Protein AF-A0A7C6FVC5-F1 (afdb_monomer_lite)

Foldseek 3Di:
DDQDQWDQDPPPRDIDGPVLSVVLLVLLVVCLVPDLVVSLVPQADPPALHGDPSCLSSLLSNLLVCVVVVVSNVSSLVSNCVSPLQSCLVVLRPSDDLVRLLVSLVVNLVVCVVVLHAPPDLVSLLSSCVSRQAQSNLVVLLVQLVPDPRLRSVQNSQQSLLNHPLVRHPCSVVSLVSLLVSCLVCLPPQSCVQRSLNNCNRCVCLDDVNLVSSCVSCQVPLAQNSLLSSLVSCLSDQANQVCLVVLVVRVVSNAWDADPVRDTDGGDCLSSLSVLLSHLDLVSLLVSLLVLQQCCVVCVPCLVSSLVSNLSSLVSLLVVCVVPVDCVSVVSLVNSLLNHDADPPDGDPSNVSNLVSSLVSCVSSVNLLVLLVVLVVVVVPVPDDDDDSVSSLLSQQSRDDPVSLVVQLVVDDLQDPVSLVSSLSSQHPPVVSSVVVNVVSVVSRDHPDPPPPPPCVVCVVVVVCVVPVVNVVVD

Secondary structure (DSSP, 8-state):
----SEEEPTTT--EEE-HHHHHHHHHHHHHTTS-HHHHHHHHB-TTSSPBPGGGHHHHHHHHHHHTT-HHHHHHHHHHHHHH-THHHHHH--TTS-HHHHHHHHHHHHHHHHHHT-----HHHHHHHHHHH-SHHHHHHHHHHHHH---HHHHHHHHHHHTT--GGG-TTHHHHHHHHHHHHHHHTT-TTTTTTTTGGGGSGGG-SHHHHHHHHHHTTT---HHHHHHHHHHHTTSS--GGGHHHHHHHGGG-S-EE-TTS-EE----HHHHHHHHH--SHHHHHHHHHHHHT-TTTTGGGHHHHHHHHHHHHHHHHHHHHHH--HHHHHHHHHHHHH----SS---HHHHHHHHHHHHHHHHTT-HHHHHHHHHHHHHTTTS-----HHHHTHHHHH--HHHHHHHHHTS-TT-HHHHHHHHHT--SSHHHHHHHHHHHHHH--S-----SSHHHHHHHHHHHHH-HHHHTT-

Sequence (475 aa):
MHFSIFKRNPQDLTYSFEHIAFKEFLVADFLKSISSDKLADLIFYPDSNKLINSWYNIVLLFLEITQDEPNKFQSIIDVLLKHNTHIIVEALPNFLTKSNRIEIFKQIYNDYKSKGLYIDFLEFRKSLMSFANYQETILFLTEQLNSDTSVANHYNALVLSEFVNYDRLSNKENVKDILKNFLSDKLAVSGLQNYLFIPFQNEVFANKKDIEEIGRIIEGCRQPKILNAYIQLLLKLENVDKYADWIFSIEKYIHDYRDNNGVYHFIYRTDLYDIFDKFEKTEDIIKSLEILASEIYQFGRDKEKTIHIKGKLLLKLEVRFLKTGNKSIVEGVLKAFEKEEFSLYKHDKSELETATLYKGFFKETNLTEKILNDEFMVWENQASNNKINYNRELLIPLLNTEDIFIDKMKSFDKNDIRGYYLMKTYLPLDEPLRVKLLAAVEQYFTFQRHKLTNWDVENQKDFDLVLNYEEFKKK

Radius of gyration: 35.82 Å; chains: 1; bounding box: 74×79×97 Å

Structure (mmCIF, N/CA/C/O backbone):
data_AF-A0A7C6FVC5-F1
#
_entry.id   AF-A0A7C6FVC5-F1
#
loop_
_atom_site.group_PDB
_atom_site.id
_atom_site.type_symbol
_atom_site.label_atom_id
_atom_site.label_alt_id
_atom_site.label_comp_id
_atom_site.label_asym_id
_atom_site.label_entity_id
_atom_site.label_seq_id
_atom_site.pdbx_PDB_ins_code
_atom_site.Cartn_x
_atom_site.Cartn_y
_atom_site.Cartn_z
_atom_site.occupancy
_atom_site.B_iso_or_equiv
_atom_site.auth_seq_id
_atom_site.auth_comp_id
_atom_site.auth_asym_id
_atom_site.auth_atom_id
_atom_site.pdbx_PDB_model_num
ATOM 1 N N . MET A 1 1 ? 6.988 -11.247 -33.631 1.00 35.81 1 MET A N 1
ATOM 2 C CA . MET A 1 1 ? 6.325 -11.801 -34.832 1.00 35.81 1 MET A CA 1
ATOM 3 C C . MET A 1 1 ? 7.426 -12.039 -35.861 1.00 35.81 1 MET A C 1
ATOM 5 O O . MET A 1 1 ? 8.166 -11.101 -36.113 1.00 35.81 1 MET A O 1
ATOM 9 N N . HIS A 1 2 ? 7.647 -13.270 -36.339 1.00 42.75 2 HIS A N 1
ATOM 10 C CA . HIS A 1 2 ? 8.585 -13.500 -37.449 1.00 42.75 2 HIS A CA 1
ATOM 11 C C . HIS A 1 2 ? 7.853 -13.164 -38.744 1.00 42.75 2 HIS A C 1
ATOM 13 O O . HIS A 1 2 ? 6.849 -13.807 -39.051 1.00 42.75 2 HIS A O 1
ATOM 19 N N . PHE A 1 3 ? 8.320 -12.146 -39.461 1.00 54.88 3 PHE A N 1
ATOM 20 C CA . PHE A 1 3 ? 7.805 -11.837 -40.787 1.00 54.88 3 PHE A CA 1
ATOM 21 C C . PHE A 1 3 ? 8.313 -12.915 -41.745 1.00 54.88 3 PHE A C 1
ATOM 23 O O . PHE A 1 3 ? 9.518 -13.073 -41.924 1.00 54.88 3 PHE A O 1
ATOM 30 N N . SER A 1 4 ? 7.406 -13.706 -42.313 1.00 57.97 4 SER A N 1
ATOM 31 C CA . SER A 1 4 ? 7.760 -14.712 -43.309 1.00 57.97 4 SER A CA 1
ATOM 32 C C . SER A 1 4 ? 7.109 -14.336 -44.626 1.00 57.97 4 SER A C 1
ATOM 34 O O . SER A 1 4 ? 5.891 -14.331 -44.748 1.00 57.97 4 SER A O 1
ATOM 36 N N . ILE A 1 5 ? 7.932 -14.052 -45.633 1.00 64.81 5 ILE A N 1
ATOM 37 C CA . ILE A 1 5 ? 7.476 -13.812 -47.012 1.00 64.81 5 ILE A CA 1
ATOM 38 C C . ILE A 1 5 ? 6.797 -15.075 -47.580 1.00 64.81 5 ILE A C 1
ATOM 40 O O . ILE A 1 5 ? 5.961 -15.002 -48.484 1.00 64.81 5 ILE A O 1
ATOM 44 N N . PHE A 1 6 ? 7.134 -16.236 -47.011 1.00 67.38 6 PHE A N 1
ATOM 45 C CA . PHE A 1 6 ? 6.644 -17.544 -47.410 1.00 67.38 6 PHE A CA 1
ATOM 46 C C . PHE A 1 6 ? 5.784 -18.167 -46.315 1.00 67.38 6 PHE A C 1
ATOM 48 O O . PHE A 1 6 ? 6.212 -18.336 -45.173 1.00 67.38 6 PHE A O 1
ATOM 55 N N . LYS A 1 7 ? 4.590 -18.610 -46.684 1.00 75.56 7 LYS A N 1
ATOM 56 C CA . LYS A 1 7 ? 3.747 -19.455 -45.848 1.00 75.56 7 LYS A CA 1
ATOM 57 C C . LYS A 1 7 ? 3.910 -20.899 -46.293 1.00 75.56 7 LYS A C 1
ATOM 59 O O . LYS A 1 7 ? 3.708 -21.207 -47.465 1.00 75.56 7 LYS A O 1
ATOM 64 N N . ARG A 1 8 ? 4.255 -21.786 -45.358 1.00 78.00 8 ARG A N 1
ATOM 65 C CA . ARG A 1 8 ? 4.233 -23.230 -45.606 1.00 78.00 8 ARG A CA 1
ATOM 66 C C . ARG A 1 8 ? 2.813 -23.742 -45.408 1.00 78.00 8 ARG A C 1
ATOM 68 O O . ARG A 1 8 ? 2.238 -23.545 -44.337 1.00 78.00 8 ARG A O 1
ATOM 75 N N . ASN A 1 9 ? 2.257 -24.402 -46.412 1.00 74.12 9 ASN A N 1
ATOM 76 C CA . ASN A 1 9 ? 1.002 -25.118 -46.274 1.00 74.12 9 ASN A CA 1
ATOM 77 C C . ASN A 1 9 ? 1.261 -26.426 -45.490 1.00 74.12 9 ASN A C 1
ATOM 79 O O . ASN A 1 9 ? 2.064 -27.256 -45.925 1.00 74.12 9 ASN A O 1
ATOM 83 N N . PRO A 1 10 ? 0.639 -26.624 -44.310 1.00 73.75 10 PRO A N 1
ATOM 84 C CA . PRO A 1 10 ? 0.905 -27.788 -43.462 1.00 73.75 10 PRO A CA 1
ATOM 85 C C . PRO A 1 10 ? 0.504 -29.125 -44.094 1.00 73.75 10 PRO A C 1
ATOM 87 O O . PRO A 1 10 ? 0.990 -30.165 -43.662 1.00 73.75 10 PRO A O 1
ATOM 90 N N . GLN A 1 11 ? -0.400 -29.102 -45.074 1.00 75.94 11 GLN A N 1
ATOM 91 C CA . GLN A 1 11 ? -1.041 -30.300 -45.621 1.00 75.94 11 GLN A CA 1
ATOM 92 C C . GLN A 1 11 ? -0.254 -30.913 -46.783 1.00 75.94 11 GLN A C 1
ATOM 94 O O . GLN A 1 11 ? -0.178 -32.131 -46.892 1.00 75.94 11 GLN A O 1
ATOM 99 N N . ASP A 1 12 ? 0.352 -30.081 -47.629 1.00 84.50 12 ASP A N 1
ATOM 100 C CA . ASP A 1 12 ? 1.091 -30.508 -48.825 1.00 84.50 12 ASP A CA 1
ATOM 101 C C . ASP A 1 12 ? 2.584 -30.123 -48.776 1.00 84.50 12 ASP A C 1
ATOM 103 O O . ASP A 1 12 ? 3.337 -30.415 -49.702 1.00 84.50 12 ASP A O 1
ATOM 107 N N . LEU A 1 13 ? 3.023 -29.485 -47.681 1.00 78.38 13 LEU A N 1
ATOM 108 C CA . LEU A 1 13 ? 4.384 -28.988 -47.455 1.00 78.38 13 LEU A CA 1
ATOM 109 C C . LEU A 1 13 ? 4.875 -27.992 -48.519 1.00 78.38 13 LEU A C 1
ATOM 111 O O . LEU A 1 13 ? 6.077 -27.724 -48.579 1.00 78.38 13 LEU A O 1
ATOM 115 N N . THR A 1 14 ? 3.975 -27.420 -49.321 1.00 75.62 14 THR A N 1
ATOM 116 C CA . THR A 1 14 ? 4.306 -26.409 -50.330 1.00 75.62 14 THR A CA 1
ATOM 117 C C . THR A 1 14 ? 4.485 -25.032 -49.695 1.00 75.62 14 THR A C 1
ATOM 119 O O . THR A 1 14 ? 3.963 -24.747 -48.615 1.00 75.62 14 THR A O 1
ATOM 122 N N . TYR A 1 15 ? 5.255 -24.165 -50.355 1.00 76.00 15 TYR A N 1
ATOM 123 C CA . TYR A 1 15 ? 5.472 -22.785 -49.928 1.00 76.00 15 TYR A CA 1
ATOM 124 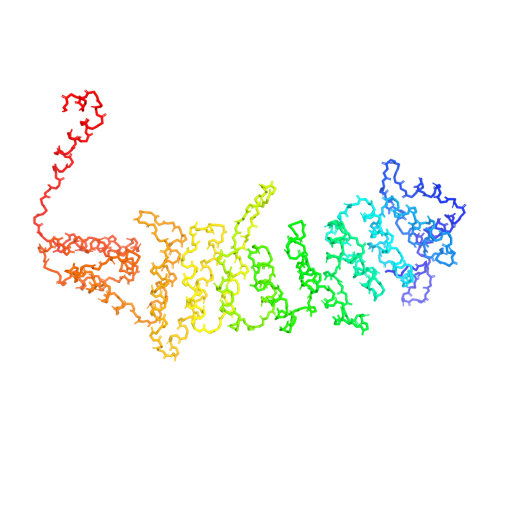C C . TYR A 1 15 ? 4.750 -21.840 -50.887 1.00 76.00 15 TYR A C 1
ATOM 126 O O . TYR A 1 15 ? 4.937 -21.921 -52.099 1.00 76.00 15 TYR A O 1
ATOM 134 N N . SER A 1 16 ? 3.949 -20.926 -50.347 1.00 68.62 16 SER A N 1
ATOM 135 C CA . SER A 1 16 ? 3.265 -19.875 -51.106 1.00 68.62 16 SER A CA 1
ATOM 136 C C . SER A 1 16 ? 3.668 -18.498 -50.596 1.00 68.62 16 SER A C 1
ATOM 138 O O . SER A 1 16 ? 3.881 -18.330 -49.394 1.00 68.62 16 SER A O 1
ATOM 140 N N . PHE A 1 17 ? 3.718 -17.504 -51.481 1.00 62.28 17 PHE A N 1
ATOM 141 C CA . PHE A 1 17 ? 3.945 -16.121 -51.070 1.00 62.28 17 PHE A CA 1
ATOM 142 C C . PHE A 1 17 ? 2.762 -15.581 -50.277 1.00 62.28 17 PHE A C 1
ATOM 144 O O . PHE A 1 17 ? 1.606 -15.700 -50.691 1.00 62.28 17 PHE A O 1
ATOM 151 N N . GLU A 1 18 ? 3.059 -14.901 -49.180 1.00 66.50 18 GLU A N 1
ATOM 152 C CA . GLU A 1 18 ? 2.092 -14.007 -48.568 1.00 66.50 18 GLU A CA 1
ATOM 153 C C . GLU A 1 18 ? 2.104 -12.689 -49.359 1.00 66.50 18 GLU A C 1
ATOM 155 O O . GLU A 1 18 ? 3.025 -11.879 -49.257 1.00 66.50 18 GLU A O 1
ATOM 160 N N . HIS A 1 19 ? 1.102 -12.508 -50.229 1.00 58.78 19 HIS A N 1
ATOM 161 C CA . HIS A 1 19 ? 1.057 -11.436 -51.239 1.00 58.78 19 HIS A CA 1
ATOM 162 C C . HIS A 1 19 ? 1.243 -10.014 -50.679 1.00 58.78 19 HIS A C 1
ATOM 164 O O . HIS A 1 19 ? 1.672 -9.123 -51.414 1.00 58.78 19 HIS A O 1
ATOM 170 N N . ILE A 1 20 ? 0.895 -9.792 -49.410 1.00 71.25 20 ILE A N 1
ATOM 171 C CA . ILE A 1 20 ? 1.059 -8.508 -48.720 1.00 71.25 20 ILE A CA 1
ATOM 172 C C . ILE A 1 20 ? 2.509 -8.345 -48.241 1.00 71.25 20 ILE A C 1
ATOM 174 O O . ILE A 1 20 ? 3.130 -7.334 -48.559 1.00 71.25 20 ILE A O 1
ATOM 178 N N . ALA A 1 21 ? 3.091 -9.375 -47.621 1.00 71.25 21 ALA A N 1
ATOM 179 C CA . ALA A 1 21 ? 4.460 -9.343 -47.106 1.00 71.25 21 ALA A CA 1
ATOM 180 C C . ALA A 1 21 ? 5.515 -9.139 -48.207 1.00 71.25 21 ALA A C 1
ATOM 182 O O . ALA A 1 21 ? 6.483 -8.407 -48.016 1.00 71.25 21 ALA A O 1
ATOM 183 N N . PHE A 1 22 ? 5.320 -9.732 -49.392 1.00 78.56 22 PHE A N 1
ATOM 184 C CA . PHE A 1 22 ? 6.236 -9.520 -50.521 1.00 78.56 22 PHE A CA 1
ATOM 185 C C . PHE A 1 22 ? 6.212 -8.068 -51.032 1.00 78.56 22 PHE A C 1
ATOM 187 O O . PHE A 1 22 ? 7.257 -7.510 -51.359 1.00 78.56 22 PHE A O 1
ATOM 194 N N . LYS A 1 23 ? 5.033 -7.428 -51.068 1.00 82.31 23 LYS A N 1
ATOM 195 C CA . LYS A 1 23 ? 4.918 -6.008 -51.438 1.00 82.31 23 LYS A CA 1
ATOM 196 C C . LYS A 1 23 ? 5.586 -5.114 -50.400 1.00 82.31 23 LYS A C 1
ATOM 198 O O . LYS A 1 23 ? 6.331 -4.217 -50.778 1.00 82.31 23 LYS A O 1
ATOM 203 N N . GLU A 1 24 ? 5.343 -5.368 -49.116 1.00 86.00 24 GLU A N 1
ATOM 204 C CA . GLU A 1 24 ? 5.957 -4.611 -48.021 1.00 86.00 24 GLU A CA 1
ATOM 205 C C . GLU A 1 24 ? 7.489 -4.719 -48.052 1.00 86.00 24 GLU A C 1
ATOM 207 O O . GLU A 1 24 ? 8.166 -3.704 -47.901 1.00 86.00 24 GLU A O 1
ATOM 212 N N . PHE A 1 25 ? 8.035 -5.904 -48.351 1.00 86.44 25 PHE A N 1
ATOM 213 C CA . PHE A 1 25 ? 9.474 -6.106 -48.539 1.00 86.44 25 PHE A CA 1
ATOM 214 C C . PHE A 1 25 ? 10.038 -5.295 -49.712 1.00 86.44 25 PHE A C 1
ATOM 216 O O . PHE A 1 25 ? 11.046 -4.615 -49.549 1.00 86.44 25 PHE A O 1
ATOM 223 N N . LEU A 1 26 ? 9.391 -5.321 -50.885 1.00 87.62 26 LEU A N 1
ATOM 224 C CA . LEU A 1 26 ? 9.855 -4.545 -52.043 1.00 87.62 26 LEU A CA 1
ATOM 225 C C . LEU A 1 26 ? 9.855 -3.039 -51.762 1.00 87.62 26 LEU A C 1
ATOM 227 O O . LEU A 1 26 ? 10.769 -2.332 -52.184 1.00 87.62 26 LEU A O 1
ATOM 231 N N . VAL A 1 27 ? 8.845 -2.543 -51.041 1.00 89.19 27 VAL A N 1
ATOM 232 C CA . VAL A 1 27 ? 8.814 -1.137 -50.627 1.00 89.19 27 VAL A CA 1
ATOM 233 C C . VAL A 1 27 ? 9.934 -0.855 -49.622 1.00 89.19 27 VAL A C 1
ATOM 235 O O . VAL A 1 27 ? 10.629 0.144 -49.777 1.00 89.19 27 VAL A O 1
ATOM 238 N N . ALA A 1 28 ? 10.162 -1.733 -48.643 1.00 89.62 28 ALA A N 1
ATOM 239 C CA . ALA A 1 28 ? 11.248 -1.591 -47.673 1.00 89.62 28 ALA A CA 1
ATOM 240 C C . ALA A 1 28 ? 12.638 -1.576 -48.339 1.00 89.62 28 ALA A C 1
ATOM 242 O O . ALA A 1 28 ? 13.470 -0.737 -47.999 1.00 89.62 28 ALA A O 1
ATOM 243 N N . ASP A 1 29 ? 12.882 -2.440 -49.326 1.00 88.62 29 ASP A N 1
ATOM 244 C CA . ASP A 1 29 ? 14.128 -2.446 -50.101 1.00 88.62 29 ASP A CA 1
ATOM 245 C C . ASP A 1 29 ? 14.282 -1.165 -50.937 1.00 88.62 29 ASP A C 1
ATOM 247 O O . ASP A 1 29 ? 15.345 -0.540 -50.941 1.00 88.62 29 ASP A O 1
ATOM 251 N N . PHE A 1 30 ? 13.196 -0.679 -51.552 1.00 89.75 30 PHE A N 1
ATOM 252 C CA . PHE A 1 30 ? 13.202 0.600 -52.266 1.00 89.75 30 PHE A CA 1
ATOM 253 C C . PHE A 1 30 ? 13.609 1.776 -51.360 1.00 89.75 30 PHE A C 1
ATOM 255 O O . PHE A 1 30 ? 14.382 2.641 -51.792 1.00 89.75 30 PHE A O 1
ATOM 262 N N . LEU A 1 31 ? 13.174 1.790 -50.092 1.00 88.88 31 LEU A N 1
ATOM 263 C CA . LEU A 1 31 ? 13.538 2.837 -49.126 1.00 88.88 31 LEU A CA 1
ATOM 264 C C . LEU A 1 31 ? 15.054 2.939 -48.883 1.00 88.88 31 LEU A C 1
ATOM 266 O O . LEU A 1 31 ? 15.536 4.016 -48.517 1.00 88.88 31 LEU A O 1
ATOM 270 N N . LYS A 1 32 ? 15.845 1.890 -49.160 1.00 86.19 32 LYS A N 1
ATOM 271 C CA . LYS A 1 32 ? 17.319 1.952 -49.075 1.00 86.19 32 LYS A CA 1
ATOM 272 C C . LYS A 1 32 ? 17.903 3.034 -49.982 1.00 86.19 32 LYS A C 1
ATOM 274 O O . LYS A 1 32 ? 18.865 3.704 -49.598 1.00 86.19 32 LYS A O 1
ATOM 279 N N . SER A 1 33 ? 17.288 3.243 -51.147 1.00 86.88 33 SER A N 1
ATOM 280 C CA . SER A 1 33 ? 17.704 4.241 -52.139 1.00 86.88 33 SER A CA 1
ATOM 281 C C . SER A 1 33 ? 17.296 5.680 -51.788 1.00 86.88 33 SER A C 1
ATOM 283 O O . SER A 1 33 ? 17.794 6.627 -52.396 1.00 86.88 33 SER A O 1
ATOM 285 N N . ILE A 1 34 ? 16.423 5.868 -50.792 1.00 88.94 34 ILE A N 1
ATOM 286 C CA . ILE A 1 34 ? 15.896 7.179 -50.400 1.00 88.94 34 ILE A CA 1
ATOM 287 C C . ILE A 1 34 ? 16.803 7.827 -49.348 1.00 88.94 34 ILE A C 1
ATOM 289 O O . ILE A 1 34 ? 17.267 7.165 -48.419 1.00 88.94 34 ILE A O 1
ATOM 293 N N . SER A 1 35 ? 17.075 9.128 -49.481 1.00 85.00 35 SER A N 1
ATOM 294 C CA . SER A 1 35 ? 17.829 9.889 -48.475 1.00 85.00 35 SER A CA 1
ATOM 295 C C . SER A 1 35 ? 17.029 10.038 -47.180 1.00 85.00 35 SER A C 1
ATOM 297 O O . SER A 1 35 ? 15.806 10.155 -47.213 1.00 85.00 35 SER A O 1
ATOM 299 N N . SER A 1 36 ? 17.712 10.083 -46.037 1.00 78.75 36 SER A N 1
ATOM 300 C CA . SER A 1 36 ? 17.063 10.132 -44.719 1.00 78.75 36 SER A CA 1
ATOM 301 C C . SER A 1 36 ? 16.146 11.352 -44.560 1.00 78.75 36 SER A C 1
ATOM 303 O O . SER A 1 36 ? 15.055 11.216 -44.015 1.00 78.75 36 SER A O 1
ATOM 305 N N . ASP A 1 37 ? 16.507 12.496 -45.155 1.00 77.62 37 ASP A N 1
ATOM 306 C CA . ASP A 1 37 ? 15.667 13.706 -45.170 1.00 77.62 37 ASP A CA 1
ATOM 307 C C . ASP A 1 37 ? 14.312 13.491 -45.857 1.00 77.62 37 ASP A C 1
ATOM 309 O O . ASP A 1 37 ? 13.299 14.004 -45.398 1.00 77.62 37 ASP A O 1
ATOM 313 N N . LYS A 1 38 ? 14.275 12.694 -46.933 1.00 86.56 38 LYS A N 1
ATOM 314 C CA . LYS A 1 38 ? 13.047 12.395 -47.688 1.00 86.56 38 LYS A CA 1
ATOM 315 C C . LYS A 1 38 ? 12.265 11.221 -47.110 1.00 86.56 38 LYS A C 1
ATOM 317 O O . LYS A 1 38 ? 11.119 11.003 -47.488 1.00 86.56 38 LYS A O 1
ATOM 322 N N . LEU A 1 39 ? 12.885 10.433 -46.233 1.00 86.62 39 LEU A N 1
ATOM 323 C CA . LEU A 1 39 ? 12.242 9.281 -45.611 1.00 86.62 39 LEU A CA 1
ATOM 324 C C . LEU A 1 39 ? 11.074 9.729 -44.726 1.00 86.62 39 LEU A C 1
ATOM 326 O O . LEU A 1 39 ? 10.016 9.105 -44.753 1.00 86.62 39 LEU A O 1
ATOM 330 N N . ALA A 1 40 ? 11.261 10.824 -43.982 1.00 83.94 40 ALA A N 1
ATOM 331 C CA . ALA A 1 40 ? 10.242 11.376 -43.098 1.00 83.94 40 ALA A CA 1
ATOM 332 C C . ALA A 1 40 ? 8.961 11.747 -43.865 1.00 83.94 40 ALA A C 1
ATOM 334 O O . ALA A 1 40 ? 7.876 11.304 -43.491 1.00 83.94 40 ALA A O 1
ATOM 335 N N . ASP A 1 41 ? 9.113 12.456 -44.987 1.00 86.06 41 ASP A N 1
ATOM 336 C CA . ASP A 1 41 ? 8.007 12.903 -45.846 1.00 86.06 41 ASP A CA 1
ATOM 337 C C . ASP A 1 41 ? 7.177 11.743 -46.425 1.00 86.06 41 ASP A C 1
ATOM 339 O O . ASP A 1 41 ? 6.025 11.930 -46.812 1.00 86.06 41 ASP A O 1
ATOM 343 N N . LEU A 1 42 ? 7.762 10.543 -46.518 1.00 87.38 42 LEU A N 1
ATOM 344 C CA . LEU A 1 42 ? 7.102 9.364 -47.081 1.00 87.38 42 LEU A CA 1
ATOM 345 C C . LEU A 1 42 ? 6.323 8.557 -46.042 1.00 87.38 42 LEU A C 1
ATOM 347 O O . LEU A 1 42 ? 5.266 8.014 -46.363 1.00 87.38 42 LEU A O 1
ATOM 351 N N . ILE A 1 43 ? 6.865 8.418 -44.829 1.00 88.12 43 ILE A N 1
ATOM 352 C CA . ILE A 1 43 ? 6.355 7.451 -43.844 1.00 88.12 43 ILE A CA 1
ATOM 353 C C . ILE A 1 43 ? 5.462 8.091 -42.772 1.00 88.12 43 ILE A C 1
ATOM 355 O O . ILE A 1 43 ? 4.686 7.382 -42.124 1.00 88.12 43 ILE A O 1
ATOM 359 N N . PHE A 1 44 ? 5.532 9.412 -42.590 1.00 88.19 44 PHE A N 1
ATOM 360 C CA . PHE A 1 44 ? 4.703 10.166 -41.646 1.00 88.19 44 PHE A CA 1
ATOM 361 C C . PHE A 1 44 ? 3.589 10.938 -42.363 1.00 88.19 44 PHE A C 1
ATOM 363 O O . PHE A 1 44 ? 3.709 11.299 -43.532 1.00 88.19 44 PHE A O 1
ATOM 370 N N . TYR A 1 45 ? 2.473 11.180 -41.668 1.00 85.56 45 TYR A N 1
ATOM 371 C CA . TYR A 1 45 ? 1.434 12.069 -42.192 1.00 85.56 45 TYR A CA 1
ATOM 372 C C . TYR A 1 45 ? 1.970 13.510 -42.309 1.00 85.56 45 TYR A C 1
ATOM 374 O O . TYR A 1 45 ? 2.674 13.950 -41.399 1.00 85.56 45 TYR A O 1
ATOM 382 N N . PRO A 1 46 ? 1.599 14.271 -43.360 1.00 82.62 46 PRO A N 1
ATOM 383 C CA . PRO A 1 46 ? 1.964 15.683 -43.472 1.00 82.62 46 PRO A CA 1
ATOM 384 C C . PRO A 1 46 ? 1.568 16.471 -42.219 1.00 82.62 46 PRO A C 1
ATOM 386 O O . PRO A 1 46 ? 0.505 16.225 -41.643 1.00 82.62 46 PRO A O 1
ATOM 389 N N . ASP A 1 47 ? 2.436 17.391 -41.793 1.00 82.94 47 ASP A N 1
ATOM 390 C CA . ASP A 1 47 ? 2.267 18.229 -40.594 1.00 82.94 47 ASP A CA 1
ATOM 391 C C . ASP A 1 47 ? 2.051 17.441 -39.288 1.00 82.94 47 ASP A C 1
ATOM 393 O O . ASP A 1 47 ? 1.515 17.953 -38.302 1.00 82.94 47 ASP A O 1
ATOM 397 N N . SER A 1 48 ? 2.467 16.173 -39.262 1.00 81.50 48 SER A N 1
ATOM 398 C CA . SER A 1 48 ? 2.290 15.291 -38.121 1.00 81.50 48 SER A CA 1
ATOM 399 C C . SER A 1 48 ? 3.515 14.425 -37.867 1.00 81.50 48 SER A C 1
ATOM 401 O O . SER A 1 48 ? 4.220 13.981 -38.763 1.00 81.50 48 SER A O 1
ATOM 403 N N . ASN A 1 49 ? 3.691 14.088 -36.598 1.00 82.25 49 ASN A N 1
ATOM 404 C CA . ASN A 1 49 ? 4.666 13.114 -36.127 1.00 82.25 49 ASN A CA 1
ATOM 405 C C . ASN A 1 49 ? 4.114 11.675 -36.128 1.00 82.25 49 ASN A C 1
ATOM 407 O O . ASN A 1 49 ? 4.741 10.743 -35.621 1.00 82.25 49 ASN A O 1
ATOM 411 N N . LYS A 1 50 ? 2.903 11.470 -36.657 1.00 84.31 50 LYS A N 1
ATOM 412 C CA . LYS A 1 50 ? 2.237 10.169 -36.670 1.00 84.31 50 LYS A CA 1
ATOM 413 C C . LYS A 1 50 ? 2.663 9.355 -37.887 1.00 84.31 50 LYS A C 1
ATOM 415 O O . LYS A 1 50 ? 2.464 9.784 -39.021 1.00 84.31 50 LYS A O 1
ATOM 420 N N . LEU A 1 51 ? 3.199 8.158 -37.642 1.00 84.56 51 LEU A N 1
ATOM 421 C CA . LEU A 1 51 ? 3.490 7.198 -38.703 1.00 84.56 51 LEU A CA 1
ATOM 422 C C . LEU A 1 51 ? 2.190 6.792 -39.399 1.00 84.56 51 LEU A C 1
ATOM 424 O O . LEU A 1 51 ? 1.176 6.520 -38.747 1.00 84.56 51 LEU A O 1
ATOM 428 N N . ILE A 1 52 ? 2.219 6.738 -40.725 1.00 86.06 52 ILE A N 1
ATOM 429 C CA . ILE A 1 52 ? 1.087 6.262 -41.509 1.00 86.06 52 ILE A CA 1
ATOM 430 C C . ILE A 1 52 ? 0.880 4.776 -41.197 1.00 86.06 52 ILE A C 1
ATOM 432 O O . ILE A 1 52 ? 1.790 3.966 -41.343 1.00 86.06 52 ILE A O 1
ATOM 436 N N . ASN A 1 53 ? -0.333 4.399 -40.783 1.00 80.50 53 ASN A N 1
ATOM 437 C CA . ASN A 1 53 ? -0.620 3.052 -40.270 1.00 80.50 53 ASN A CA 1
ATOM 438 C C . ASN A 1 53 ? -0.186 1.920 -41.225 1.00 80.50 53 ASN A C 1
ATOM 440 O O . ASN A 1 53 ? 0.312 0.896 -40.771 1.00 80.50 53 ASN A O 1
ATOM 444 N N . SER A 1 54 ? -0.340 2.103 -42.543 1.00 81.50 54 SER A N 1
ATOM 445 C CA . SER A 1 54 ? 0.055 1.110 -43.556 1.00 81.50 54 SER A CA 1
ATOM 446 C C . SER A 1 54 ? 1.570 0.941 -43.712 1.00 81.50 54 SER A C 1
ATOM 448 O O . SER A 1 54 ? 2.010 -0.005 -44.354 1.00 81.50 54 SER A O 1
ATOM 450 N N . TRP A 1 55 ? 2.370 1.853 -43.160 1.00 86.38 55 TRP A N 1
ATOM 451 C CA . TRP A 1 55 ? 3.829 1.837 -43.258 1.00 86.38 55 TRP A CA 1
ATOM 452 C C . TRP A 1 55 ? 4.506 1.144 -42.082 1.00 86.38 55 TRP A C 1
ATOM 454 O O . TRP A 1 55 ? 5.709 0.919 -42.133 1.00 86.38 55 TRP A O 1
ATOM 464 N N . TYR A 1 56 ? 3.757 0.765 -41.046 1.00 84.31 56 TYR A N 1
ATOM 465 C CA . TYR A 1 56 ? 4.320 0.163 -39.840 1.00 84.31 56 TYR A CA 1
ATOM 466 C C . TYR A 1 56 ? 5.172 -1.082 -40.135 1.00 84.31 56 TYR A C 1
ATOM 468 O O . TYR A 1 56 ? 6.358 -1.106 -39.812 1.00 84.31 56 TYR A O 1
ATOM 476 N N . ASN A 1 57 ? 4.612 -2.074 -40.834 1.00 83.50 57 ASN A N 1
ATOM 477 C CA . ASN A 1 57 ? 5.343 -3.291 -41.205 1.00 83.50 57 ASN A CA 1
ATOM 478 C C . ASN A 1 57 ? 6.527 -2.998 -42.135 1.00 83.50 57 ASN A C 1
ATOM 480 O O . ASN A 1 57 ? 7.598 -3.576 -41.976 1.00 83.50 57 ASN A O 1
ATOM 484 N N . ILE A 1 58 ? 6.346 -2.067 -43.076 1.00 88.19 58 ILE A N 1
ATOM 485 C CA . ILE A 1 58 ? 7.376 -1.660 -44.040 1.00 88.19 58 ILE A CA 1
ATOM 486 C C . ILE A 1 58 ? 8.576 -1.054 -43.311 1.00 88.19 58 ILE A C 1
ATOM 488 O O . ILE A 1 58 ? 9.713 -1.397 -43.617 1.00 88.19 58 ILE A O 1
ATOM 492 N N . VAL A 1 59 ? 8.339 -0.190 -42.320 1.00 87.44 59 VAL A N 1
ATOM 493 C CA . VAL A 1 59 ? 9.396 0.421 -41.506 1.00 87.44 59 VAL A CA 1
ATOM 494 C C . VAL A 1 59 ? 10.140 -0.632 -40.685 1.00 87.44 59 VAL A C 1
ATOM 496 O O . VAL A 1 59 ? 11.367 -0.588 -40.623 1.00 87.44 59 VAL A O 1
ATOM 499 N N . LEU A 1 60 ? 9.436 -1.606 -40.095 1.00 86.19 60 LEU A N 1
ATOM 500 C CA . LEU A 1 60 ? 10.085 -2.696 -39.356 1.00 86.19 60 LEU A CA 1
ATOM 501 C C . LEU A 1 60 ? 10.950 -3.575 -40.268 1.00 86.19 60 LEU A C 1
ATOM 503 O O . LEU A 1 60 ? 12.094 -3.856 -39.920 1.00 86.19 60 LEU A O 1
ATOM 507 N N . LEU A 1 61 ? 10.444 -3.946 -41.447 1.00 86.06 61 LEU A N 1
ATOM 508 C CA . LEU A 1 61 ? 11.212 -4.684 -42.456 1.00 86.06 61 LEU A CA 1
ATOM 509 C C . LEU A 1 61 ? 12.416 -3.879 -42.947 1.00 86.06 61 LEU A C 1
ATOM 511 O O . LEU A 1 61 ? 13.506 -4.415 -43.115 1.00 86.06 61 LEU A O 1
ATOM 515 N N . PHE A 1 62 ? 12.241 -2.577 -43.154 1.00 87.50 62 PHE A N 1
ATOM 516 C CA . PHE A 1 62 ? 13.315 -1.702 -43.601 1.00 87.50 62 PHE A CA 1
ATOM 517 C C . PHE A 1 62 ? 14.448 -1.629 -42.573 1.00 87.50 62 PHE A C 1
ATOM 519 O O . PHE A 1 62 ? 15.620 -1.738 -42.936 1.00 87.50 62 PHE A O 1
ATOM 526 N N . LEU A 1 63 ? 14.109 -1.523 -41.287 1.00 87.44 63 LEU A N 1
ATOM 527 C CA . LEU A 1 63 ? 15.077 -1.597 -40.192 1.00 87.44 63 LEU A CA 1
ATOM 528 C C . LEU A 1 63 ? 15.780 -2.963 -40.135 1.00 87.44 63 LEU A C 1
ATOM 530 O O . LEU A 1 63 ? 16.985 -3.010 -39.898 1.00 87.44 63 LEU A O 1
ATOM 534 N N . GLU A 1 64 ? 15.060 -4.060 -40.379 1.00 85.81 64 GLU A N 1
ATOM 535 C CA . GLU A 1 64 ? 15.630 -5.414 -40.407 1.00 85.81 64 GLU A CA 1
ATOM 536 C C . GLU A 1 64 ? 16.636 -5.594 -41.550 1.00 85.81 64 GLU A C 1
ATOM 538 O O . GLU A 1 64 ? 17.718 -6.138 -41.340 1.00 85.81 64 GLU A O 1
ATOM 543 N N . ILE A 1 65 ? 16.324 -5.096 -42.748 1.00 87.50 65 ILE A N 1
ATOM 544 C CA . ILE A 1 65 ? 17.194 -5.216 -43.930 1.00 87.50 65 ILE A CA 1
ATOM 545 C C . ILE A 1 65 ? 18.419 -4.294 -43.827 1.00 87.50 65 ILE A C 1
ATOM 547 O O . ILE A 1 65 ? 19.461 -4.580 -44.414 1.00 87.50 65 ILE A O 1
ATOM 551 N N . THR A 1 66 ? 18.310 -3.173 -43.109 1.00 87.50 66 THR A N 1
ATOM 552 C CA . THR A 1 66 ? 19.390 -2.175 -43.002 1.00 87.50 66 THR A CA 1
ATOM 553 C C . THR A 1 66 ? 20.260 -2.332 -41.760 1.00 87.50 66 THR A C 1
ATOM 555 O O . THR A 1 66 ? 21.235 -1.598 -41.632 1.00 87.50 66 THR A O 1
ATOM 558 N N . GLN A 1 67 ? 19.971 -3.285 -40.866 1.00 81.81 67 GLN A N 1
ATOM 559 C CA . GLN A 1 67 ? 20.694 -3.445 -39.596 1.00 81.81 67 GLN A CA 1
ATOM 560 C C . GLN A 1 67 ? 22.211 -3.658 -39.751 1.00 81.81 67 GLN A C 1
ATOM 562 O O . GLN A 1 67 ? 22.973 -3.245 -38.877 1.00 81.81 67 GLN A O 1
ATOM 567 N N . ASP A 1 68 ? 22.643 -4.246 -40.871 1.00 82.62 68 ASP A N 1
ATOM 568 C CA . ASP A 1 68 ? 24.051 -4.513 -41.192 1.00 82.62 68 ASP A CA 1
ATOM 569 C C . ASP A 1 68 ? 24.751 -3.327 -41.892 1.00 82.62 68 ASP A C 1
ATOM 571 O O . ASP A 1 68 ? 25.934 -3.402 -42.225 1.00 82.62 68 ASP A O 1
ATOM 575 N N . GLU A 1 69 ? 24.043 -2.211 -42.107 1.00 87.75 69 GLU A N 1
ATOM 576 C CA . GLU A 1 69 ? 24.556 -0.961 -42.679 1.00 87.75 69 GLU A CA 1
ATOM 577 C C . GLU A 1 69 ? 24.513 0.160 -41.614 1.00 87.75 69 GLU A C 1
ATOM 579 O O . GLU A 1 69 ? 23.579 0.967 -41.611 1.00 87.75 69 GLU A O 1
ATOM 584 N N . PRO A 1 70 ? 25.513 0.276 -40.711 1.00 84.31 70 PRO A N 1
ATOM 585 C CA . PRO A 1 70 ? 25.395 1.063 -39.475 1.00 84.31 70 PRO A CA 1
ATOM 586 C C . PRO A 1 70 ? 24.984 2.525 -39.678 1.00 84.31 70 PRO A C 1
ATOM 588 O O . PRO A 1 70 ? 24.111 3.028 -38.977 1.00 84.31 70 PRO A O 1
ATOM 591 N N . ASN A 1 71 ? 25.564 3.200 -40.675 1.00 86.44 71 ASN A N 1
ATOM 592 C CA . ASN A 1 71 ? 25.247 4.602 -40.968 1.00 86.44 71 ASN A CA 1
ATOM 593 C C . ASN A 1 71 ? 23.805 4.770 -41.462 1.00 86.44 71 ASN A C 1
ATOM 595 O O . ASN A 1 71 ? 23.122 5.725 -41.090 1.00 86.44 71 ASN A O 1
ATOM 599 N N . LYS A 1 72 ? 23.333 3.842 -42.304 1.00 84.88 72 LYS A N 1
ATOM 600 C CA . LYS A 1 72 ? 21.974 3.884 -42.844 1.00 84.88 72 LYS A CA 1
ATOM 601 C C . LYS A 1 72 ? 20.974 3.550 -41.746 1.00 84.88 72 LYS A C 1
ATOM 603 O O . LYS A 1 72 ? 20.041 4.325 -41.546 1.00 84.88 72 LYS A O 1
ATOM 608 N N . PHE A 1 73 ? 21.221 2.470 -41.007 1.00 87.88 73 PHE A N 1
ATOM 609 C CA . PHE A 1 73 ? 20.434 2.066 -39.850 1.00 87.88 73 PHE A CA 1
ATOM 610 C C . PHE A 1 73 ? 20.269 3.220 -38.858 1.00 87.88 73 PHE A C 1
ATOM 612 O O . PHE A 1 73 ? 19.141 3.609 -38.559 1.00 87.88 73 PHE A O 1
ATOM 619 N N . GLN A 1 74 ? 21.378 3.836 -38.428 1.00 86.62 74 GLN A N 1
ATOM 620 C CA . GLN A 1 74 ? 21.338 4.943 -37.474 1.00 86.62 74 GLN A CA 1
ATOM 621 C C . GLN A 1 74 ? 20.542 6.130 -38.019 1.00 86.62 74 GLN A C 1
ATOM 623 O O . GLN A 1 74 ? 19.690 6.656 -37.316 1.00 86.62 74 GLN A O 1
ATOM 628 N N . SER A 1 75 ? 20.717 6.489 -39.294 1.00 86.38 75 SER A N 1
ATOM 629 C CA . SER A 1 75 ? 19.960 7.598 -39.886 1.00 86.38 75 SER A CA 1
ATOM 630 C C . SER A 1 75 ? 18.440 7.369 -39.893 1.00 86.38 75 SER A C 1
ATOM 632 O O . SER A 1 75 ? 17.672 8.321 -39.784 1.00 86.38 75 SER A O 1
ATOM 634 N N . ILE A 1 76 ? 17.990 6.115 -40.008 1.00 86.56 76 ILE A N 1
ATOM 635 C CA . ILE A 1 76 ? 16.564 5.762 -39.960 1.00 86.56 76 ILE A CA 1
ATOM 636 C C . ILE A 1 76 ? 16.068 5.830 -38.519 1.00 86.56 76 ILE A C 1
ATOM 638 O O . ILE A 1 76 ? 15.002 6.389 -38.272 1.00 86.56 76 ILE A O 1
ATOM 642 N N . ILE A 1 77 ? 16.845 5.295 -37.573 1.00 88.69 77 ILE A N 1
ATOM 643 C CA . ILE A 1 77 ? 16.560 5.413 -36.141 1.00 88.69 77 ILE A CA 1
ATOM 644 C C . ILE A 1 77 ? 16.419 6.886 -35.752 1.00 88.69 77 ILE A C 1
ATOM 646 O O . ILE A 1 77 ? 15.410 7.243 -35.153 1.00 88.69 77 ILE A O 1
ATOM 650 N N . ASP A 1 78 ? 17.342 7.751 -36.171 1.00 88.31 78 ASP A N 1
ATOM 651 C CA . ASP A 1 78 ? 17.293 9.189 -35.892 1.00 88.31 78 ASP A CA 1
ATOM 652 C C . ASP A 1 78 ? 16.011 9.831 -36.447 1.00 88.31 78 ASP A C 1
ATOM 654 O O . ASP A 1 78 ? 15.338 10.592 -35.748 1.00 88.31 78 ASP A O 1
ATOM 658 N N . VAL A 1 79 ? 15.621 9.494 -37.685 1.00 88.81 79 VAL A N 1
ATOM 659 C CA . VAL A 1 79 ? 14.367 9.974 -38.295 1.00 88.81 79 VAL A CA 1
ATOM 660 C C . VAL A 1 79 ? 13.151 9.502 -37.501 1.00 88.81 79 VAL A C 1
ATOM 662 O O . VAL A 1 79 ? 12.253 10.302 -37.227 1.00 88.81 79 VAL A O 1
ATOM 665 N N . LEU A 1 80 ? 13.111 8.226 -37.117 1.00 88.00 80 LEU A N 1
ATOM 666 C CA . LEU A 1 80 ? 11.997 7.655 -36.365 1.00 88.00 80 LEU A CA 1
ATOM 667 C C . LEU A 1 80 ? 11.901 8.264 -34.966 1.00 88.00 80 LEU A C 1
ATOM 669 O O . LEU A 1 80 ? 10.819 8.691 -34.583 1.00 88.00 80 LEU A O 1
ATOM 673 N N . LEU A 1 81 ? 13.012 8.378 -34.237 1.00 87.44 81 LEU A N 1
ATOM 674 C CA . LEU A 1 81 ? 13.045 8.969 -32.897 1.00 87.44 81 LEU A CA 1
ATOM 675 C C . LEU A 1 81 ? 12.710 10.464 -32.910 1.00 87.44 81 LEU A C 1
ATOM 677 O O . LEU A 1 81 ? 12.016 10.932 -32.010 1.00 87.44 81 LEU A O 1
ATOM 681 N N . LYS A 1 82 ? 13.131 11.206 -33.942 1.00 85.56 82 LYS A N 1
ATOM 682 C CA . LYS A 1 82 ? 12.801 12.632 -34.099 1.00 85.56 82 LYS A CA 1
ATOM 683 C C . LYS A 1 82 ? 11.294 12.878 -34.198 1.00 85.56 82 LYS A C 1
ATOM 685 O O . LYS A 1 82 ? 10.813 13.881 -33.673 1.00 85.56 82 LYS A O 1
ATOM 690 N N . HIS A 1 83 ? 10.565 11.995 -34.879 1.00 84.06 83 HIS A N 1
ATOM 691 C CA . HIS A 1 83 ? 9.125 12.153 -35.082 1.00 84.06 83 HIS A CA 1
ATOM 692 C C . HIS A 1 83 ? 8.331 11.417 -34.000 1.00 84.06 83 HIS A C 1
ATOM 694 O O . HIS A 1 83 ? 7.455 12.007 -33.378 1.00 84.06 83 HIS A O 1
ATOM 700 N N . ASN A 1 84 ? 8.637 10.150 -33.720 1.00 82.94 84 ASN A N 1
ATOM 701 C CA . ASN A 1 84 ? 7.902 9.350 -32.749 1.00 82.94 84 ASN A CA 1
ATOM 702 C C . ASN A 1 84 ? 8.779 8.271 -32.086 1.00 82.94 84 ASN A C 1
ATOM 704 O O . ASN A 1 84 ? 8.982 7.174 -32.612 1.00 82.94 84 ASN A O 1
ATOM 708 N N . THR A 1 85 ? 9.216 8.578 -30.864 1.00 80.44 85 THR A N 1
ATOM 709 C CA . THR A 1 85 ? 10.060 7.728 -30.010 1.00 80.44 85 THR A CA 1
ATOM 710 C C . THR A 1 85 ? 9.404 6.413 -29.576 1.00 80.44 85 THR A C 1
ATOM 712 O O . THR A 1 85 ? 10.109 5.485 -29.181 1.00 80.44 85 THR A O 1
ATOM 715 N N . HIS A 1 86 ? 8.076 6.292 -29.662 1.00 83.56 86 HIS A N 1
ATOM 716 C CA . HIS A 1 86 ? 7.343 5.132 -29.155 1.00 83.56 86 HIS A CA 1
ATOM 717 C C . HIS A 1 86 ? 7.342 3.943 -30.120 1.00 83.56 86 HIS A C 1
ATOM 719 O O . HIS A 1 86 ? 7.391 2.796 -29.682 1.00 83.56 86 HIS A O 1
ATOM 725 N N . ILE A 1 87 ? 7.336 4.201 -31.433 1.00 82.44 87 ILE A N 1
ATOM 726 C CA . ILE A 1 87 ? 7.073 3.184 -32.469 1.00 82.44 87 ILE A CA 1
ATOM 727 C C . ILE A 1 87 ? 8.027 1.993 -32.370 1.00 82.44 87 ILE A C 1
ATOM 729 O O . ILE A 1 87 ? 7.588 0.846 -32.377 1.00 82.44 87 ILE A O 1
ATOM 733 N N . ILE A 1 88 ? 9.333 2.260 -32.288 1.00 84.62 88 ILE A N 1
ATOM 734 C CA . ILE A 1 88 ? 10.361 1.208 -32.287 1.00 84.62 88 ILE A CA 1
ATOM 735 C C . ILE A 1 88 ? 10.301 0.388 -30.994 1.00 84.62 88 ILE A C 1
ATOM 737 O O . ILE A 1 88 ? 10.501 -0.827 -31.012 1.00 84.62 88 ILE A O 1
ATOM 741 N N . VAL A 1 89 ? 10.021 1.054 -29.875 1.00 87.00 89 VAL A N 1
ATOM 742 C CA . VAL A 1 89 ? 9.974 0.441 -28.548 1.00 87.00 89 VAL A CA 1
ATOM 743 C C . VAL A 1 89 ? 8.752 -0.462 -28.420 1.00 87.00 89 VAL A C 1
ATOM 745 O O . VAL A 1 89 ? 8.887 -1.619 -28.030 1.00 87.00 89 VAL A O 1
ATOM 748 N N . GLU A 1 90 ? 7.576 0.035 -28.799 1.00 81.25 90 GLU A N 1
ATOM 749 C CA . GLU A 1 90 ? 6.309 -0.702 -28.723 1.00 81.25 90 GLU A CA 1
ATOM 750 C C . GLU A 1 90 ? 6.262 -1.874 -29.717 1.00 81.25 90 GLU A C 1
ATOM 752 O O . GLU A 1 90 ? 5.635 -2.896 -29.444 1.00 81.25 90 GLU A O 1
ATOM 757 N N . ALA A 1 91 ? 6.984 -1.777 -30.839 1.00 74.75 91 ALA A N 1
ATOM 758 C CA . ALA A 1 91 ? 7.119 -2.865 -31.806 1.00 74.75 91 ALA A CA 1
ATOM 759 C C . ALA A 1 91 ? 7.927 -4.071 -31.294 1.00 74.75 91 ALA A C 1
ATOM 761 O O . ALA A 1 91 ? 7.791 -5.165 -31.846 1.00 74.75 91 ALA A O 1
ATOM 762 N N . LEU A 1 92 ? 8.792 -3.877 -30.286 1.00 70.19 92 LEU A N 1
ATOM 763 C CA . LEU A 1 92 ? 9.723 -4.884 -29.749 1.00 70.19 92 LEU A CA 1
ATOM 764 C C . LEU A 1 92 ? 10.367 -5.779 -30.837 1.00 70.19 92 LEU A C 1
ATOM 766 O O . LEU A 1 92 ? 10.303 -7.010 -30.750 1.00 70.19 92 LEU A O 1
ATOM 770 N N . PRO A 1 93 ? 10.995 -5.206 -31.880 1.00 73.69 93 PRO A N 1
ATOM 771 C CA . PRO A 1 93 ? 11.473 -5.978 -33.021 1.00 73.69 93 PRO A CA 1
ATOM 772 C C . PRO A 1 93 ? 12.553 -6.989 -32.618 1.00 73.69 93 PRO A C 1
ATOM 774 O O . PRO A 1 93 ? 13.626 -6.633 -32.123 1.00 73.69 93 PRO A O 1
ATOM 777 N N . ASN A 1 94 ? 12.287 -8.275 -32.857 1.00 77.25 94 ASN A N 1
ATOM 778 C CA . ASN A 1 94 ? 13.190 -9.375 -32.495 1.00 77.25 94 ASN A CA 1
ATOM 779 C C . ASN A 1 94 ? 14.529 -9.345 -33.249 1.00 77.25 94 ASN A C 1
ATOM 781 O O . ASN A 1 94 ? 15.492 -9.926 -32.760 1.00 77.25 94 ASN A O 1
ATOM 785 N N . PHE A 1 95 ? 14.597 -8.674 -34.402 1.00 80.19 95 PHE A N 1
ATOM 786 C CA . PHE A 1 95 ? 15.819 -8.574 -35.200 1.00 80.19 95 PHE A CA 1
ATOM 787 C C . PHE A 1 95 ? 16.854 -7.610 -34.600 1.00 80.19 95 PHE A C 1
ATOM 789 O O . PHE A 1 95 ? 18.039 -7.750 -34.870 1.00 80.19 95 PHE A O 1
ATOM 796 N N . LEU A 1 96 ? 16.448 -6.645 -33.762 1.00 87.31 96 LEU A N 1
ATOM 797 C CA . LEU A 1 96 ? 17.405 -5.696 -33.193 1.00 87.31 96 LEU A CA 1
ATOM 798 C C . LEU A 1 96 ? 18.365 -6.379 -32.221 1.00 87.31 96 LEU A C 1
ATOM 800 O O . LEU A 1 96 ? 17.943 -6.963 -31.217 1.00 87.31 96 LEU A O 1
ATOM 804 N N . THR A 1 97 ? 19.662 -6.201 -32.480 1.00 88.50 97 THR A N 1
ATOM 805 C CA . THR A 1 97 ? 20.735 -6.656 -31.594 1.00 88.50 97 THR A CA 1
ATOM 806 C C . THR A 1 97 ? 20.635 -6.009 -30.211 1.00 88.50 97 THR A C 1
ATOM 808 O O . THR A 1 97 ? 20.081 -4.918 -30.033 1.00 88.50 97 THR A O 1
ATOM 811 N N . LYS A 1 98 ? 21.240 -6.662 -29.211 1.00 91.75 98 LYS A N 1
ATOM 812 C CA . LYS A 1 98 ? 21.385 -6.112 -27.854 1.00 91.75 98 LYS A CA 1
ATOM 813 C C . LYS A 1 98 ? 21.978 -4.691 -27.878 1.00 91.75 98 LYS A C 1
ATOM 815 O O . LYS A 1 98 ? 21.459 -3.815 -27.195 1.00 91.75 98 LYS A O 1
ATOM 820 N N . SER A 1 99 ? 23.030 -4.467 -28.673 1.00 91.75 99 SER A N 1
ATOM 821 C CA . SER A 1 99 ? 23.704 -3.163 -28.781 1.00 91.75 99 SER A CA 1
ATOM 822 C C . SER A 1 99 ? 22.762 -2.079 -29.303 1.00 91.75 99 SER A C 1
ATOM 824 O O . SER A 1 99 ? 22.649 -1.023 -28.686 1.00 91.75 99 SER A O 1
ATOM 826 N N . ASN A 1 100 ? 22.020 -2.368 -30.379 1.00 90.12 100 ASN A N 1
ATOM 827 C CA . ASN A 1 100 ? 21.086 -1.410 -30.975 1.00 90.12 100 ASN A CA 1
ATOM 828 C C . ASN A 1 100 ? 19.978 -1.032 -29.987 1.00 90.12 100 ASN A C 1
ATOM 830 O O . ASN A 1 100 ? 19.639 0.139 -29.854 1.00 90.12 100 ASN A O 1
ATOM 834 N N . ARG A 1 101 ? 19.446 -2.007 -29.241 1.00 92.94 101 ARG A N 1
ATOM 835 C CA . ARG A 1 101 ? 18.412 -1.759 -28.224 1.00 92.94 101 ARG A CA 1
ATOM 836 C C . ARG A 1 101 ? 18.907 -0.851 -27.097 1.00 92.94 101 ARG A C 1
ATOM 838 O O . ARG A 1 101 ? 18.192 0.064 -26.700 1.00 92.94 101 ARG A O 1
ATOM 845 N N . ILE A 1 102 ? 20.121 -1.084 -26.596 1.00 95.25 102 ILE A N 1
ATOM 846 C CA . ILE A 1 102 ? 20.731 -0.242 -25.552 1.00 95.25 102 ILE A CA 1
ATOM 847 C C . ILE A 1 102 ? 20.948 1.182 -26.070 1.00 95.25 102 ILE A C 1
ATOM 849 O O . ILE A 1 102 ? 20.652 2.141 -25.360 1.00 95.25 102 ILE A O 1
ATOM 853 N N . GLU A 1 103 ? 21.446 1.330 -27.295 1.00 93.38 103 GLU A N 1
ATOM 854 C CA . GLU A 1 103 ? 21.728 2.645 -27.867 1.00 93.38 103 GLU A CA 1
ATOM 855 C C . GLU A 1 103 ? 20.443 3.443 -28.119 1.00 93.38 103 GLU A C 1
ATOM 857 O O . GLU A 1 103 ? 20.330 4.583 -27.674 1.00 93.38 103 GLU A O 1
ATOM 862 N N . ILE A 1 104 ? 19.420 2.816 -28.706 1.00 93.50 104 ILE A N 1
ATOM 863 C CA . ILE A 1 104 ? 18.096 3.428 -28.895 1.00 93.50 104 ILE A CA 1
ATOM 864 C C . ILE A 1 104 ? 17.492 3.846 -27.548 1.00 93.50 104 ILE A C 1
ATOM 866 O O . ILE A 1 104 ? 16.966 4.950 -27.423 1.00 93.50 104 ILE A O 1
ATOM 870 N N . PHE A 1 105 ? 17.603 3.003 -26.515 1.00 96.12 105 PHE A N 1
ATOM 871 C CA . PHE A 1 105 ? 17.157 3.359 -25.167 1.00 96.12 105 PHE A CA 1
ATOM 872 C C . PHE A 1 105 ? 17.857 4.622 -24.656 1.00 96.12 105 PHE A C 1
ATOM 874 O O . PHE A 1 105 ? 17.193 5.535 -24.165 1.00 96.12 105 PHE A O 1
ATOM 881 N N . LYS A 1 106 ? 19.189 4.693 -24.780 1.00 96.31 106 LYS A N 1
ATOM 882 C CA . LYS A 1 106 ? 19.971 5.856 -24.337 1.00 96.31 106 LYS A CA 1
ATOM 883 C C . LYS A 1 106 ? 19.600 7.112 -25.117 1.00 96.31 106 LYS A C 1
ATOM 885 O O . LYS A 1 106 ? 19.486 8.170 -24.507 1.00 96.31 106 LYS A O 1
ATOM 890 N N . GLN A 1 107 ? 19.372 7.007 -26.426 1.00 94.94 107 GLN A N 1
ATOM 891 C CA . GLN A 1 107 ? 18.933 8.128 -27.262 1.00 94.94 107 GLN A CA 1
ATOM 892 C C . GLN A 1 107 ? 17.570 8.660 -26.817 1.00 94.94 107 GLN A C 1
ATOM 894 O O . GLN A 1 107 ? 17.437 9.861 -26.595 1.00 94.94 107 GLN A O 1
ATOM 899 N N . ILE A 1 108 ? 16.594 7.775 -26.588 1.00 95.50 108 ILE A N 1
ATOM 900 C CA . ILE A 1 108 ? 15.278 8.159 -26.058 1.00 95.50 108 ILE A CA 1
ATOM 901 C C . ILE A 1 108 ? 15.434 8.823 -24.688 1.00 95.50 108 ILE A C 1
ATOM 903 O O . ILE A 1 108 ? 14.938 9.926 -24.480 1.00 95.50 108 ILE A O 1
ATOM 907 N N . TYR A 1 109 ? 16.151 8.192 -23.757 1.00 96.25 109 TYR A N 1
ATOM 908 C CA . TYR A 1 109 ? 16.350 8.744 -22.419 1.00 96.25 109 TYR A CA 1
ATOM 909 C C . TYR A 1 109 ? 16.989 10.141 -22.469 1.00 96.25 109 TYR A C 1
ATOM 911 O O . TYR A 1 109 ? 16.513 11.075 -21.819 1.00 96.25 109 TYR A O 1
ATOM 919 N N . ASN A 1 110 ? 18.054 10.296 -23.259 1.00 94.62 110 ASN A N 1
ATOM 920 C CA . ASN A 1 110 ? 18.792 11.549 -23.378 1.00 94.62 110 ASN A CA 1
ATOM 921 C C . ASN A 1 110 ? 17.985 12.644 -24.084 1.00 94.62 110 ASN A C 1
ATOM 923 O O . ASN A 1 110 ? 18.135 13.811 -23.728 1.00 94.62 110 ASN A O 1
ATOM 927 N N . ASP A 1 111 ? 17.098 12.300 -25.020 1.00 92.81 111 ASP A N 1
ATOM 928 C CA . ASP A 1 111 ? 16.163 13.255 -25.621 1.00 92.81 111 ASP A CA 1
ATOM 929 C C . ASP A 1 111 ? 15.223 13.850 -24.557 1.00 92.81 111 ASP A C 1
ATOM 931 O O . ASP A 1 111 ? 15.178 15.073 -24.392 1.00 92.81 111 ASP A O 1
ATOM 935 N N . TYR A 1 112 ? 14.574 13.007 -23.743 1.00 93.94 112 TYR A N 1
ATOM 936 C CA . TYR A 1 112 ? 13.744 13.467 -22.619 1.00 93.94 112 TYR A CA 1
ATOM 937 C C . TYR A 1 112 ? 14.552 14.280 -21.604 1.00 93.94 112 TYR A C 1
ATOM 939 O O . TYR A 1 112 ? 14.106 15.349 -21.179 1.00 93.94 112 TYR A O 1
ATOM 947 N N . LYS A 1 113 ? 15.756 13.811 -21.253 1.00 94.19 113 LYS A N 1
ATOM 948 C CA . LYS A 1 113 ? 16.680 14.517 -20.357 1.00 94.19 113 LYS A CA 1
ATOM 949 C C . LYS A 1 113 ? 17.000 15.919 -20.881 1.00 94.19 113 LYS A C 1
ATOM 951 O O . LYS A 1 113 ? 16.842 16.888 -20.145 1.00 94.19 113 LYS A O 1
ATOM 956 N N . SER A 1 114 ? 17.393 16.033 -22.151 1.00 92.69 114 SER A N 1
ATOM 957 C CA . SER A 1 114 ? 17.776 17.302 -22.787 1.00 92.69 114 SER A CA 1
ATOM 958 C C . SER A 1 114 ? 16.632 18.319 -22.833 1.00 92.69 114 SER A C 1
ATOM 960 O O . SER A 1 114 ? 16.863 19.519 -22.701 1.00 92.69 114 SER A O 1
ATOM 962 N N . LYS A 1 115 ? 15.391 17.835 -22.961 1.00 92.88 115 LYS A N 1
ATOM 963 C CA . LYS A 1 115 ? 14.171 18.653 -22.972 1.00 92.88 115 LYS A CA 1
ATOM 964 C C . LYS A 1 115 ? 13.624 18.938 -21.568 1.00 92.88 115 LYS A C 1
ATOM 966 O O . LYS A 1 115 ? 12.658 19.684 -21.440 1.00 92.88 115 LYS A O 1
ATOM 971 N N . GLY A 1 116 ? 14.198 18.335 -20.523 1.00 92.75 116 GLY A N 1
ATOM 972 C CA . GLY A 1 116 ? 13.688 18.420 -19.152 1.00 92.75 116 GLY A CA 1
ATOM 973 C C . GLY A 1 116 ? 12.311 17.771 -18.969 1.00 92.75 116 GLY A C 1
ATOM 974 O O . GLY A 1 116 ? 11.548 18.198 -18.105 1.00 92.75 116 GLY A O 1
ATOM 975 N N . LEU A 1 117 ? 11.973 16.771 -19.790 1.00 93.25 117 LEU A N 1
ATOM 976 C CA . LEU A 1 117 ? 10.660 16.126 -19.808 1.00 93.25 117 LEU A CA 1
ATOM 977 C C . LEU A 1 117 ? 10.634 14.841 -18.977 1.00 93.25 117 LEU A C 1
ATOM 979 O O . LEU A 1 117 ? 11.617 14.101 -18.894 1.00 93.25 117 LEU A O 1
ATOM 983 N N . TYR A 1 118 ? 9.465 14.551 -18.410 1.00 94.62 118 TYR A N 1
ATOM 984 C CA . TYR A 1 118 ? 9.188 13.303 -17.707 1.00 94.62 118 TYR A CA 1
ATOM 985 C C . TYR A 1 118 ? 8.746 12.209 -18.687 1.00 94.62 118 TYR A C 1
ATOM 987 O O . TYR A 1 118 ? 7.874 12.430 -19.531 1.00 94.62 118 TYR A O 1
ATOM 995 N N . ILE A 1 119 ? 9.291 11.004 -18.541 1.00 94.38 119 ILE A N 1
ATOM 996 C CA . ILE A 1 119 ? 8.803 9.788 -19.203 1.00 94.38 119 ILE A CA 1
ATOM 997 C C . ILE A 1 119 ? 7.601 9.287 -18.395 1.00 94.38 119 ILE A C 1
ATOM 999 O O . ILE A 1 119 ? 7.685 8.306 -17.662 1.00 94.38 119 ILE A O 1
ATOM 1003 N N . ASP A 1 120 ? 6.485 10.014 -18.450 1.00 88.62 120 ASP A N 1
ATOM 1004 C CA . ASP A 1 120 ? 5.384 9.833 -17.493 1.00 88.62 120 ASP A CA 1
ATOM 1005 C C . ASP A 1 120 ? 4.358 8.766 -17.926 1.00 88.62 120 ASP A C 1
ATOM 1007 O O . ASP A 1 120 ? 3.620 8.231 -17.105 1.00 88.62 120 ASP A O 1
ATOM 1011 N N . PHE A 1 121 ? 4.320 8.378 -19.201 1.00 91.62 121 PHE A N 1
ATOM 1012 C CA . PHE A 1 121 ? 3.338 7.397 -19.664 1.00 91.62 121 PHE A CA 1
ATOM 1013 C C . PHE A 1 121 ? 3.716 5.963 -19.246 1.00 91.62 121 PHE A C 1
ATOM 1015 O O . PHE A 1 121 ? 4.653 5.377 -19.789 1.00 91.62 121 PHE A O 1
ATOM 1022 N N . LEU A 1 122 ? 2.969 5.390 -18.291 1.00 91.12 122 LEU A N 1
ATOM 1023 C CA . LEU A 1 122 ? 3.254 4.093 -17.653 1.00 91.12 122 LEU A CA 1
ATOM 1024 C C . LEU A 1 122 ? 3.513 2.950 -18.648 1.00 91.12 122 LEU A C 1
ATOM 1026 O O . LEU A 1 122 ? 4.498 2.225 -18.509 1.00 91.12 122 LEU A O 1
ATOM 1030 N N . GLU A 1 123 ? 2.655 2.791 -19.656 1.00 91.69 123 GLU A N 1
ATOM 1031 C CA . GLU A 1 123 ? 2.788 1.695 -20.627 1.00 91.69 123 GLU A CA 1
ATOM 1032 C C . GLU A 1 123 ? 4.033 1.851 -21.503 1.00 91.69 123 GLU A C 1
ATOM 1034 O O . GLU A 1 123 ? 4.689 0.863 -21.846 1.00 91.69 123 GLU A O 1
ATOM 1039 N N . PHE A 1 124 ? 4.442 3.091 -21.779 1.00 93.00 124 PHE A N 1
ATOM 1040 C CA . PHE A 1 124 ? 5.701 3.339 -22.464 1.00 93.00 124 PHE A CA 1
ATOM 1041 C C . PHE A 1 124 ? 6.911 3.060 -21.571 1.00 93.00 124 PHE A C 1
ATOM 1043 O O . PHE A 1 124 ? 7.854 2.438 -22.046 1.00 93.00 124 PHE A O 1
ATOM 1050 N N . ARG A 1 125 ? 6.884 3.401 -20.274 1.00 94.25 125 ARG A N 1
ATOM 1051 C CA . ARG A 1 125 ? 7.969 3.035 -19.335 1.00 94.25 125 ARG A CA 1
ATOM 1052 C C . ARG A 1 125 ? 8.197 1.522 -19.297 1.00 94.25 125 ARG A C 1
ATOM 1054 O O . ARG A 1 125 ? 9.335 1.066 -19.418 1.00 94.25 125 ARG A O 1
ATOM 1061 N N . LYS A 1 126 ? 7.113 0.743 -19.182 1.00 93.81 126 LYS A N 1
ATOM 1062 C CA . LYS A 1 126 ? 7.153 -0.729 -19.217 1.00 93.81 126 LYS A CA 1
ATOM 1063 C C . LYS A 1 126 ? 7.717 -1.238 -20.539 1.00 93.81 126 LYS A C 1
ATOM 1065 O O . LYS A 1 126 ? 8.606 -2.088 -20.538 1.00 93.81 126 LYS A O 1
ATOM 1070 N N . SER A 1 127 ? 7.225 -0.706 -21.658 1.00 93.81 127 SER A N 1
ATOM 1071 C CA . SER A 1 127 ? 7.674 -1.099 -22.998 1.00 93.81 127 SER A CA 1
ATOM 1072 C C . SER A 1 127 ? 9.152 -0.771 -23.212 1.00 93.81 127 SER A C 1
ATOM 1074 O O . SER A 1 127 ? 9.904 -1.616 -23.691 1.00 93.81 127 SER A O 1
ATOM 1076 N N . LEU A 1 128 ? 9.599 0.405 -22.769 1.00 95.31 128 LEU A N 1
ATOM 1077 C CA . LEU A 1 128 ? 10.982 0.866 -22.862 1.00 95.31 128 LEU A CA 1
ATOM 1078 C C . LEU A 1 128 ? 11.929 -0.004 -22.033 1.00 95.31 128 LEU A C 1
ATOM 1080 O O . LEU A 1 128 ? 12.980 -0.421 -22.525 1.00 95.31 128 LEU A O 1
ATOM 1084 N N . MET A 1 129 ? 11.536 -0.351 -20.807 1.00 95.00 129 MET A N 1
ATOM 1085 C CA . MET A 1 129 ? 12.327 -1.264 -19.987 1.00 95.00 129 MET A CA 1
ATOM 1086 C C . MET A 1 129 ? 12.303 -2.690 -20.525 1.00 95.00 129 MET A C 1
ATOM 1088 O O . MET A 1 129 ? 13.345 -3.328 -20.532 1.00 95.00 129 MET A O 1
ATOM 1092 N N . SER A 1 130 ? 11.181 -3.189 -21.045 1.00 93.00 130 SER A N 1
ATOM 1093 C CA . SER A 1 130 ? 11.118 -4.491 -21.729 1.00 93.00 130 SER A CA 1
ATOM 1094 C C . SER A 1 130 ? 12.037 -4.541 -22.959 1.00 93.00 130 SER A C 1
ATOM 1096 O O . SER A 1 130 ? 12.766 -5.515 -23.167 1.00 93.00 130 SER A O 1
ATOM 1098 N N . PHE A 1 131 ? 12.064 -3.457 -23.738 1.00 94.25 131 PHE A N 1
ATOM 1099 C CA . PHE A 1 131 ? 12.853 -3.319 -24.959 1.00 94.25 131 PHE A CA 1
ATOM 1100 C C . PHE A 1 131 ? 14.361 -3.463 -24.716 1.00 94.25 131 PHE A C 1
ATOM 1102 O O . PHE A 1 131 ? 15.030 -4.180 -25.471 1.00 94.25 131 PHE A O 1
ATOM 1109 N N . ALA A 1 132 ? 14.884 -2.843 -23.652 1.00 95.00 132 ALA A N 1
ATOM 1110 C CA . ALA A 1 132 ? 16.320 -2.769 -23.382 1.00 95.00 132 ALA A CA 1
ATOM 1111 C C . ALA A 1 132 ? 16.723 -3.164 -21.948 1.00 95.00 132 ALA A C 1
ATOM 1113 O O . ALA A 1 132 ? 17.684 -2.608 -21.420 1.00 95.00 132 ALA A O 1
ATOM 1114 N N . ASN A 1 133 ? 16.051 -4.134 -21.313 1.00 94.56 133 ASN A N 1
ATOM 1115 C CA . ASN A 1 133 ? 16.382 -4.597 -19.953 1.00 94.56 133 ASN A CA 1
ATOM 1116 C C . ASN A 1 133 ? 17.714 -5.373 -19.897 1.00 94.56 133 ASN A C 1
ATOM 1118 O O . ASN A 1 133 ? 17.737 -6.596 -19.780 1.00 94.56 133 ASN A O 1
ATOM 1122 N N . TYR A 1 134 ? 18.846 -4.701 -20.042 1.00 95.50 134 TYR A N 1
ATOM 1123 C CA . TYR A 1 134 ? 20.174 -5.311 -20.009 1.00 95.50 134 TYR A CA 1
ATOM 1124 C C . TYR A 1 134 ? 21.020 -4.672 -18.916 1.00 95.50 134 TYR A C 1
ATOM 1126 O O . TYR A 1 134 ? 20.764 -3.538 -18.517 1.00 95.50 134 TYR A O 1
ATOM 1134 N N . GLN A 1 135 ? 22.055 -5.382 -18.461 1.00 96.12 135 GLN A N 1
ATOM 1135 C CA . GLN A 1 135 ? 22.964 -4.887 -17.429 1.00 96.12 135 GLN A CA 1
ATOM 1136 C C . GLN A 1 135 ? 23.496 -3.484 -17.748 1.00 96.12 135 GLN A C 1
ATOM 1138 O O . GLN A 1 135 ? 23.490 -2.618 -16.883 1.00 96.12 135 GLN A O 1
ATOM 1143 N N . GLU A 1 136 ? 23.891 -3.226 -18.990 1.00 97.06 136 GLU A N 1
ATOM 1144 C CA . GLU A 1 136 ? 24.418 -1.934 -19.431 1.00 97.06 136 GLU A CA 1
ATOM 1145 C C . GLU A 1 136 ? 23.379 -0.808 -19.343 1.00 97.06 136 GLU A C 1
ATOM 1147 O O . GLU A 1 136 ? 23.719 0.311 -18.967 1.00 97.06 136 GLU A O 1
ATOM 1152 N N . THR A 1 137 ? 22.112 -1.100 -19.646 1.00 97.12 137 THR A N 1
ATOM 1153 C CA . THR A 1 137 ? 21.002 -0.147 -19.505 1.00 97.12 137 THR A CA 1
ATOM 1154 C C . THR A 1 137 ? 20.737 0.172 -18.041 1.00 97.12 137 THR A C 1
ATOM 1156 O O . THR A 1 137 ? 20.557 1.328 -17.673 1.00 97.12 137 THR A O 1
ATOM 1159 N N . ILE A 1 138 ? 20.745 -0.851 -17.188 1.00 96.31 138 ILE A N 1
ATOM 1160 C CA . ILE A 1 138 ? 20.499 -0.687 -15.755 1.00 96.31 138 ILE A CA 1
ATOM 1161 C C . ILE A 1 138 ? 21.633 0.124 -15.115 1.00 96.31 138 ILE A C 1
ATOM 1163 O O . ILE A 1 138 ? 21.375 1.052 -14.352 1.00 96.31 138 ILE A O 1
ATOM 1167 N N . LEU A 1 139 ? 22.887 -0.175 -15.467 1.00 95.56 139 LEU A N 1
ATOM 1168 C CA . LEU A 1 139 ? 24.043 0.594 -15.005 1.00 95.56 139 LEU A CA 1
ATOM 1169 C C . LEU A 1 139 ? 23.989 2.042 -15.501 1.00 95.56 139 LEU A C 1
ATOM 1171 O O . LEU A 1 139 ? 24.254 2.958 -14.725 1.00 95.56 139 LEU A O 1
ATOM 1175 N N . PHE A 1 140 ? 23.562 2.262 -16.746 1.00 97.00 140 PHE A N 1
ATOM 1176 C CA . PHE A 1 140 ? 23.313 3.607 -17.255 1.00 97.00 140 PHE A CA 1
ATOM 1177 C C . PHE A 1 140 ? 22.278 4.356 -16.400 1.00 97.00 140 PHE A C 1
ATOM 1179 O O . PHE A 1 140 ? 22.546 5.485 -16.005 1.00 97.00 140 PHE A O 1
ATOM 1186 N N . LEU A 1 141 ? 21.149 3.739 -16.025 1.00 96.75 141 LEU A N 1
ATOM 1187 C CA . LEU A 1 141 ? 20.163 4.376 -15.135 1.00 96.75 141 LEU A CA 1
ATOM 1188 C C . LEU A 1 141 ? 20.772 4.773 -13.782 1.00 96.75 141 LEU A C 1
ATOM 1190 O O . LEU A 1 141 ? 20.537 5.882 -13.305 1.00 96.75 141 LEU A O 1
ATOM 1194 N N . THR A 1 142 ? 21.602 3.911 -13.188 1.00 94.81 142 THR A N 1
ATOM 1195 C CA . THR A 1 142 ? 22.294 4.243 -11.930 1.00 94.81 142 THR A CA 1
ATOM 1196 C C . THR A 1 142 ? 23.312 5.373 -12.087 1.00 94.81 142 THR A C 1
ATOM 1198 O O . THR A 1 142 ? 23.469 6.191 -11.184 1.00 94.81 142 THR A O 1
ATOM 1201 N N . GLU A 1 143 ? 23.975 5.472 -13.239 1.00 95.56 143 GLU A N 1
ATOM 1202 C CA . GLU A 1 143 ? 24.855 6.595 -13.568 1.00 95.56 143 GLU A CA 1
ATOM 1203 C C . GLU A 1 143 ? 24.055 7.896 -13.721 1.00 95.56 143 GLU A C 1
ATOM 1205 O O . GLU A 1 143 ? 24.491 8.957 -13.268 1.00 95.56 143 GLU A O 1
ATOM 1210 N N . GLN A 1 144 ? 22.852 7.826 -14.300 1.00 95.62 144 GLN A N 1
ATOM 1211 C CA . GLN A 1 144 ? 21.985 8.996 -14.437 1.00 95.62 144 GLN A CA 1
ATOM 1212 C C . GLN A 1 144 ? 21.530 9.547 -13.085 1.00 95.62 144 GLN A C 1
ATOM 1214 O O . GLN A 1 144 ? 21.400 10.760 -12.965 1.00 95.62 144 GLN A O 1
ATOM 1219 N N . LEU A 1 145 ? 21.376 8.712 -12.053 1.00 93.69 145 LEU A N 1
ATOM 1220 C CA . LEU A 1 145 ? 21.087 9.189 -10.693 1.00 93.69 145 LEU A CA 1
ATOM 1221 C C . LEU A 1 145 ? 22.230 10.021 -10.085 1.00 93.69 145 LEU A C 1
ATOM 1223 O O . LEU A 1 145 ? 21.974 10.887 -9.256 1.00 93.69 145 LEU A O 1
ATOM 1227 N N . ASN A 1 146 ? 23.478 9.778 -10.492 1.00 86.44 146 ASN A N 1
ATOM 1228 C CA . ASN A 1 146 ? 24.656 10.437 -9.916 1.00 86.44 146 ASN A CA 1
ATOM 1229 C C . ASN A 1 146 ? 25.182 11.618 -10.747 1.00 86.44 146 ASN A C 1
ATOM 1231 O O . ASN A 1 146 ? 25.912 12.456 -10.223 1.00 86.44 146 ASN A O 1
ATOM 1235 N N . SER A 1 147 ? 24.866 11.674 -12.043 1.00 83.00 147 SER A N 1
ATOM 1236 C CA . SER A 1 147 ? 25.535 12.574 -12.999 1.00 83.00 147 SER A CA 1
ATOM 1237 C C . SER A 1 147 ? 24.837 13.914 -13.243 1.00 83.00 147 SER A C 1
ATOM 1239 O O . SER A 1 147 ? 25.462 14.825 -13.782 1.00 83.00 147 SER A O 1
ATOM 1241 N N . ASP A 1 148 ? 23.564 14.065 -12.878 1.00 77.12 148 ASP A N 1
ATOM 1242 C CA . ASP A 1 148 ? 22.775 15.270 -13.157 1.00 77.12 148 ASP A CA 1
ATOM 1243 C C . ASP A 1 148 ? 21.825 15.566 -11.993 1.00 77.12 148 ASP A C 1
ATOM 1245 O O . ASP A 1 148 ? 21.226 14.661 -11.424 1.00 77.12 148 ASP A O 1
ATOM 1249 N N . THR A 1 149 ? 21.691 16.841 -11.632 1.00 81.25 149 THR A N 1
ATOM 1250 C CA . THR A 1 149 ? 20.881 17.312 -10.504 1.00 81.25 149 THR A CA 1
ATOM 1251 C C . THR A 1 149 ? 19.426 17.614 -10.870 1.00 81.25 149 THR A C 1
ATOM 1253 O O . THR A 1 149 ? 18.616 17.865 -9.971 1.00 81.25 149 THR A O 1
ATOM 1256 N N . SER A 1 150 ? 19.067 17.577 -12.156 1.00 89.88 150 SER A N 1
ATOM 1257 C CA . SER A 1 150 ? 17.712 17.842 -12.640 1.00 89.88 150 SER A CA 1
ATOM 1258 C C . SER A 1 150 ? 16.681 16.880 -12.044 1.00 89.88 150 SER A C 1
ATOM 1260 O O . SER A 1 150 ? 16.830 15.656 -12.088 1.00 89.88 150 SER A O 1
ATOM 1262 N N . VAL A 1 151 ? 15.571 17.436 -11.545 1.00 89.62 151 VAL A N 1
ATOM 1263 C CA . VAL A 1 151 ? 14.432 16.658 -11.029 1.00 89.62 151 VAL A CA 1
ATOM 1264 C C . VAL A 1 151 ? 13.860 15.732 -12.104 1.00 89.62 151 VAL A C 1
ATOM 1266 O O . VAL A 1 151 ? 13.516 14.598 -11.788 1.00 89.62 151 VAL A O 1
ATOM 1269 N N . ALA A 1 152 ? 13.807 16.170 -13.368 1.00 92.44 152 ALA A N 1
ATOM 1270 C CA . ALA A 1 152 ? 13.310 15.351 -14.476 1.00 92.44 152 ALA A CA 1
ATOM 1271 C C . ALA A 1 152 ? 14.197 14.149 -14.769 1.00 92.44 152 ALA A C 1
ATOM 1273 O O . ALA A 1 152 ? 13.694 13.044 -14.958 1.00 92.44 152 ALA A O 1
ATOM 1274 N N . ASN A 1 153 ? 15.513 14.347 -14.745 1.00 95.00 153 ASN A N 1
ATOM 1275 C CA . ASN A 1 153 ? 16.455 13.257 -14.934 1.00 95.00 153 ASN A CA 1
ATOM 1276 C C . ASN A 1 153 ? 16.351 12.230 -13.796 1.00 95.00 153 ASN A C 1
ATOM 1278 O O . ASN A 1 153 ? 16.188 11.042 -14.059 1.00 95.00 153 ASN A O 1
ATOM 1282 N N . HIS A 1 154 ? 16.361 12.682 -12.538 1.00 95.56 154 HIS A N 1
ATOM 1283 C CA . HIS A 1 154 ? 16.177 11.783 -11.397 1.00 95.56 154 HIS A CA 1
ATOM 1284 C C . HIS A 1 154 ? 14.849 11.028 -11.473 1.00 95.56 154 HIS A C 1
ATOM 1286 O O . HIS A 1 154 ? 14.825 9.814 -11.303 1.00 95.56 154 HIS A O 1
ATOM 1292 N N . TYR A 1 155 ? 13.754 11.731 -11.767 1.00 95.19 155 TYR A N 1
ATOM 1293 C CA . TYR A 1 155 ? 12.445 11.119 -11.953 1.00 95.19 155 TYR A CA 1
ATOM 1294 C C . TYR A 1 155 ? 12.501 10.007 -13.012 1.00 95.19 155 TYR A C 1
ATOM 1296 O O . TYR A 1 155 ? 12.123 8.877 -12.715 1.00 95.19 155 TYR A O 1
ATOM 1304 N N . ASN A 1 156 ? 13.043 10.293 -14.202 1.00 96.62 156 ASN A N 1
ATOM 1305 C CA . ASN A 1 156 ? 13.134 9.331 -15.304 1.00 96.62 156 ASN A CA 1
ATOM 1306 C C . ASN A 1 156 ? 13.936 8.085 -14.908 1.00 96.62 156 ASN A C 1
ATOM 1308 O O . ASN A 1 156 ? 13.506 6.963 -15.176 1.00 96.62 156 ASN A O 1
ATOM 1312 N N . ALA A 1 157 ? 15.070 8.262 -14.228 1.00 97.31 157 ALA A N 1
ATOM 1313 C CA . ALA A 1 157 ? 15.868 7.143 -13.747 1.00 97.31 157 ALA A CA 1
ATOM 1314 C C . ALA A 1 157 ? 15.125 6.297 -12.695 1.00 97.31 157 ALA A C 1
ATOM 1316 O O . ALA A 1 157 ? 15.162 5.065 -12.759 1.00 97.31 157 ALA A O 1
ATOM 1317 N N . LEU A 1 158 ? 14.412 6.933 -11.759 1.00 96.81 158 LEU A N 1
ATOM 1318 C CA . LEU A 1 158 ? 13.668 6.252 -10.693 1.00 96.81 158 LEU A CA 1
ATOM 1319 C C . LEU A 1 158 ? 12.469 5.462 -11.238 1.00 96.81 158 LEU A C 1
ATOM 1321 O O . LEU A 1 158 ? 12.300 4.296 -10.884 1.00 96.81 158 LEU A O 1
ATOM 1325 N N . VAL A 1 159 ? 11.666 6.057 -12.129 1.00 96.50 159 VAL A N 1
ATOM 1326 C CA . VAL A 1 159 ? 10.477 5.386 -12.689 1.00 96.50 159 VAL A CA 1
ATOM 1327 C C . VAL A 1 159 ? 10.825 4.228 -13.613 1.00 96.50 159 VAL A C 1
ATOM 1329 O O . VAL A 1 159 ? 10.088 3.251 -13.676 1.00 96.50 159 VAL A O 1
ATOM 1332 N N . LEU A 1 160 ? 11.952 4.296 -14.323 1.00 97.62 160 LEU A N 1
ATOM 1333 C CA . LEU A 1 160 ? 12.419 3.169 -15.132 1.00 97.62 160 LEU A CA 1
ATOM 1334 C C . LEU A 1 160 ? 13.043 2.068 -14.260 1.00 97.62 160 LEU A C 1
ATOM 1336 O O . LEU A 1 160 ? 12.921 0.887 -14.587 1.00 97.62 160 LEU A O 1
ATOM 1340 N N . SER A 1 161 ? 13.642 2.434 -13.119 1.00 96.69 161 SER A N 1
ATOM 1341 C CA . SER A 1 161 ? 14.198 1.473 -12.155 1.00 96.69 161 SER A CA 1
ATOM 1342 C C . SER A 1 161 ? 13.142 0.544 -11.542 1.00 96.69 161 SER A C 1
ATOM 1344 O O . SER A 1 161 ? 13.463 -0.591 -11.200 1.00 96.69 161 SER A O 1
ATOM 1346 N N . GLU A 1 162 ? 11.877 0.972 -11.479 1.00 96.19 162 GLU A N 1
ATOM 1347 C CA . GLU A 1 162 ? 10.738 0.131 -11.075 1.00 96.19 162 GLU A CA 1
ATOM 1348 C C . GLU A 1 162 ? 10.640 -1.166 -11.899 1.00 96.19 162 GLU A C 1
ATOM 1350 O O . GLU A 1 162 ? 10.345 -2.231 -11.358 1.00 96.19 162 GLU A O 1
ATOM 1355 N N . PHE A 1 163 ? 10.951 -1.114 -13.198 1.00 96.75 163 PHE A N 1
ATOM 1356 C CA . PHE A 1 163 ? 10.782 -2.240 -14.129 1.00 96.75 163 PHE A CA 1
ATOM 1357 C C . PHE A 1 163 ? 12.090 -2.975 -14.451 1.00 96.75 163 PHE A C 1
ATOM 1359 O O . PHE A 1 163 ? 12.165 -3.746 -15.414 1.00 96.75 163 PHE A O 1
ATOM 1366 N N . VAL A 1 164 ? 13.150 -2.741 -13.680 1.00 95.94 164 VAL A N 1
ATOM 1367 C CA . VAL A 1 164 ? 14.438 -3.413 -13.880 1.00 95.94 164 VAL A CA 1
ATOM 1368 C C . VAL A 1 164 ? 14.315 -4.916 -13.625 1.00 95.94 164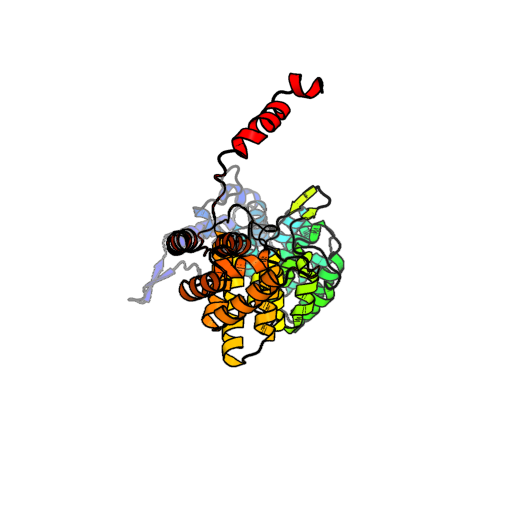 VAL A C 1
ATOM 1370 O O . VAL A 1 164 ? 13.746 -5.360 -12.628 1.00 95.94 164 VAL A O 1
ATOM 1373 N N . ASN A 1 165 ? 14.895 -5.717 -14.522 1.00 94.75 165 ASN A N 1
ATOM 1374 C CA . ASN A 1 165 ? 15.086 -7.144 -14.308 1.00 94.75 165 ASN A CA 1
ATOM 1375 C C . ASN A 1 165 ? 16.432 -7.369 -13.603 1.00 94.75 165 ASN A C 1
ATOM 1377 O O . ASN A 1 165 ? 17.483 -7.465 -14.243 1.00 94.75 165 ASN A O 1
ATOM 1381 N N . TYR A 1 166 ? 16.387 -7.451 -12.275 1.00 94.38 166 TYR A N 1
ATOM 1382 C CA . TYR A 1 166 ? 17.576 -7.592 -11.433 1.00 94.38 166 TYR A CA 1
ATOM 1383 C C . TYR A 1 166 ? 18.310 -8.928 -11.614 1.00 94.38 166 TYR A C 1
ATOM 1385 O O . TYR A 1 166 ? 19.506 -8.989 -11.332 1.00 94.38 166 TYR A O 1
ATOM 1393 N N . ASP A 1 167 ? 17.659 -9.969 -12.140 1.00 92.12 167 ASP A N 1
ATOM 1394 C CA . ASP A 1 167 ? 18.302 -11.265 -12.403 1.00 92.12 167 ASP A CA 1
ATOM 1395 C C . ASP A 1 167 ? 19.310 -11.198 -13.558 1.00 92.12 167 ASP A C 1
ATOM 1397 O O . ASP A 1 167 ? 20.152 -12.080 -13.717 1.00 92.12 167 ASP A O 1
ATOM 1401 N N . ARG A 1 168 ? 19.262 -10.129 -14.364 1.00 87.69 168 ARG A N 1
ATOM 1402 C CA . ARG A 1 168 ? 20.225 -9.873 -15.445 1.00 87.69 168 ARG A CA 1
ATOM 1403 C C . ARG A 1 168 ? 21.492 -9.156 -14.980 1.00 87.69 168 ARG A C 1
ATOM 1405 O O . ARG A 1 168 ? 22.375 -8.922 -15.803 1.00 87.69 168 ARG A O 1
ATOM 1412 N N . LEU A 1 169 ? 21.584 -8.777 -13.706 1.00 92.00 169 LEU A N 1
ATOM 1413 C CA . LEU A 1 169 ? 22.736 -8.070 -13.154 1.00 92.00 169 LEU A CA 1
ATOM 1414 C C . LEU A 1 169 ? 23.766 -9.040 -12.583 1.00 92.00 169 LEU A C 1
ATOM 1416 O O . LEU A 1 169 ? 23.458 -9.833 -11.696 1.00 92.00 169 LEU A O 1
ATOM 1420 N N . SER A 1 170 ? 25.028 -8.878 -12.983 1.00 90.38 170 SER A N 1
ATOM 1421 C CA . SER A 1 170 ? 26.146 -9.583 -12.347 1.00 90.38 170 SER A CA 1
ATOM 1422 C C . SER A 1 170 ? 26.351 -9.181 -10.879 1.00 90.38 170 SER A C 1
ATOM 1424 O O . SER A 1 170 ? 26.836 -9.981 -10.086 1.00 90.38 170 SER A O 1
ATOM 1426 N N . ASN A 1 171 ? 25.989 -7.947 -10.504 1.00 91.19 171 ASN A N 1
ATOM 1427 C CA . ASN A 1 171 ? 26.073 -7.445 -9.130 1.00 91.19 171 ASN A CA 1
ATOM 1428 C C . ASN A 1 171 ? 24.801 -6.673 -8.745 1.00 91.19 171 ASN A C 1
ATOM 1430 O O . ASN A 1 171 ? 24.774 -5.441 -8.721 1.00 91.19 171 ASN A O 1
ATOM 1434 N N . LYS A 1 172 ? 23.727 -7.420 -8.465 1.00 94.44 172 LYS A N 1
ATOM 1435 C CA . LYS A 1 172 ? 22.426 -6.852 -8.082 1.00 94.44 172 LYS A CA 1
ATOM 1436 C C . LYS A 1 172 ? 22.463 -6.057 -6.774 1.00 94.44 172 LYS A C 1
ATOM 1438 O O . LYS A 1 172 ? 21.784 -5.041 -6.678 1.00 94.44 172 LYS A O 1
ATOM 1443 N N . GLU A 1 173 ? 23.257 -6.486 -5.790 1.00 94.81 173 GLU A N 1
ATOM 1444 C CA . GLU A 1 173 ? 23.311 -5.817 -4.483 1.00 94.81 173 GLU A CA 1
ATOM 1445 C C . GLU A 1 173 ? 23.904 -4.412 -4.615 1.00 94.81 173 GLU A C 1
ATOM 1447 O O . GLU A 1 173 ? 23.322 -3.474 -4.089 1.00 94.81 173 GLU A O 1
ATOM 1452 N N . ASN A 1 174 ? 24.943 -4.222 -5.436 1.00 95.00 174 ASN A N 1
ATOM 1453 C CA . ASN A 1 174 ? 25.501 -2.889 -5.678 1.00 95.00 174 ASN A CA 1
ATOM 1454 C C . ASN A 1 174 ? 24.475 -1.906 -6.274 1.00 95.00 174 ASN A C 1
ATOM 1456 O O . ASN A 1 174 ? 24.417 -0.750 -5.872 1.00 95.00 174 ASN A O 1
ATOM 1460 N N . VAL A 1 175 ? 23.635 -2.354 -7.215 1.00 96.06 175 VAL A N 1
ATOM 1461 C CA . VAL A 1 175 ? 22.572 -1.502 -7.785 1.00 96.06 175 VAL A CA 1
ATOM 1462 C C . VAL A 1 175 ? 21.523 -1.151 -6.729 1.00 96.06 175 VAL A C 1
ATOM 1464 O O . VAL A 1 175 ? 21.077 -0.006 -6.656 1.00 96.06 175 VAL A O 1
ATOM 1467 N N . LYS A 1 176 ? 21.146 -2.114 -5.882 1.00 97.25 176 LYS A N 1
ATOM 1468 C CA . LYS A 1 176 ? 20.227 -1.872 -4.761 1.00 97.25 176 LYS A CA 1
ATOM 1469 C C . LYS A 1 176 ? 20.815 -0.874 -3.763 1.00 97.25 176 LYS A C 1
ATOM 1471 O O . LYS A 1 176 ? 20.092 0.008 -3.309 1.00 97.25 176 LYS A O 1
ATOM 1476 N N . ASP A 1 177 ? 22.104 -0.979 -3.464 1.00 96.56 177 ASP A N 1
ATOM 1477 C CA . ASP A 1 177 ? 22.799 -0.071 -2.552 1.00 96.56 177 ASP A CA 1
ATOM 1478 C C . ASP A 1 177 ? 22.887 1.346 -3.126 1.00 96.56 177 ASP A C 1
ATOM 1480 O O . ASP A 1 177 ? 22.633 2.303 -2.402 1.00 96.56 177 ASP A O 1
ATOM 1484 N N . ILE A 1 178 ? 23.128 1.505 -4.434 1.00 96.69 178 ILE A N 1
ATOM 1485 C CA . ILE A 1 178 ? 23.059 2.820 -5.097 1.00 96.69 178 ILE A CA 1
ATOM 1486 C C . ILE A 1 178 ? 21.672 3.449 -4.917 1.00 96.69 178 ILE A C 1
ATOM 1488 O O . ILE A 1 178 ? 21.580 4.623 -4.566 1.00 96.69 178 ILE A O 1
ATOM 1492 N N . LEU A 1 179 ? 20.592 2.685 -5.108 1.00 97.50 179 LEU A N 1
ATOM 1493 C CA . LEU A 1 179 ? 19.225 3.192 -4.937 1.00 97.50 179 LEU A CA 1
ATOM 1494 C C . LEU A 1 179 ? 18.922 3.570 -3.481 1.00 97.50 179 LEU A C 1
ATOM 1496 O O . LEU A 1 179 ? 18.311 4.608 -3.230 1.00 97.50 179 LEU A O 1
ATOM 1500 N N . LYS A 1 180 ? 19.373 2.765 -2.514 1.00 97.62 180 LYS A N 1
ATOM 1501 C CA . LYS A 1 180 ? 19.235 3.053 -1.076 1.00 97.62 180 LYS A CA 1
ATOM 1502 C C . LYS A 1 180 ? 20.036 4.290 -0.658 1.00 97.62 180 LYS A C 1
ATOM 1504 O O . LYS A 1 180 ? 19.516 5.136 0.066 1.00 97.62 180 LYS A O 1
ATOM 1509 N N . ASN A 1 181 ? 21.263 4.432 -1.152 1.00 96.62 181 ASN A N 1
ATOM 1510 C CA . ASN A 1 181 ? 22.088 5.616 -0.913 1.00 96.62 181 ASN A CA 1
ATOM 1511 C C . ASN A 1 181 ? 21.439 6.857 -1.529 1.00 96.62 181 ASN A C 1
ATOM 1513 O O . ASN A 1 181 ? 21.308 7.878 -0.861 1.00 96.62 181 ASN A O 1
ATOM 1517 N N . PHE A 1 182 ? 20.924 6.744 -2.756 1.00 96.38 182 PHE A N 1
ATOM 1518 C CA . PHE A 1 182 ? 20.199 7.832 -3.403 1.00 96.38 182 PHE A CA 1
ATOM 1519 C C . PHE A 1 182 ? 18.944 8.237 -2.619 1.00 96.38 182 PHE A C 1
ATOM 1521 O O . PHE A 1 182 ? 18.690 9.430 -2.450 1.00 96.38 182 PHE A O 1
ATOM 1528 N N . LEU A 1 183 ? 18.180 7.267 -2.097 1.00 96.44 183 LEU A N 1
ATOM 1529 C CA . LEU A 1 183 ? 17.073 7.536 -1.178 1.00 96.44 183 LEU A CA 1
ATOM 1530 C C . LEU A 1 183 ? 17.572 8.369 0.007 1.00 96.44 183 LEU A C 1
ATOM 1532 O O . LEU A 1 183 ? 17.072 9.475 0.195 1.00 96.44 183 LEU A O 1
ATOM 1536 N N . SER A 1 184 ? 18.576 7.876 0.742 1.00 95.25 184 SER A N 1
ATOM 1537 C CA . SER A 1 184 ? 19.161 8.540 1.918 1.00 95.25 184 SER A CA 1
ATOM 1538 C C . SER A 1 184 ? 19.585 9.984 1.627 1.00 95.25 184 SER A C 1
ATOM 1540 O O . SER A 1 184 ? 19.184 10.907 2.337 1.00 95.25 184 SER A O 1
ATOM 1542 N N . ASP A 1 185 ? 20.321 10.199 0.538 1.00 93.44 185 ASP A N 1
ATOM 1543 C CA . ASP A 1 185 ? 20.873 11.506 0.168 1.00 93.44 185 ASP A CA 1
ATOM 1544 C C . ASP A 1 185 ? 19.799 12.515 -0.258 1.00 93.44 185 ASP A C 1
ATOM 1546 O O . ASP A 1 185 ? 19.999 13.731 -0.162 1.00 93.44 185 ASP A O 1
ATOM 1550 N N . LYS A 1 186 ? 18.657 12.034 -0.765 1.00 93.06 186 LYS A N 1
ATOM 1551 C CA . LYS A 1 186 ? 17.606 12.879 -1.350 1.00 93.06 186 LYS A CA 1
ATOM 1552 C C . LYS A 1 186 ? 16.335 12.976 -0.512 1.00 93.06 186 LYS A C 1
ATOM 1554 O O . LYS A 1 186 ? 15.440 13.724 -0.908 1.00 93.06 186 LYS A O 1
ATOM 1559 N N . LEU A 1 187 ? 16.259 12.336 0.660 1.00 91.31 187 LEU A N 1
ATOM 1560 C CA . LEU A 1 187 ? 15.091 12.394 1.559 1.00 91.31 187 LEU A CA 1
ATOM 1561 C C . LEU A 1 187 ? 14.602 13.826 1.843 1.00 91.31 187 LEU A C 1
ATOM 1563 O O . LEU A 1 187 ? 13.397 14.074 1.914 1.00 91.31 187 LEU A O 1
ATOM 1567 N N . ALA A 1 188 ? 15.522 14.783 1.990 1.00 87.12 188 ALA A N 1
ATOM 1568 C CA . ALA A 1 188 ? 15.204 16.177 2.310 1.00 87.12 188 ALA A CA 1
ATOM 1569 C C . ALA A 1 188 ? 14.849 17.049 1.084 1.00 87.12 188 ALA A C 1
ATOM 1571 O O . ALA A 1 188 ? 14.467 18.209 1.244 1.00 87.12 188 ALA A O 1
ATOM 1572 N N . VAL A 1 189 ? 14.963 16.526 -0.142 1.00 87.62 189 VAL A N 1
ATOM 1573 C CA . VAL A 1 189 ? 14.746 17.298 -1.376 1.00 87.62 189 VAL A CA 1
ATOM 1574 C C . VAL A 1 189 ? 13.265 17.274 -1.755 1.00 87.62 189 VAL A C 1
ATOM 1576 O O . VAL A 1 189 ? 12.783 16.318 -2.360 1.00 87.62 189 VAL A O 1
ATOM 1579 N N . SER A 1 190 ? 12.539 18.350 -1.437 1.00 79.69 190 SER A N 1
ATOM 1580 C CA . SER A 1 190 ? 11.075 18.456 -1.600 1.00 79.69 190 SER A CA 1
ATOM 1581 C C . SER A 1 190 ? 10.555 18.067 -2.992 1.00 79.69 190 SER A C 1
ATOM 1583 O O . SER A 1 190 ? 9.540 17.384 -3.098 1.00 79.69 190 SER A O 1
ATOM 1585 N N . GLY A 1 191 ? 11.268 18.436 -4.061 1.00 80.69 191 GLY A N 1
ATOM 1586 C CA . GLY A 1 191 ? 10.884 18.115 -5.441 1.00 80.69 191 GLY A CA 1
ATOM 1587 C C . GLY A 1 191 ? 11.012 16.634 -5.826 1.00 80.69 191 GLY A C 1
ATOM 1588 O O . GLY A 1 191 ? 10.451 16.230 -6.841 1.00 80.69 191 GLY A O 1
ATOM 1589 N N . LEU A 1 192 ? 11.729 15.826 -5.037 1.00 87.00 192 LEU A N 1
ATOM 1590 C CA . LEU A 1 192 ? 11.978 14.408 -5.323 1.00 87.00 192 LEU A CA 1
ATOM 1591 C C . LEU A 1 192 ? 11.210 13.451 -4.416 1.00 87.00 192 LEU A C 1
ATOM 1593 O O . LEU A 1 192 ? 11.009 12.306 -4.809 1.00 87.00 192 LEU A O 1
ATOM 1597 N N . GLN A 1 193 ? 10.752 13.899 -3.244 1.00 86.94 193 GLN A N 1
ATOM 1598 C CA . GLN A 1 193 ? 10.113 13.051 -2.224 1.00 86.94 193 GLN A CA 1
ATOM 1599 C C . GLN A 1 193 ? 8.976 12.174 -2.769 1.00 86.94 193 GLN A C 1
ATOM 1601 O O . GLN A 1 193 ? 8.808 11.044 -2.323 1.00 86.94 193 GLN A O 1
ATOM 1606 N N . ASN A 1 194 ? 8.240 12.659 -3.774 1.00 83.81 194 ASN A N 1
ATOM 1607 C CA . ASN A 1 194 ? 7.146 11.924 -4.416 1.00 83.81 194 ASN A CA 1
ATOM 1608 C C . ASN A 1 194 ? 7.600 10.696 -5.225 1.00 83.81 194 ASN A C 1
ATOM 1610 O O . ASN A 1 194 ? 6.766 9.871 -5.584 1.00 83.81 194 ASN A O 1
ATOM 1614 N N . TYR A 1 195 ? 8.888 10.593 -5.551 1.00 90.38 195 TYR A N 1
ATOM 1615 C CA . TYR A 1 195 ? 9.409 9.641 -6.535 1.00 90.38 195 TYR A CA 1
ATOM 1616 C C . TYR A 1 195 ? 10.463 8.694 -5.960 1.00 90.38 195 TYR A C 1
ATOM 1618 O O . TYR A 1 195 ? 10.718 7.645 -6.546 1.00 90.38 195 TYR A O 1
ATOM 1626 N N . LEU A 1 196 ? 11.055 9.029 -4.806 1.00 94.75 196 LEU A N 1
ATOM 1627 C CA . LEU A 1 196 ? 12.165 8.270 -4.210 1.00 94.75 196 LEU A CA 1
ATOM 1628 C C . LEU A 1 196 ? 11.826 6.800 -3.940 1.00 94.75 196 LEU A C 1
ATOM 1630 O O . LEU A 1 196 ? 12.719 5.962 -3.954 1.00 94.75 196 LEU A O 1
ATOM 1634 N N . PHE A 1 197 ? 10.548 6.491 -3.703 1.00 95.31 197 PHE A N 1
ATOM 1635 C CA . PHE A 1 197 ? 10.107 5.135 -3.388 1.00 95.31 197 PHE A CA 1
ATOM 1636 C C . PHE A 1 197 ? 9.752 4.270 -4.599 1.00 95.31 197 PHE A C 1
ATOM 1638 O O . PHE A 1 197 ? 9.604 3.059 -4.449 1.00 95.31 197 PHE A O 1
ATOM 1645 N N . ILE A 1 198 ? 9.640 4.862 -5.790 1.00 94.94 198 ILE A N 1
ATOM 1646 C CA . ILE A 1 198 ? 9.187 4.161 -6.999 1.00 94.94 198 ILE A CA 1
ATOM 1647 C C . ILE A 1 198 ? 10.047 2.925 -7.328 1.00 94.94 198 ILE A C 1
ATOM 1649 O O . ILE A 1 198 ? 9.467 1.861 -7.542 1.00 94.94 198 ILE A O 1
ATOM 1653 N N . PRO A 1 199 ? 11.397 2.974 -7.283 1.00 96.44 199 PRO A N 1
ATOM 1654 C CA . PRO A 1 199 ? 12.215 1.794 -7.578 1.00 96.44 199 PRO A CA 1
ATOM 1655 C C . PRO A 1 199 ? 11.941 0.605 -6.649 1.00 96.44 199 PRO A C 1
ATOM 1657 O O . PRO A 1 199 ? 12.032 -0.547 -7.069 1.00 96.44 199 PRO A O 1
ATOM 1660 N N . PHE A 1 200 ? 11.588 0.871 -5.387 1.00 96.94 200 PHE A N 1
ATOM 1661 C CA . PHE A 1 200 ? 11.390 -0.168 -4.374 1.00 96.94 200 PHE A CA 1
ATOM 1662 C C . PHE A 1 200 ? 10.062 -0.916 -4.528 1.00 96.94 200 PHE A C 1
ATOM 1664 O O . PHE A 1 200 ? 9.857 -1.934 -3.870 1.00 96.94 200 PHE A O 1
ATOM 1671 N N . GLN A 1 201 ? 9.186 -0.473 -5.434 1.00 93.38 201 GLN A N 1
ATOM 1672 C CA . GLN A 1 201 ? 7.989 -1.226 -5.809 1.00 93.38 201 GLN A CA 1
ATOM 1673 C C . GLN A 1 201 ? 8.320 -2.498 -6.599 1.00 93.38 201 GLN A C 1
ATOM 1675 O O . GLN A 1 201 ? 7.486 -3.401 -6.664 1.00 93.38 201 GLN A O 1
ATOM 1680 N N . ASN A 1 202 ? 9.541 -2.628 -7.126 1.00 95.25 202 ASN A N 1
ATOM 1681 C CA . ASN A 1 202 ? 10.015 -3.863 -7.740 1.00 95.25 202 ASN A CA 1
ATOM 1682 C C . ASN A 1 202 ? 10.065 -5.024 -6.723 1.00 95.25 202 ASN A C 1
ATOM 1684 O O . ASN A 1 202 ? 10.528 -4.866 -5.591 1.00 95.25 202 ASN A O 1
ATOM 1688 N N . GLU A 1 203 ? 9.639 -6.217 -7.143 1.00 93.50 203 GLU A N 1
ATOM 1689 C CA . GLU A 1 203 ? 9.575 -7.415 -6.289 1.00 93.50 203 GLU A CA 1
ATOM 1690 C C . GLU A 1 203 ? 10.933 -7.861 -5.734 1.00 93.50 203 GLU A C 1
ATOM 1692 O O . GLU A 1 203 ? 10.981 -8.516 -4.694 1.00 93.50 203 GLU A O 1
ATOM 1697 N N . VAL A 1 204 ? 12.057 -7.455 -6.338 1.00 94.88 204 VAL A N 1
ATOM 1698 C CA . VAL A 1 204 ? 13.386 -7.757 -5.780 1.00 94.88 204 VAL A CA 1
ATOM 1699 C C . VAL A 1 204 ? 13.557 -7.215 -4.353 1.00 94.88 204 VAL A C 1
ATOM 1701 O O . VAL A 1 204 ? 14.301 -7.799 -3.565 1.00 94.88 204 VAL A O 1
ATOM 1704 N N . PHE A 1 205 ? 12.861 -6.125 -4.008 1.00 96.31 205 PHE A N 1
ATOM 1705 C CA . PHE A 1 205 ? 12.905 -5.492 -2.688 1.00 96.31 205 PHE A CA 1
ATOM 1706 C C . PHE A 1 205 ? 11.854 -6.044 -1.718 1.00 96.31 205 PHE A C 1
ATOM 1708 O O . PHE A 1 205 ? 11.861 -5.665 -0.549 1.00 96.31 205 PHE A O 1
ATOM 1715 N N . ALA A 1 206 ? 10.981 -6.959 -2.155 1.00 93.44 206 ALA A N 1
ATOM 1716 C CA . ALA A 1 206 ? 9.925 -7.572 -1.345 1.00 93.44 206 ALA A CA 1
ATOM 1717 C C . ALA A 1 206 ? 10.470 -8.630 -0.363 1.00 93.44 206 ALA A C 1
ATOM 1719 O O . ALA A 1 206 ? 9.932 -9.724 -0.217 1.00 93.44 206 ALA A O 1
ATOM 1720 N N . ASN A 1 207 ? 11.581 -8.329 0.309 1.00 94.06 207 ASN A N 1
ATOM 1721 C CA . ASN A 1 207 ? 12.194 -9.203 1.297 1.00 94.06 207 ASN A CA 1
ATOM 1722 C C . ASN A 1 207 ? 12.557 -8.437 2.571 1.00 94.06 207 ASN A C 1
ATOM 1724 O O . ASN A 1 207 ? 12.801 -7.231 2.576 1.00 94.06 207 ASN A O 1
ATOM 1728 N N . LYS A 1 208 ? 12.630 -9.189 3.671 1.00 95.06 208 LYS A N 1
ATOM 1729 C CA . LYS A 1 208 ? 12.876 -8.663 5.016 1.00 95.06 208 LYS A CA 1
ATOM 1730 C C . LYS A 1 208 ? 14.142 -7.803 5.110 1.00 95.06 208 LYS A C 1
ATOM 1732 O O . LYS A 1 208 ? 14.085 -6.753 5.739 1.00 95.06 208 LYS A O 1
ATOM 1737 N N . LYS A 1 209 ? 15.255 -8.246 4.511 1.00 95.56 209 LYS A N 1
ATOM 1738 C CA . LYS A 1 209 ? 16.557 -7.568 4.615 1.00 95.56 209 LYS A CA 1
ATOM 1739 C C . LYS A 1 209 ? 16.479 -6.162 4.020 1.00 95.56 209 LYS A C 1
ATOM 1741 O O . LYS A 1 209 ? 16.833 -5.197 4.690 1.00 95.56 209 LYS A O 1
ATOM 1746 N N . ASP A 1 210 ? 15.990 -6.048 2.787 1.00 97.12 210 ASP A N 1
ATOM 1747 C CA . ASP A 1 210 ? 15.930 -4.758 2.099 1.00 97.12 210 ASP A CA 1
ATOM 1748 C C . ASP A 1 210 ? 14.938 -3.801 2.751 1.00 97.12 210 ASP A C 1
ATOM 1750 O O . ASP A 1 210 ? 15.257 -2.629 2.935 1.00 97.12 210 ASP A O 1
ATOM 1754 N N . ILE A 1 211 ? 13.770 -4.300 3.159 1.00 96.75 211 ILE A N 1
ATOM 1755 C CA . ILE A 1 211 ? 12.766 -3.484 3.848 1.00 96.75 211 ILE A CA 1
ATOM 1756 C C . ILE A 1 211 ? 13.320 -2.961 5.181 1.00 96.75 211 ILE A C 1
ATOM 1758 O O . ILE A 1 211 ? 13.158 -1.786 5.485 1.00 96.75 211 ILE A O 1
ATOM 1762 N N . GLU A 1 212 ? 14.045 -3.776 5.953 1.00 96.00 212 GLU A N 1
ATOM 1763 C CA . GLU A 1 212 ? 14.690 -3.329 7.201 1.00 96.00 212 GLU A CA 1
ATOM 1764 C C . GLU A 1 212 ? 15.812 -2.306 6.978 1.00 96.00 212 GLU A C 1
ATOM 1766 O O . GLU A 1 212 ? 16.050 -1.447 7.828 1.00 96.00 212 GLU A O 1
ATOM 1771 N N . GLU A 1 213 ? 16.538 -2.392 5.866 1.00 97.25 213 GLU A N 1
ATOM 1772 C CA . GLU A 1 213 ? 17.538 -1.387 5.490 1.00 97.25 213 GLU A CA 1
ATOM 1773 C C . GLU A 1 213 ? 16.878 -0.065 5.084 1.00 97.25 213 GLU A C 1
ATOM 1775 O O . GLU A 1 213 ? 17.281 0.989 5.572 1.00 97.25 213 GLU A O 1
ATOM 1780 N N . ILE A 1 214 ? 15.820 -0.118 4.273 1.00 97.56 214 ILE A N 1
ATOM 1781 C CA . ILE A 1 214 ? 15.040 1.064 3.880 1.00 97.56 214 ILE A CA 1
ATOM 1782 C C . ILE A 1 214 ? 14.393 1.716 5.109 1.00 97.56 214 ILE A C 1
ATOM 1784 O O . ILE A 1 214 ? 14.457 2.934 5.258 1.00 97.56 214 ILE A O 1
ATOM 1788 N N . GLY A 1 215 ? 13.838 0.919 6.026 1.00 96.31 215 GLY A N 1
ATOM 1789 C CA . GLY A 1 215 ? 13.248 1.406 7.275 1.00 96.31 215 GLY A CA 1
ATOM 1790 C C . GLY A 1 215 ? 14.235 2.199 8.130 1.00 96.31 215 GLY A C 1
ATOM 1791 O O . GLY A 1 215 ? 13.888 3.261 8.640 1.00 96.31 215 GLY A O 1
ATOM 1792 N N . ARG A 1 216 ? 15.490 1.736 8.221 1.00 96.56 216 ARG A N 1
ATOM 1793 C CA . ARG A 1 216 ? 16.571 2.461 8.913 1.00 96.56 216 ARG A CA 1
ATOM 1794 C C . ARG A 1 216 ? 16.910 3.788 8.239 1.00 96.56 216 ARG A C 1
ATOM 1796 O O . ARG A 1 216 ? 17.143 4.773 8.929 1.00 96.56 216 ARG A O 1
ATOM 1803 N N . ILE A 1 217 ? 16.902 3.835 6.906 1.00 97.12 217 ILE A N 1
ATOM 1804 C CA . ILE A 1 217 ? 17.157 5.072 6.150 1.00 97.12 217 ILE A CA 1
ATOM 1805 C C . ILE A 1 217 ? 16.091 6.134 6.457 1.00 97.12 217 ILE A C 1
ATOM 1807 O O . ILE A 1 217 ? 16.411 7.316 6.561 1.00 97.12 217 ILE A O 1
ATOM 1811 N N . ILE A 1 218 ? 14.832 5.727 6.644 1.00 95.69 218 ILE A N 1
ATOM 1812 C CA . ILE A 1 218 ? 13.710 6.653 6.858 1.00 95.69 218 ILE A CA 1
ATOM 1813 C C . ILE A 1 218 ? 13.285 6.824 8.321 1.00 95.69 218 ILE A C 1
ATOM 1815 O O . ILE A 1 218 ? 12.263 7.458 8.567 1.00 95.69 218 ILE A O 1
ATOM 1819 N N . GLU A 1 219 ? 14.030 6.297 9.294 1.00 92.81 219 GLU A N 1
ATOM 1820 C CA . GLU A 1 219 ? 13.614 6.236 10.706 1.00 92.81 219 GLU A CA 1
ATOM 1821 C C . GLU A 1 219 ? 13.210 7.607 11.287 1.00 92.81 219 GLU A C 1
ATOM 1823 O O . GLU A 1 219 ? 12.239 7.714 12.034 1.00 92.81 219 GLU A O 1
ATOM 1828 N N . GLY A 1 220 ? 13.912 8.678 10.899 1.00 90.00 220 GLY A N 1
ATOM 1829 C CA . GLY A 1 220 ? 13.610 10.057 11.307 1.00 90.00 220 GLY A CA 1
ATOM 1830 C C . GLY A 1 220 ? 12.666 10.824 10.372 1.00 90.00 220 GLY A C 1
ATOM 1831 O O . GLY A 1 220 ? 12.390 12.004 10.611 1.00 90.00 220 GLY A O 1
ATOM 1832 N N . CYS A 1 221 ? 12.198 10.206 9.288 1.00 91.69 221 CYS A N 1
ATOM 1833 C CA . CYS A 1 221 ? 11.355 10.857 8.295 1.00 91.69 221 CYS A CA 1
ATOM 1834 C C . CYS A 1 221 ? 9.925 11.022 8.822 1.00 91.69 221 CYS A C 1
ATOM 1836 O O . CYS A 1 221 ? 9.341 10.111 9.397 1.00 91.69 221 CYS A O 1
ATOM 1838 N N . ARG A 1 222 ? 9.336 12.198 8.590 1.00 92.06 222 ARG A N 1
ATOM 1839 C CA . ARG A 1 222 ? 7.929 12.496 8.921 1.00 92.06 222 ARG A CA 1
ATOM 1840 C C . ARG A 1 222 ? 7.112 12.883 7.694 1.00 92.06 222 ARG A C 1
ATOM 1842 O O . ARG A 1 222 ? 6.034 13.447 7.821 1.00 92.06 222 ARG A O 1
ATOM 1849 N N . GLN A 1 223 ? 7.662 12.669 6.501 1.00 91.25 223 GLN A N 1
ATOM 1850 C CA . GLN A 1 223 ? 7.019 13.078 5.263 1.00 91.25 223 GLN A CA 1
ATOM 1851 C C . GLN A 1 223 ? 5.914 12.057 4.921 1.00 91.25 223 GLN A C 1
ATOM 1853 O O . GLN A 1 223 ? 6.236 10.878 4.746 1.00 91.25 223 GLN A O 1
ATOM 1858 N N . PRO A 1 224 ? 4.635 12.474 4.811 1.00 92.19 224 PRO A N 1
ATOM 1859 C CA . PRO A 1 224 ? 3.513 11.536 4.734 1.00 92.19 224 PRO A CA 1
ATOM 1860 C C . PRO A 1 224 ? 3.578 10.539 3.568 1.00 92.19 224 PRO A C 1
ATOM 1862 O O . PRO A 1 224 ? 3.240 9.372 3.739 1.00 92.19 224 PRO A O 1
ATOM 1865 N N . LYS A 1 225 ? 4.052 10.956 2.385 1.00 89.81 225 LYS A N 1
ATOM 1866 C CA . LYS A 1 225 ? 4.146 10.081 1.200 1.00 89.81 225 LYS A CA 1
ATOM 1867 C C . LYS A 1 225 ? 5.252 9.043 1.317 1.00 89.81 225 LYS A C 1
ATOM 1869 O O . LYS A 1 225 ? 5.040 7.907 0.916 1.00 89.81 225 LYS A O 1
ATOM 1874 N N . ILE A 1 226 ? 6.406 9.420 1.862 1.00 93.31 226 ILE A N 1
ATOM 1875 C CA . ILE A 1 226 ? 7.516 8.497 2.125 1.00 93.31 226 ILE A CA 1
ATOM 1876 C C . ILE A 1 226 ? 7.069 7.426 3.118 1.00 93.31 226 ILE A C 1
ATOM 1878 O O . ILE A 1 226 ? 7.258 6.237 2.871 1.00 93.31 226 ILE A O 1
ATOM 1882 N N . LEU A 1 227 ? 6.423 7.844 4.209 1.00 95.00 227 LEU A N 1
ATOM 1883 C CA . LEU A 1 227 ? 5.899 6.919 5.209 1.00 95.00 227 LEU A CA 1
ATOM 1884 C C . LEU A 1 227 ? 4.841 5.987 4.610 1.00 95.00 227 LEU A C 1
ATOM 1886 O O . LEU A 1 227 ? 4.942 4.774 4.782 1.00 95.00 227 LEU A O 1
ATOM 1890 N N . ASN A 1 228 ? 3.886 6.523 3.843 1.00 93.19 228 ASN A N 1
ATOM 1891 C CA . ASN A 1 228 ? 2.857 5.709 3.196 1.00 93.19 228 ASN A CA 1
ATOM 1892 C C . ASN A 1 228 ? 3.442 4.724 2.167 1.00 93.19 228 ASN A C 1
ATOM 1894 O O . ASN A 1 228 ? 3.050 3.562 2.118 1.00 93.19 228 ASN A O 1
ATOM 1898 N N . ALA A 1 229 ? 4.433 5.145 1.380 1.00 93.62 229 ALA A N 1
ATOM 1899 C CA . ALA A 1 229 ? 5.105 4.260 0.432 1.00 93.62 229 ALA A CA 1
ATOM 1900 C C . ALA A 1 229 ? 5.892 3.140 1.134 1.00 93.62 229 ALA A C 1
ATOM 1902 O O . ALA A 1 229 ? 5.945 2.016 0.641 1.00 93.62 229 ALA A O 1
ATOM 1903 N N . TYR A 1 230 ? 6.470 3.402 2.307 1.00 95.88 230 TYR A N 1
ATOM 1904 C CA . TYR A 1 230 ? 7.118 2.354 3.094 1.00 95.88 230 TYR A CA 1
ATOM 1905 C C . TYR A 1 230 ? 6.117 1.372 3.721 1.00 95.88 230 TYR A C 1
ATOM 1907 O O . TYR A 1 230 ? 6.386 0.172 3.760 1.00 95.88 230 TYR A O 1
ATOM 1915 N N . ILE A 1 231 ? 4.940 1.844 4.147 1.00 96.19 231 ILE A N 1
ATOM 1916 C CA . ILE A 1 231 ? 3.829 0.974 4.568 1.00 96.19 231 ILE A CA 1
ATOM 1917 C C . ILE A 1 231 ? 3.465 -0.023 3.452 1.00 96.19 231 ILE A C 1
ATOM 1919 O O . ILE A 1 231 ? 3.318 -1.214 3.725 1.00 96.19 231 ILE A O 1
ATOM 1923 N N . GLN A 1 232 ? 3.431 0.412 2.187 1.00 94.38 232 GLN A N 1
ATOM 1924 C CA . GLN A 1 232 ? 3.213 -0.490 1.046 1.00 94.38 232 GLN A CA 1
ATOM 1925 C C . GLN A 1 232 ? 4.300 -1.565 0.905 1.00 94.38 232 GLN A C 1
ATOM 1927 O O . GLN A 1 232 ? 3.999 -2.700 0.539 1.00 94.38 232 GLN A O 1
ATOM 1932 N N . LEU A 1 233 ? 5.558 -1.254 1.231 1.00 95.31 233 LEU A N 1
ATOM 1933 C CA . LEU A 1 233 ? 6.623 -2.261 1.250 1.00 95.31 233 LEU A CA 1
ATOM 1934 C C . LEU A 1 233 ? 6.419 -3.269 2.383 1.00 95.31 233 LEU A C 1
ATOM 1936 O O . LEU A 1 233 ? 6.547 -4.473 2.162 1.00 95.31 233 LEU A O 1
ATOM 1940 N N . LEU A 1 234 ? 6.051 -2.803 3.580 1.00 96.31 234 LEU A N 1
ATOM 1941 C CA . LEU A 1 234 ? 5.725 -3.684 4.705 1.00 96.31 234 LEU A CA 1
ATOM 1942 C C . LEU A 1 234 ? 4.556 -4.619 4.376 1.00 96.31 234 LEU A C 1
ATOM 1944 O O . LEU A 1 234 ? 4.584 -5.783 4.779 1.00 96.31 234 LEU A O 1
ATOM 1948 N N . LEU A 1 235 ? 3.577 -4.162 3.586 1.00 95.50 235 LEU A N 1
ATOM 1949 C CA . LEU A 1 235 ? 2.466 -4.995 3.118 1.00 95.50 235 LEU A CA 1
ATOM 1950 C C . LEU A 1 235 ? 2.922 -6.172 2.251 1.00 95.50 235 LEU A C 1
ATOM 1952 O O . LEU A 1 235 ? 2.174 -7.140 2.136 1.00 95.50 235 LEU A O 1
ATOM 1956 N N . LYS A 1 236 ? 4.132 -6.160 1.687 1.00 93.81 236 LYS A N 1
ATOM 1957 C CA . LYS A 1 236 ? 4.670 -7.315 0.953 1.00 93.81 236 LYS A CA 1
ATOM 1958 C C . LYS A 1 236 ? 5.166 -8.436 1.871 1.00 93.81 236 LYS A C 1
ATOM 1960 O O . LYS A 1 236 ? 5.363 -9.557 1.415 1.00 93.81 236 LYS A O 1
ATOM 1965 N N . LEU A 1 237 ? 5.351 -8.168 3.165 1.00 93.25 237 LEU A N 1
ATOM 1966 C CA . LEU A 1 237 ? 5.787 -9.169 4.136 1.00 93.25 237 LEU A CA 1
ATOM 1967 C C . LEU A 1 237 ? 4.607 -9.990 4.674 1.00 93.25 237 LEU A C 1
ATOM 1969 O O . LEU A 1 237 ? 3.486 -9.497 4.822 1.00 93.25 237 LEU A O 1
ATOM 1973 N N . GLU A 1 238 ? 4.875 -11.254 5.003 1.00 89.75 238 GLU A N 1
ATOM 1974 C CA . GLU A 1 238 ? 3.884 -12.148 5.617 1.00 89.75 238 GLU A CA 1
ATOM 1975 C C . GLU A 1 238 ? 3.605 -11.787 7.081 1.00 89.75 238 GLU A C 1
ATOM 1977 O O . GLU A 1 238 ? 2.456 -11.805 7.505 1.00 89.75 238 GLU A O 1
ATOM 1982 N N . ASN A 1 239 ? 4.642 -11.426 7.845 1.00 89.19 239 ASN A N 1
ATOM 1983 C CA . ASN A 1 239 ? 4.525 -11.046 9.252 1.00 89.19 239 ASN A CA 1
ATOM 1984 C C . ASN A 1 239 ? 5.047 -9.623 9.475 1.00 89.19 239 ASN A C 1
ATOM 1986 O O . ASN A 1 239 ? 6.225 -9.334 9.227 1.00 89.19 239 ASN A O 1
ATOM 1990 N N . VAL A 1 240 ? 4.165 -8.765 9.991 1.00 94.88 240 VAL A N 1
ATOM 1991 C CA . VAL A 1 240 ? 4.447 -7.350 10.258 1.00 94.88 240 VAL A CA 1
ATOM 1992 C C . VAL A 1 240 ? 4.489 -6.996 11.750 1.00 94.88 240 VAL A C 1
ATOM 1994 O O . VAL A 1 240 ? 4.902 -5.889 12.084 1.00 94.88 240 VAL A O 1
ATOM 1997 N N . ASP A 1 241 ? 4.172 -7.926 12.661 1.00 94.00 241 ASP A N 1
ATOM 1998 C CA . ASP A 1 241 ? 4.087 -7.667 14.114 1.00 94.00 241 ASP A CA 1
ATOM 1999 C C . ASP A 1 241 ? 5.399 -7.143 14.712 1.00 94.00 241 ASP A C 1
ATOM 2001 O O . ASP A 1 241 ? 5.412 -6.391 15.681 1.00 94.00 241 ASP A O 1
ATOM 2005 N N . LYS A 1 242 ? 6.552 -7.528 14.155 1.00 94.31 242 LYS A N 1
ATOM 2006 C CA . LYS A 1 242 ? 7.853 -7.021 14.633 1.00 94.31 242 LYS A CA 1
ATOM 2007 C C . LYS A 1 242 ? 8.076 -5.529 14.334 1.00 94.31 242 LYS A C 1
ATOM 2009 O O . LYS A 1 242 ? 9.007 -4.949 14.878 1.00 94.31 242 LYS A O 1
ATOM 2014 N N . TYR A 1 243 ? 7.274 -4.935 13.450 1.00 95.75 243 TYR A N 1
ATOM 2015 C CA . TYR A 1 243 ? 7.334 -3.515 13.097 1.00 95.75 243 TYR A CA 1
ATOM 2016 C C . TYR A 1 243 ? 6.224 -2.700 13.768 1.00 95.75 243 TYR A C 1
ATOM 2018 O O . TYR A 1 243 ? 6.141 -1.498 13.522 1.00 95.75 243 TYR A O 1
ATOM 2026 N N . ALA A 1 244 ? 5.372 -3.329 14.585 1.00 96.88 244 ALA A N 1
ATOM 2027 C CA . ALA A 1 244 ? 4.173 -2.709 15.136 1.00 96.88 244 ALA A CA 1
ATOM 2028 C C . ALA A 1 244 ? 4.478 -1.403 15.881 1.00 96.88 244 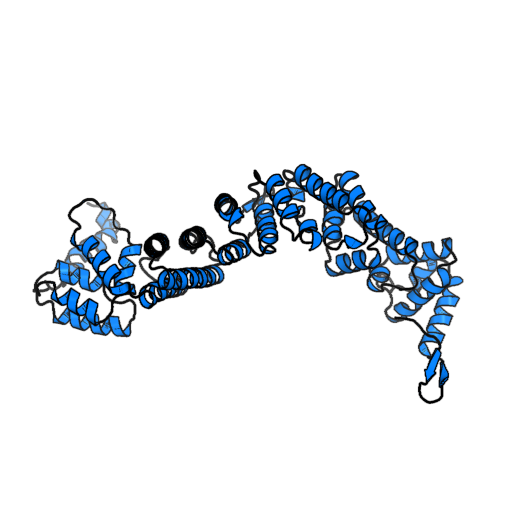ALA A C 1
ATOM 2030 O O . ALA A 1 244 ? 3.881 -0.373 15.582 1.00 96.88 244 ALA A O 1
ATOM 2031 N N . ASP A 1 245 ? 5.480 -1.402 16.765 1.00 95.88 245 ASP A N 1
ATOM 2032 C CA . ASP A 1 245 ? 5.885 -0.200 17.504 1.00 95.88 245 ASP A CA 1
ATOM 2033 C C . ASP A 1 245 ? 6.266 0.963 16.585 1.00 95.88 245 ASP A C 1
ATOM 2035 O O . ASP A 1 245 ? 5.847 2.101 16.811 1.00 95.88 245 ASP A O 1
ATOM 2039 N N . TRP A 1 246 ? 7.012 0.678 15.515 1.00 95.31 246 TRP A N 1
ATOM 2040 C CA . TRP A 1 246 ? 7.385 1.687 14.531 1.00 95.31 246 TRP A CA 1
ATOM 2041 C C . TRP A 1 246 ? 6.158 2.190 13.758 1.00 95.31 246 TRP A C 1
ATOM 2043 O O . TRP A 1 246 ? 5.955 3.402 13.680 1.00 95.31 246 TRP A O 1
ATOM 2053 N N . ILE A 1 247 ? 5.298 1.284 13.276 1.00 96.62 247 ILE A N 1
ATOM 2054 C CA . ILE A 1 247 ? 4.054 1.614 12.555 1.00 96.62 247 ILE A CA 1
ATOM 2055 C C . ILE A 1 247 ? 3.158 2.514 13.417 1.00 96.62 247 ILE A C 1
ATOM 2057 O O . ILE A 1 247 ? 2.698 3.562 12.967 1.00 96.62 247 ILE A O 1
ATOM 2061 N N . PHE A 1 248 ? 2.962 2.165 14.688 1.00 95.88 248 PHE A N 1
ATOM 2062 C CA . PHE A 1 248 ? 2.178 2.980 15.613 1.00 95.88 248 PHE A CA 1
ATOM 2063 C C . PHE A 1 248 ? 2.849 4.312 15.964 1.00 95.88 248 PHE A C 1
ATOM 2065 O O . PHE A 1 248 ? 2.164 5.266 16.315 1.00 95.88 248 PHE A O 1
ATOM 2072 N N . SER A 1 249 ? 4.178 4.414 15.890 1.00 94.31 249 SER A N 1
ATOM 2073 C CA . SER A 1 249 ? 4.872 5.684 16.140 1.00 94.31 249 SER A CA 1
ATOM 2074 C C . SER A 1 249 ? 4.727 6.685 14.987 1.00 94.31 249 SER A C 1
ATOM 2076 O O . SER A 1 249 ? 4.785 7.901 15.221 1.00 94.31 249 SER A O 1
ATOM 2078 N N . ILE A 1 250 ? 4.533 6.180 13.761 1.00 94.25 250 ILE A N 1
ATOM 2079 C CA . ILE A 1 250 ? 4.489 6.984 12.536 1.00 94.25 250 ILE A CA 1
ATOM 2080 C C . ILE A 1 250 ? 3.081 7.227 11.991 1.00 94.25 250 ILE A C 1
ATOM 2082 O O . ILE A 1 250 ? 2.919 8.151 11.196 1.00 94.25 250 ILE A O 1
ATOM 2086 N N . GLU A 1 251 ? 2.069 6.469 12.428 1.00 93.31 251 GLU A N 1
ATOM 2087 C CA . GLU A 1 251 ? 0.684 6.576 11.935 1.00 93.31 251 GLU A CA 1
ATOM 2088 C C . GLU A 1 251 ? 0.165 8.024 11.918 1.00 93.31 251 GLU A C 1
ATOM 2090 O O . GLU A 1 251 ? -0.393 8.479 10.919 1.00 93.31 251 GLU A O 1
ATOM 2095 N N . LYS A 1 252 ? 0.468 8.803 12.963 1.00 91.38 252 LYS A N 1
ATOM 2096 C CA . LYS A 1 252 ? 0.007 10.191 13.117 1.00 91.38 252 LYS A CA 1
ATOM 2097 C C . LYS A 1 252 ? 0.595 11.164 12.099 1.00 91.38 252 LYS A C 1
ATOM 2099 O O . LYS A 1 252 ? 0.157 12.305 12.035 1.00 91.38 252 LYS A O 1
ATOM 2104 N N . TYR A 1 253 ? 1.623 10.750 11.357 1.00 92.81 253 TYR A N 1
ATOM 2105 C CA . TYR A 1 253 ? 2.242 11.526 10.281 1.00 92.81 253 TYR A CA 1
ATOM 2106 C C . TYR A 1 253 ? 1.724 11.113 8.893 1.00 92.81 253 TYR A C 1
ATOM 2108 O O . TYR A 1 253 ? 2.123 11.709 7.898 1.00 92.81 253 TYR A O 1
ATOM 2116 N N . ILE A 1 254 ? 0.842 10.113 8.790 1.00 92.19 254 ILE A N 1
ATOM 2117 C CA . ILE A 1 254 ? 0.206 9.709 7.527 1.00 92.19 254 ILE A CA 1
ATOM 2118 C C . ILE A 1 254 ? -1.115 10.472 7.384 1.00 92.19 254 ILE A C 1
ATOM 2120 O O . ILE A 1 254 ? -2.190 9.967 7.698 1.00 92.19 254 ILE A O 1
ATOM 2124 N N . HIS A 1 255 ? -1.038 11.727 6.955 1.00 90.06 255 HIS A N 1
ATOM 2125 C CA . HIS A 1 255 ? -2.207 12.591 6.802 1.00 90.06 255 HIS A CA 1
ATOM 2126 C C . HIS A 1 255 ? -2.069 13.523 5.596 1.00 90.06 255 HIS A C 1
ATOM 2128 O O . HIS A 1 255 ? -0.973 13.729 5.063 1.00 90.06 255 HIS A O 1
ATOM 2134 N N . ASP A 1 256 ? -3.192 14.114 5.190 1.00 91.12 256 ASP A N 1
ATOM 2135 C CA . ASP A 1 256 ? -3.213 15.174 4.187 1.00 91.12 256 ASP A CA 1
ATOM 2136 C C . ASP A 1 256 ? -2.299 16.329 4.611 1.00 91.12 256 ASP A C 1
ATOM 2138 O O . ASP A 1 256 ? -2.282 16.738 5.776 1.00 91.12 256 ASP A O 1
ATOM 2142 N N . TYR A 1 257 ? -1.540 16.889 3.674 1.00 90.12 257 TYR A N 1
ATOM 2143 C CA . TYR A 1 257 ? -0.619 17.982 3.976 1.00 90.12 257 TYR A CA 1
ATOM 2144 C C . TYR A 1 257 ? -0.574 19.009 2.851 1.00 90.12 257 TYR A C 1
ATOM 2146 O O . TYR A 1 257 ? -0.890 18.723 1.698 1.00 90.12 257 TYR A O 1
ATOM 2154 N N . ARG A 1 258 ? -0.143 20.225 3.188 1.00 89.38 258 ARG A N 1
ATOM 2155 C CA . ARG A 1 258 ? 0.140 21.280 2.216 1.00 89.38 258 ARG A CA 1
ATOM 2156 C C . ARG A 1 258 ? 1.647 21.434 2.081 1.00 89.38 258 ARG A C 1
ATOM 2158 O O . ARG A 1 258 ? 2.335 21.544 3.092 1.00 89.38 258 ARG A O 1
ATOM 2165 N N . ASP A 1 259 ? 2.158 21.408 0.857 1.00 84.62 259 ASP A N 1
ATOM 2166 C CA . ASP A 1 259 ? 3.587 21.610 0.620 1.00 84.62 259 ASP A CA 1
ATOM 2167 C C . ASP A 1 259 ? 3.986 23.096 0.639 1.00 84.62 259 ASP A C 1
ATOM 2169 O O . ASP A 1 259 ? 3.147 23.997 0.732 1.00 84.62 259 ASP A O 1
ATOM 2173 N N . ASN A 1 260 ? 5.293 23.353 0.527 1.00 82.94 260 ASN A N 1
ATOM 2174 C CA . ASN A 1 260 ? 5.863 24.704 0.543 1.00 82.94 260 ASN A CA 1
ATOM 2175 C C . ASN A 1 260 ? 5.411 25.577 -0.641 1.00 82.94 260 ASN A C 1
ATOM 2177 O O . ASN A 1 260 ? 5.500 26.799 -0.559 1.00 82.94 260 ASN A O 1
ATOM 2181 N N . ASN A 1 261 ? 4.915 24.968 -1.722 1.00 81.75 261 ASN A N 1
ATOM 2182 C CA . ASN A 1 261 ? 4.365 25.672 -2.881 1.00 81.75 261 ASN A CA 1
ATOM 2183 C C . ASN A 1 261 ? 2.863 25.948 -2.715 1.00 81.75 261 ASN A C 1
ATOM 2185 O O . ASN A 1 261 ? 2.218 26.497 -3.607 1.00 81.75 261 ASN A O 1
ATOM 2189 N N . GLY A 1 262 ? 2.288 25.564 -1.575 1.00 85.38 262 GLY A N 1
ATOM 2190 C CA . GLY A 1 262 ? 0.881 25.737 -1.277 1.00 85.38 262 GLY A CA 1
ATOM 2191 C C . GLY A 1 262 ? -0.025 24.694 -1.931 1.00 85.38 262 GLY A C 1
ATOM 2192 O O . GLY A 1 262 ? -1.244 24.877 -1.865 1.00 85.38 262 GLY A O 1
ATOM 2193 N N . VAL A 1 263 ? 0.523 23.623 -2.512 1.00 87.38 263 VAL A N 1
ATOM 2194 C CA . VAL A 1 263 ? -0.248 22.525 -3.112 1.00 87.38 263 VAL A CA 1
ATOM 2195 C C . VAL A 1 263 ? -0.727 21.589 -2.011 1.00 87.38 263 VAL A C 1
ATOM 2197 O O . VAL A 1 263 ? 0.042 21.195 -1.133 1.00 87.38 263 VAL A O 1
ATOM 2200 N N . TYR A 1 264 ? -2.012 21.245 -2.049 1.00 89.88 264 TYR A N 1
ATOM 2201 C CA . TYR A 1 264 ? -2.608 20.288 -1.125 1.00 89.88 264 TYR A CA 1
ATOM 2202 C C . TYR A 1 264 ? -2.420 18.863 -1.650 1.00 89.88 264 TYR A C 1
ATOM 2204 O O . TYR A 1 264 ? -2.745 18.573 -2.802 1.00 89.88 264 TYR A O 1
ATOM 2212 N N . HIS A 1 265 ? -1.900 17.981 -0.805 1.00 87.94 265 HIS A N 1
ATOM 2213 C CA . HIS A 1 265 ? -1.651 16.578 -1.109 1.00 87.94 265 HIS A CA 1
ATOM 2214 C C . HIS A 1 265 ? -2.568 15.713 -0.257 1.00 87.94 265 HIS A C 1
ATOM 2216 O O . HIS A 1 265 ? -2.498 15.750 0.971 1.00 87.94 265 HIS A O 1
ATOM 2222 N N . PHE A 1 266 ? -3.397 14.922 -0.931 1.00 88.50 266 PHE A N 1
ATOM 2223 C CA . PHE A 1 266 ? -4.273 13.949 -0.296 1.00 88.50 266 PHE A CA 1
ATOM 2224 C C . PHE A 1 266 ? -3.526 12.635 -0.068 1.00 88.50 266 PHE A C 1
ATOM 2226 O O . PHE A 1 266 ? -2.905 12.116 -1.001 1.00 88.50 266 PHE A O 1
ATOM 2233 N N . ILE A 1 267 ? -3.588 12.101 1.150 1.00 89.31 267 ILE A N 1
ATOM 2234 C CA . ILE A 1 267 ? -2.962 10.834 1.536 1.00 89.31 267 ILE A CA 1
ATOM 2235 C C . ILE A 1 267 ? -4.052 9.889 2.028 1.00 89.31 267 ILE A C 1
ATOM 2237 O O . ILE A 1 267 ? -4.729 10.168 3.013 1.00 89.31 267 ILE A O 1
ATOM 2241 N N . TYR A 1 268 ? -4.224 8.774 1.321 1.00 87.50 268 TYR A N 1
ATOM 2242 C CA . TYR A 1 268 ? -5.124 7.701 1.737 1.00 87.50 268 TYR A CA 1
ATOM 2243 C C . TYR A 1 268 ? -4.448 6.853 2.813 1.00 87.50 268 TYR A C 1
ATOM 2245 O O . TYR A 1 268 ? -3.287 6.475 2.648 1.00 87.50 268 TYR A O 1
ATOM 2253 N N . ARG A 1 269 ? -5.169 6.526 3.892 1.00 90.81 269 ARG A N 1
ATOM 2254 C CA . ARG A 1 269 ? -4.663 5.661 4.979 1.00 90.81 269 ARG A CA 1
ATOM 2255 C C . ARG A 1 269 ? -4.996 4.182 4.751 1.00 90.81 269 ARG A C 1
ATOM 2257 O O . ARG A 1 269 ? -4.741 3.349 5.615 1.00 90.81 269 ARG A O 1
ATOM 2264 N N . THR A 1 270 ? -5.525 3.825 3.579 1.00 90.88 270 THR A N 1
ATOM 2265 C CA . THR A 1 270 ? -5.960 2.456 3.253 1.00 90.88 270 THR A CA 1
ATOM 2266 C C . THR A 1 270 ? -4.867 1.413 3.468 1.00 90.88 270 THR A C 1
ATOM 2268 O O . THR A 1 270 ? -5.147 0.360 4.036 1.00 90.88 270 THR A O 1
ATOM 2271 N N . ASP A 1 271 ? -3.626 1.723 3.083 1.00 93.19 271 ASP A N 1
ATOM 2272 C CA . ASP A 1 271 ? -2.492 0.803 3.220 1.00 93.19 271 ASP A CA 1
ATOM 2273 C C . ASP A 1 271 ? -2.096 0.604 4.695 1.00 93.19 271 ASP A C 1
ATOM 2275 O O . ASP A 1 271 ? -1.729 -0.497 5.107 1.00 93.19 271 ASP A O 1
ATOM 2279 N N . LEU A 1 272 ? -2.225 1.650 5.520 1.00 95.12 272 LEU A N 1
ATOM 2280 C CA . LEU A 1 272 ? -2.022 1.561 6.969 1.00 95.12 272 LEU A CA 1
ATOM 2281 C C . LEU A 1 272 ? -3.081 0.651 7.607 1.00 95.12 272 LEU A C 1
ATOM 2283 O O . LEU A 1 272 ? -2.760 -0.174 8.462 1.00 95.12 272 LEU A O 1
ATOM 2287 N N . TYR A 1 273 ? -4.331 0.749 7.158 1.00 94.94 273 TYR A N 1
ATOM 2288 C CA . TYR A 1 273 ? -5.415 -0.104 7.647 1.00 94.94 273 TYR A CA 1
ATOM 2289 C C . TYR A 1 273 ? -5.240 -1.564 7.219 1.00 94.94 273 TYR A C 1
ATOM 2291 O O . TYR A 1 273 ? -5.529 -2.475 7.995 1.00 94.94 273 TYR A O 1
ATOM 2299 N N . ASP A 1 274 ? -4.713 -1.804 6.019 1.00 95.62 274 ASP A N 1
ATOM 2300 C CA . ASP A 1 274 ? -4.359 -3.153 5.572 1.00 95.62 274 ASP A CA 1
ATOM 2301 C C . ASP A 1 274 ? -3.187 -3.740 6.379 1.00 95.62 274 ASP A C 1
ATOM 2303 O O . ASP A 1 274 ? -3.159 -4.945 6.634 1.00 95.62 274 ASP A O 1
ATOM 2307 N N . ILE A 1 275 ? -2.256 -2.907 6.863 1.00 97.00 275 ILE A N 1
ATOM 2308 C CA . ILE A 1 275 ? -1.228 -3.339 7.821 1.00 97.00 275 ILE A CA 1
ATOM 2309 C C . ILE A 1 275 ? -1.846 -3.723 9.166 1.00 97.00 275 ILE A C 1
ATOM 2311 O O . ILE A 1 275 ? -1.467 -4.750 9.727 1.00 97.00 275 ILE A O 1
ATOM 2315 N N . PHE A 1 276 ? -2.808 -2.949 9.672 1.00 97.06 276 PHE A N 1
ATOM 2316 C CA . PHE A 1 276 ? -3.502 -3.275 10.921 1.00 97.06 276 PHE A CA 1
ATOM 2317 C C . PHE A 1 276 ? -4.196 -4.638 10.851 1.00 97.06 276 PHE A C 1
ATOM 2319 O O . PHE A 1 276 ? -4.092 -5.435 11.784 1.00 97.06 276 PHE A O 1
ATOM 2326 N N . ASP A 1 277 ? -4.832 -4.951 9.719 1.00 96.12 277 ASP A N 1
ATOM 2327 C CA . ASP A 1 277 ? -5.423 -6.271 9.471 1.00 96.12 277 ASP A CA 1
ATOM 2328 C C . ASP A 1 277 ? -4.379 -7.396 9.425 1.00 96.12 277 ASP A C 1
ATOM 2330 O O . ASP A 1 277 ? -4.710 -8.547 9.689 1.00 96.12 277 ASP A O 1
ATOM 2334 N N . LYS A 1 278 ? -3.107 -7.110 9.130 1.00 96.50 278 LYS A N 1
ATOM 2335 C CA . LYS A 1 278 ? -2.036 -8.119 9.126 1.00 96.50 278 LYS A CA 1
ATOM 2336 C C . LYS A 1 278 ? -1.445 -8.427 10.500 1.00 96.50 278 LYS A C 1
ATOM 2338 O O . LYS A 1 278 ? -0.700 -9.399 10.607 1.00 96.50 278 LYS A O 1
ATOM 2343 N N . PHE A 1 279 ? -1.746 -7.650 11.538 1.00 97.56 279 PHE A N 1
ATOM 2344 C CA . PHE A 1 279 ? -1.258 -7.975 12.877 1.00 97.56 279 PHE A CA 1
ATOM 2345 C C . PHE A 1 279 ? -1.899 -9.257 13.415 1.00 97.56 279 PHE A C 1
ATOM 2347 O O . PHE A 1 279 ? -3.103 -9.508 13.260 1.00 97.56 279 PHE A O 1
ATOM 2354 N N . GLU A 1 280 ? -1.075 -10.066 14.076 1.00 95.19 280 GLU A N 1
ATOM 2355 C CA . GLU A 1 280 ? -1.466 -11.332 14.689 1.00 95.19 280 GLU A CA 1
ATOM 2356 C C . GLU A 1 280 ? -1.282 -11.334 16.210 1.00 95.19 280 GLU A C 1
ATOM 2358 O O . GLU A 1 280 ? -1.950 -12.114 16.907 1.00 95.19 280 GLU A O 1
ATOM 2363 N N . LYS A 1 281 ? -0.440 -10.455 16.763 1.00 95.69 281 LYS A N 1
ATOM 2364 C CA . LYS A 1 281 ? -0.339 -10.284 18.216 1.00 95.69 281 LYS A CA 1
ATOM 2365 C C . LYS A 1 281 ? -1.566 -9.560 18.761 1.00 95.69 281 LYS A C 1
ATOM 2367 O O . LYS A 1 281 ? -1.954 -8.502 18.282 1.00 95.69 281 LYS A O 1
ATOM 2372 N N . THR A 1 282 ? -2.147 -10.110 19.826 1.00 96.50 282 THR A N 1
ATOM 2373 C CA . THR A 1 282 ? -3.347 -9.563 20.479 1.00 96.50 282 THR A CA 1
ATOM 2374 C C . THR A 1 282 ? -3.204 -8.086 20.852 1.00 96.50 282 THR A C 1
ATOM 2376 O O . THR A 1 282 ? -4.130 -7.313 20.633 1.00 96.50 282 THR A O 1
ATOM 2379 N N . GLU A 1 283 ? -2.052 -7.690 21.394 1.00 96.31 283 GLU A N 1
ATOM 2380 C CA . GLU A 1 283 ? -1.779 -6.310 21.817 1.00 96.31 283 GLU A CA 1
ATOM 2381 C C . GLU A 1 283 ? -1.785 -5.334 20.632 1.00 96.31 283 GLU A C 1
ATOM 2383 O O . GLU A 1 283 ? -2.398 -4.270 20.715 1.00 96.31 283 GLU A O 1
ATOM 2388 N N . ASP A 1 284 ? -1.192 -5.731 19.505 1.00 97.56 284 ASP A N 1
ATOM 2389 C CA . ASP A 1 284 ? -1.131 -4.918 18.287 1.00 97.56 284 ASP A CA 1
ATOM 2390 C C . ASP A 1 284 ? -2.511 -4.800 17.622 1.00 97.56 284 ASP A C 1
ATOM 2392 O O . ASP A 1 284 ? -2.890 -3.728 17.147 1.00 97.56 284 ASP A O 1
ATOM 2396 N N . ILE A 1 285 ? -3.316 -5.868 17.656 1.00 98.06 285 ILE A N 1
ATOM 2397 C CA . ILE A 1 285 ? -4.707 -5.850 17.174 1.00 98.06 285 ILE A CA 1
ATOM 2398 C C . ILE A 1 285 ? -5.561 -4.893 18.020 1.00 98.06 285 ILE A C 1
ATOM 2400 O O . ILE A 1 285 ? -6.292 -4.075 17.463 1.00 98.06 285 ILE A O 1
ATOM 2404 N N . ILE A 1 286 ? -5.450 -4.954 19.354 1.00 97.62 286 ILE A N 1
ATOM 2405 C CA . ILE A 1 286 ? -6.165 -4.043 20.267 1.00 97.62 286 ILE A CA 1
ATOM 2406 C C . ILE A 1 286 ? -5.747 -2.596 20.007 1.00 97.62 286 ILE A C 1
ATOM 2408 O O . ILE A 1 286 ? -6.600 -1.727 19.847 1.00 97.62 286 ILE A O 1
ATOM 2412 N N . LYS A 1 287 ? -4.442 -2.331 19.914 1.00 96.69 287 LYS A N 1
ATOM 2413 C CA . LYS A 1 287 ? -3.922 -0.982 19.673 1.00 96.69 287 LYS A CA 1
ATOM 2414 C C . LYS A 1 287 ? -4.361 -0.426 18.318 1.00 96.69 287 LYS A C 1
ATOM 2416 O O . LYS A 1 287 ? -4.705 0.749 18.228 1.00 96.69 287 LYS A O 1
ATOM 2421 N N . SER A 1 288 ? -4.419 -1.270 17.291 1.00 97.19 288 SER A N 1
ATOM 2422 C CA . SER A 1 288 ? -4.965 -0.899 15.981 1.00 97.19 288 SER A CA 1
ATOM 2423 C C . SER A 1 288 ? 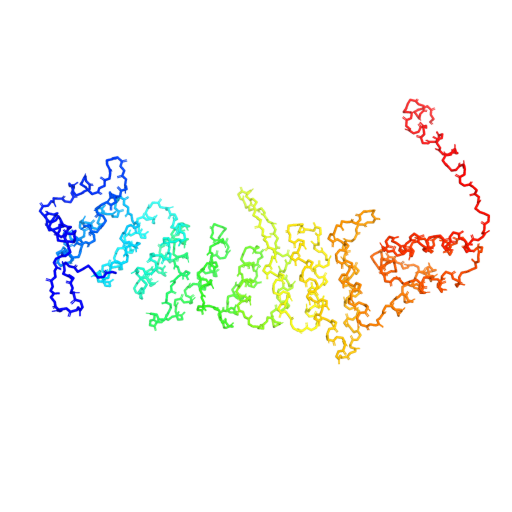-6.446 -0.539 16.063 1.00 97.19 288 SER A C 1
ATOM 2425 O O . SER A 1 288 ? -6.863 0.474 15.508 1.00 97.19 288 SER A O 1
ATOM 2427 N N . LEU A 1 289 ? -7.239 -1.329 16.796 1.00 96.88 289 LEU A N 1
ATOM 2428 C CA . LEU A 1 289 ? -8.656 -1.044 17.020 1.00 96.88 289 LEU A CA 1
ATOM 2429 C C . LEU A 1 289 ? -8.846 0.297 17.750 1.00 96.88 289 LEU A C 1
ATOM 2431 O O . LEU A 1 289 ? -9.680 1.099 17.338 1.00 96.88 289 LEU A O 1
ATOM 2435 N N . GLU A 1 290 ? -8.037 0.574 18.777 1.00 94.31 290 GLU A N 1
ATOM 2436 C CA . GLU A 1 290 ? -8.062 1.850 19.503 1.00 94.31 290 GLU A CA 1
ATOM 2437 C C . GLU A 1 290 ? -7.722 3.059 18.620 1.00 94.31 290 GLU A C 1
ATOM 2439 O O . GLU A 1 290 ? -8.313 4.122 18.800 1.00 94.31 290 GLU A O 1
ATOM 2444 N N . ILE A 1 291 ? -6.772 2.921 17.690 1.00 93.06 291 ILE A N 1
ATOM 2445 C CA . ILE A 1 291 ? -6.414 3.984 16.738 1.00 93.06 291 ILE A CA 1
ATOM 2446 C C . ILE A 1 291 ? -7.585 4.241 15.785 1.00 93.06 291 ILE A C 1
ATOM 2448 O O . ILE A 1 291 ? -8.059 5.372 15.678 1.00 93.06 291 ILE A O 1
ATOM 2452 N N . LEU A 1 292 ? -8.124 3.184 15.170 1.00 92.50 292 LEU A N 1
ATOM 2453 C CA . LEU A 1 292 ? -9.257 3.294 14.246 1.00 92.50 292 LEU A CA 1
ATOM 2454 C C . LEU A 1 292 ? -10.518 3.860 14.918 1.00 92.50 292 LEU A C 1
ATOM 2456 O O . LEU A 1 292 ? -11.333 4.499 14.249 1.00 92.50 292 LEU A O 1
ATOM 2460 N N . ALA A 1 293 ? -10.707 3.624 16.219 1.00 89.69 293 ALA A N 1
ATOM 2461 C CA . ALA A 1 293 ? -11.800 4.209 16.995 1.00 89.69 293 ALA A CA 1
ATOM 2462 C C . ALA A 1 293 ? -11.772 5.745 16.977 1.00 89.69 293 ALA A C 1
ATOM 2464 O O . ALA A 1 293 ? -12.810 6.374 16.807 1.00 89.69 293 ALA A O 1
ATOM 2465 N N . SER A 1 294 ? -10.577 6.336 17.034 1.00 81.69 294 SER A N 1
ATOM 2466 C CA . SER A 1 294 ? -10.380 7.791 17.071 1.00 81.69 294 SER A CA 1
ATOM 2467 C C . SER A 1 294 ? -10.331 8.497 15.704 1.00 81.69 294 SER A C 1
ATOM 2469 O O . SER A 1 294 ? -10.081 9.698 15.649 1.00 81.69 294 SER A O 1
ATOM 2471 N N . GLU A 1 295 ? -10.524 7.774 14.593 1.00 75.62 295 GLU A N 1
ATOM 2472 C CA . GLU A 1 295 ? -10.267 8.294 13.236 1.00 75.62 295 GLU A CA 1
ATOM 2473 C C . GLU A 1 295 ? -11.517 8.561 12.378 1.00 75.62 295 GLU A C 1
ATOM 2475 O O . GLU A 1 295 ? -11.395 9.183 11.317 1.00 75.62 295 GLU A O 1
ATOM 2480 N N . ILE A 1 296 ? -12.712 8.112 12.790 1.00 64.31 296 ILE A N 1
ATOM 2481 C CA . ILE A 1 296 ? -13.907 8.094 11.919 1.00 64.31 296 ILE A CA 1
ATOM 2482 C C . ILE A 1 296 ? -14.268 9.487 11.381 1.00 64.31 296 ILE A C 1
ATOM 2484 O O . ILE A 1 296 ? -14.637 9.595 10.204 1.00 64.31 296 ILE A O 1
ATOM 2488 N N . TYR A 1 297 ? -14.159 10.555 12.178 1.00 59.59 297 TYR A N 1
ATOM 2489 C CA . TYR A 1 297 ? -14.444 11.906 11.680 1.00 59.59 297 TYR A CA 1
ATOM 2490 C C . TYR A 1 297 ? -13.239 12.614 11.073 1.00 59.59 297 TYR A C 1
ATOM 2492 O O . TYR A 1 297 ? -13.420 13.486 10.221 1.00 59.59 297 TYR A O 1
ATOM 2500 N N . GLN A 1 298 ? -12.023 12.230 11.458 1.00 61.00 298 GLN A N 1
ATOM 2501 C CA . GLN A 1 298 ? -10.801 12.858 10.953 1.00 61.00 298 GLN A CA 1
ATOM 2502 C C . GLN A 1 298 ? -10.554 12.525 9.478 1.00 61.00 298 GLN A C 1
ATOM 2504 O O . GLN A 1 298 ? -10.141 13.394 8.709 1.00 61.00 298 GLN A O 1
ATOM 2509 N N . PHE A 1 299 ? -10.871 11.296 9.060 1.00 62.22 299 PHE A N 1
ATOM 2510 C CA . PHE A 1 299 ? -10.589 10.798 7.712 1.00 62.22 299 PHE A CA 1
ATOM 2511 C C . PHE A 1 299 ? -11.851 10.272 7.030 1.00 62.22 299 PHE A C 1
ATOM 2513 O O . PHE A 1 299 ? -11.932 9.124 6.600 1.00 62.22 299 PHE A O 1
ATOM 2520 N N . GLY A 1 300 ? -12.847 11.153 6.880 1.00 65.00 300 GLY A N 1
ATOM 2521 C CA . GLY A 1 300 ? -14.173 10.822 6.343 1.00 65.00 300 GLY A CA 1
ATOM 2522 C C . GLY A 1 300 ? -14.194 10.067 5.000 1.00 65.00 300 GLY A C 1
ATOM 2523 O O . GLY A 1 300 ? -15.178 9.394 4.704 1.00 65.00 300 GLY A O 1
ATOM 2524 N N . ARG A 1 301 ? -13.119 10.150 4.200 1.00 77.44 301 ARG A N 1
ATOM 2525 C CA . ARG A 1 301 ? -12.977 9.450 2.909 1.00 77.44 301 ARG A CA 1
ATOM 2526 C C . ARG A 1 301 ? -12.719 7.948 3.048 1.00 77.44 301 ARG A C 1
ATOM 2528 O O . ARG A 1 301 ? -13.096 7.208 2.148 1.00 77.44 301 ARG A O 1
ATOM 2535 N N . ASP A 1 302 ? -12.146 7.503 4.166 1.00 81.44 302 ASP A N 1
ATOM 2536 C CA . ASP A 1 302 ? -11.762 6.103 4.371 1.00 81.44 302 ASP A CA 1
ATOM 2537 C C . ASP A 1 302 ? -12.726 5.355 5.321 1.00 81.44 302 ASP A C 1
ATOM 2539 O O . ASP A 1 302 ? -12.474 4.208 5.688 1.00 81.44 302 ASP A O 1
ATOM 2543 N N . LYS A 1 303 ? -13.868 5.967 5.686 1.00 84.69 303 LYS A N 1
ATOM 2544 C CA . LYS A 1 303 ? -14.850 5.437 6.658 1.00 84.69 303 LYS A CA 1
ATOM 2545 C C . LYS A 1 303 ? -15.255 3.982 6.407 1.00 84.69 303 LYS A C 1
ATOM 2547 O O . LYS A 1 303 ? -15.217 3.175 7.331 1.00 84.69 303 LYS A O 1
ATOM 2552 N N . GLU A 1 304 ? -15.628 3.633 5.176 1.00 88.38 304 GLU A N 1
ATOM 2553 C CA . GLU A 1 304 ? -16.065 2.268 4.841 1.00 88.38 304 GLU A CA 1
ATOM 2554 C C . GLU A 1 304 ? -14.944 1.243 5.055 1.00 88.38 304 GLU A C 1
ATOM 2556 O O . GLU A 1 304 ? -15.162 0.179 5.641 1.00 88.38 304 GLU A O 1
ATOM 2561 N N . LYS A 1 305 ? -13.716 1.582 4.638 1.00 90.75 305 LYS A N 1
ATOM 2562 C CA . LYS A 1 305 ? -12.535 0.738 4.847 1.00 90.75 305 LYS A CA 1
ATOM 2563 C C . LYS A 1 305 ? -12.233 0.602 6.339 1.00 90.75 305 LYS A C 1
ATOM 2565 O O . LYS A 1 305 ? -11.986 -0.512 6.794 1.00 90.75 305 LYS A O 1
ATOM 2570 N N . THR A 1 306 ? -12.306 1.693 7.098 1.00 90.81 306 THR A N 1
ATOM 2571 C CA . THR A 1 306 ? -12.121 1.696 8.555 1.00 90.81 306 THR A CA 1
ATOM 2572 C C . THR A 1 306 ? -13.101 0.752 9.245 1.00 90.81 306 THR A C 1
ATOM 2574 O O . THR A 1 306 ? -12.671 -0.100 10.020 1.00 90.81 306 THR A O 1
ATOM 2577 N N . ILE A 1 307 ? -14.398 0.832 8.932 1.00 91.94 307 ILE A N 1
ATOM 2578 C CA . ILE A 1 307 ? -15.434 -0.053 9.498 1.00 91.94 307 ILE A CA 1
ATOM 2579 C C . ILE A 1 307 ? -15.153 -1.514 9.144 1.00 91.94 307 ILE A C 1
ATOM 2581 O O . ILE A 1 307 ? -15.196 -2.387 10.013 1.00 91.94 307 ILE A O 1
ATOM 2585 N N . HIS A 1 308 ? -14.808 -1.784 7.883 1.00 94.69 308 HIS A N 1
ATOM 2586 C CA . HIS A 1 308 ? -14.465 -3.131 7.428 1.00 94.69 308 HIS A CA 1
ATOM 2587 C C . HIS A 1 308 ? -13.280 -3.718 8.202 1.00 94.69 308 HIS A C 1
ATOM 2589 O O . HIS A 1 308 ? -13.351 -4.853 8.679 1.00 94.69 308 HIS A O 1
ATOM 2595 N N . ILE A 1 309 ? -12.204 -2.945 8.379 1.00 96.25 309 ILE A N 1
ATOM 2596 C CA . ILE A 1 309 ? -11.037 -3.394 9.144 1.00 96.25 309 ILE A CA 1
ATOM 2597 C C . ILE A 1 309 ? -11.379 -3.554 10.629 1.00 96.25 309 ILE A C 1
ATOM 2599 O O . ILE A 1 309 ? -11.040 -4.591 11.195 1.00 96.25 309 ILE A O 1
ATOM 2603 N N . LYS A 1 310 ? -12.129 -2.634 11.253 1.00 95.56 310 LYS A N 1
ATOM 2604 C CA . LYS A 1 310 ? -12.615 -2.804 12.638 1.00 95.56 310 LYS A CA 1
ATOM 2605 C C . LYS A 1 310 ? -13.345 -4.132 12.825 1.00 95.56 310 LYS A C 1
ATOM 2607 O O . LYS A 1 310 ? -13.058 -4.853 13.777 1.00 95.56 310 LYS A O 1
ATOM 2612 N N . GLY A 1 311 ? -14.234 -4.484 11.895 1.00 97.06 311 GLY A N 1
ATOM 2613 C CA . GLY A 1 311 ? -14.957 -5.755 11.924 1.00 97.06 311 GLY A CA 1
ATOM 2614 C C . GLY A 1 311 ? -14.015 -6.959 11.913 1.00 97.06 311 GLY A C 1
ATOM 2615 O O . GLY A 1 311 ? -14.152 -7.860 12.739 1.00 97.06 311 GLY A O 1
ATOM 2616 N N . LYS A 1 312 ? -12.998 -6.950 11.044 1.00 97.94 312 LYS A N 1
ATOM 2617 C CA . LYS A 1 312 ? -11.976 -8.008 11.014 1.00 97.94 312 LYS A CA 1
ATOM 2618 C C . LYS A 1 312 ? -11.165 -8.093 12.307 1.00 97.94 312 LYS A C 1
ATOM 2620 O O . LYS A 1 312 ? -10.940 -9.198 12.802 1.00 97.94 312 LYS A O 1
ATOM 2625 N N . LEU A 1 313 ? -10.742 -6.957 12.866 1.00 98.31 313 LEU A N 1
ATOM 2626 C CA . LEU A 1 313 ? -9.989 -6.922 14.124 1.00 98.31 313 LEU A CA 1
ATOM 2627 C C . LEU A 1 313 ? -10.833 -7.461 15.288 1.00 98.31 313 LEU A C 1
ATOM 2629 O O . LEU A 1 313 ? -10.347 -8.284 16.062 1.00 98.31 313 LEU A O 1
ATOM 2633 N N . LEU A 1 314 ? -12.108 -7.075 15.377 1.00 98.31 314 LEU A N 1
ATOM 2634 C CA . LEU A 1 314 ? -13.036 -7.581 16.393 1.00 98.31 314 LEU A CA 1
ATOM 2635 C C . LEU A 1 314 ? -13.245 -9.095 16.272 1.00 98.31 314 LEU A C 1
ATOM 2637 O O . LEU A 1 314 ? -13.110 -9.793 17.273 1.00 98.31 314 LEU A O 1
ATOM 2641 N N . LEU A 1 315 ? -13.454 -9.625 15.062 1.00 97.88 315 LEU A N 1
ATOM 2642 C CA . LEU A 1 315 ? -13.547 -11.075 14.828 1.00 97.88 315 LEU A CA 1
ATOM 2643 C C . LEU A 1 315 ? -12.256 -11.806 15.233 1.00 97.88 315 LEU A C 1
ATOM 2645 O O . LEU A 1 315 ? -12.285 -12.860 15.871 1.00 97.88 315 LEU A O 1
ATOM 2649 N N . LYS A 1 316 ? -11.092 -11.232 14.904 1.00 97.56 316 LYS A N 1
ATOM 2650 C CA . LYS A 1 316 ? -9.784 -11.757 15.320 1.00 97.56 316 LYS A CA 1
ATOM 2651 C C . LYS A 1 316 ? -9.647 -11.817 16.844 1.00 97.56 316 LYS A C 1
ATOM 2653 O O . LYS A 1 316 ? -9.059 -12.778 17.353 1.00 97.56 316 LYS A O 1
ATOM 2658 N N . LEU A 1 317 ? -10.136 -10.808 17.563 1.00 98.19 317 LEU A N 1
ATOM 2659 C CA . LEU A 1 317 ? -10.120 -10.754 19.027 1.00 98.19 317 LEU A CA 1
ATOM 2660 C C . LEU A 1 317 ? -11.142 -11.713 19.642 1.00 98.19 317 LEU A C 1
ATOM 2662 O O . LEU A 1 317 ? -10.813 -12.390 20.613 1.00 98.19 317 LEU A O 1
ATOM 2666 N N . GLU A 1 318 ? -12.330 -11.834 19.052 1.00 97.38 318 GLU A N 1
ATOM 2667 C CA . GLU A 1 318 ? -13.389 -12.758 19.470 1.00 97.38 318 GLU A CA 1
ATOM 2668 C C . GLU A 1 318 ? -12.886 -14.203 19.451 1.00 97.38 318 GLU A C 1
ATOM 2670 O O . GLU A 1 318 ? -12.875 -14.877 20.482 1.00 97.38 318 GLU A O 1
ATOM 2675 N N . VAL A 1 319 ? -12.352 -14.655 18.310 1.00 97.06 319 VAL A N 1
ATOM 2676 C CA . VAL A 1 319 ? -11.803 -16.013 18.156 1.00 97.06 319 VAL A CA 1
ATOM 2677 C C . VAL A 1 319 ? -10.702 -16.290 19.184 1.00 97.06 319 VAL A C 1
ATOM 2679 O O . VAL A 1 319 ? -10.595 -17.402 19.707 1.00 97.06 319 VAL A O 1
ATOM 2682 N N . ARG A 1 320 ? -9.863 -15.295 19.491 1.00 96.62 320 ARG A N 1
ATOM 2683 C CA . ARG A 1 320 ? -8.800 -15.418 20.501 1.00 96.62 320 ARG A CA 1
ATOM 2684 C C . ARG A 1 320 ? -9.367 -15.473 21.916 1.00 96.62 320 ARG A C 1
ATOM 2686 O O . ARG A 1 320 ? -8.897 -16.285 22.716 1.00 96.62 320 ARG A O 1
ATOM 2693 N N . PHE A 1 321 ? -10.366 -14.654 22.226 1.00 97.00 321 PHE A N 1
ATOM 2694 C CA . PHE A 1 321 ? -11.036 -14.667 23.521 1.00 97.00 321 PHE A CA 1
ATOM 2695 C C . PHE A 1 321 ? -11.715 -16.012 23.770 1.00 97.00 321 PHE A C 1
ATOM 2697 O O . PHE A 1 321 ? -11.455 -16.629 24.797 1.00 97.00 321 PHE A O 1
ATOM 2704 N N . LEU A 1 322 ? -12.476 -16.528 22.803 1.00 95.88 322 LEU A N 1
ATOM 2705 C CA . LEU A 1 322 ? -13.149 -17.827 22.916 1.00 95.88 322 LEU A CA 1
ATOM 2706 C C . LEU A 1 322 ? -12.168 -18.989 23.133 1.00 95.88 322 LEU A C 1
ATOM 2708 O O . LEU A 1 322 ? -12.495 -19.957 23.815 1.00 95.88 322 LEU A O 1
ATOM 2712 N N . LYS A 1 323 ? -10.944 -18.890 22.598 1.00 95.56 323 LYS A N 1
ATOM 2713 C CA . LYS A 1 323 ? -9.892 -19.899 22.799 1.00 95.56 323 LYS A CA 1
ATOM 2714 C C . LYS A 1 323 ? -9.163 -19.783 24.138 1.00 95.56 323 LYS A C 1
ATOM 2716 O O . LYS A 1 323 ? -8.705 -20.796 24.655 1.00 95.56 323 LYS A O 1
ATOM 2721 N N . THR A 1 324 ? -8.978 -18.571 24.657 1.00 95.31 324 THR A N 1
ATOM 2722 C CA . THR A 1 324 ? -8.041 -18.314 25.772 1.00 95.31 324 THR A CA 1
ATOM 2723 C C . THR A 1 324 ? -8.709 -17.851 27.062 1.00 95.31 324 THR A C 1
ATOM 2725 O O . THR A 1 324 ? -8.104 -17.953 28.125 1.00 95.31 324 THR A O 1
ATOM 2728 N N . GLY A 1 325 ? -9.920 -17.298 26.990 1.00 92.81 325 GLY A N 1
ATOM 2729 C CA . GLY A 1 325 ? -10.577 -16.607 28.099 1.00 92.81 325 GLY A CA 1
ATOM 2730 C C . GLY A 1 325 ? -9.827 -15.361 28.590 1.00 92.81 325 GLY A C 1
ATOM 2731 O O . GLY A 1 325 ? -10.080 -14.901 29.706 1.00 92.81 325 GLY A O 1
ATOM 2732 N N . ASN A 1 326 ? -8.880 -14.822 27.809 1.00 92.94 326 ASN A N 1
ATOM 2733 C CA . ASN A 1 326 ? -8.040 -13.715 28.254 1.00 92.94 326 ASN A CA 1
ATOM 2734 C C . ASN A 1 326 ? -8.849 -12.415 28.398 1.00 92.94 326 ASN A C 1
ATOM 2736 O O . ASN A 1 326 ? -9.220 -11.777 27.413 1.00 92.94 326 ASN A O 1
ATOM 2740 N N . LYS A 1 327 ? -9.065 -11.990 29.646 1.00 92.12 327 LYS A N 1
ATOM 2741 C CA . LYS A 1 327 ? -9.843 -10.791 29.988 1.00 92.12 327 LYS A CA 1
ATOM 2742 C C . LYS A 1 327 ? -9.231 -9.489 29.467 1.00 92.12 327 LYS A C 1
ATOM 2744 O O . LYS A 1 327 ? -9.991 -8.558 29.214 1.00 92.12 327 LYS A O 1
ATOM 2749 N N . SER A 1 328 ? -7.917 -9.433 29.226 1.00 93.88 328 SER A N 1
ATOM 2750 C CA . SER A 1 328 ? -7.286 -8.225 28.675 1.00 93.88 328 SER A CA 1
ATOM 2751 C C . SER A 1 328 ? -7.797 -7.883 27.271 1.00 93.88 328 SER A C 1
ATOM 2753 O O . SER A 1 328 ? -7.779 -6.718 26.884 1.00 93.88 328 SER A O 1
ATOM 2755 N N . ILE A 1 329 ? -8.311 -8.874 26.528 1.00 96.69 329 ILE A N 1
ATOM 2756 C CA . ILE A 1 329 ? -8.956 -8.655 25.228 1.00 96.69 329 ILE A CA 1
ATOM 2757 C C . ILE A 1 329 ? -10.208 -7.798 25.396 1.00 96.69 329 ILE A C 1
ATOM 2759 O O . ILE A 1 329 ? -10.391 -6.818 24.682 1.00 96.69 329 ILE A O 1
ATOM 2763 N N . VAL A 1 330 ? -11.051 -8.153 26.364 1.00 94.44 330 VAL A N 1
ATOM 2764 C CA . VAL A 1 330 ? -12.312 -7.457 26.640 1.00 94.44 330 VAL A CA 1
ATOM 2765 C C . VAL A 1 330 ? -12.036 -6.030 27.092 1.00 94.44 330 VAL A C 1
ATOM 2767 O O . VAL A 1 330 ? -12.652 -5.097 26.591 1.00 94.44 330 VAL A O 1
ATOM 2770 N N . GLU A 1 331 ? -11.072 -5.853 27.996 1.00 93.38 331 GLU A N 1
ATOM 2771 C CA . GLU A 1 331 ? -10.647 -4.529 28.459 1.00 93.38 331 GLU A CA 1
ATOM 2772 C C . GLU A 1 331 ? -10.114 -3.669 27.307 1.00 93.38 331 GLU A C 1
ATOM 2774 O O . GLU A 1 331 ? -10.416 -2.480 27.241 1.00 93.38 331 GLU A O 1
ATOM 2779 N N . GLY A 1 332 ? -9.361 -4.262 26.377 1.00 95.94 332 GLY A N 1
ATOM 2780 C CA . GLY A 1 332 ? -8.896 -3.589 25.166 1.00 95.94 332 GLY A CA 1
ATOM 2781 C C . GLY A 1 332 ? -10.035 -3.166 24.236 1.00 95.94 332 GLY A C 1
ATOM 2782 O O . GLY A 1 332 ? -10.060 -2.029 23.774 1.00 95.94 332 GLY A O 1
ATOM 2783 N N . VAL A 1 333 ? -11.016 -4.043 24.002 1.00 96.69 333 VAL A N 1
ATOM 2784 C CA . VAL A 1 333 ? -12.193 -3.719 23.176 1.00 96.69 333 VAL A CA 1
ATOM 2785 C C . VAL A 1 333 ? -13.039 -2.620 23.818 1.00 96.69 333 VAL A C 1
ATOM 2787 O O . VAL A 1 333 ? -13.475 -1.711 23.118 1.00 96.69 333 VAL A O 1
ATOM 2790 N N . LEU A 1 334 ? -13.225 -2.647 25.141 1.00 93.75 334 LEU A N 1
ATOM 2791 C CA . LEU A 1 334 ? -13.921 -1.581 25.867 1.00 93.75 334 LEU A CA 1
ATOM 2792 C C . LEU A 1 334 ? -13.178 -0.244 25.751 1.00 93.75 334 LEU A C 1
ATOM 2794 O O . LEU A 1 334 ? -13.805 0.772 25.466 1.00 93.75 334 LEU A O 1
ATOM 2798 N N . LYS A 1 335 ? -11.846 -0.235 25.889 1.00 93.38 335 LYS A N 1
ATOM 2799 C CA . LYS A 1 335 ? -11.028 0.975 25.690 1.00 93.38 335 LYS A CA 1
ATOM 2800 C C . LYS A 1 335 ? -11.109 1.523 24.269 1.00 93.38 335 LYS A C 1
ATOM 2802 O O . LYS A 1 335 ? -11.107 2.738 24.093 1.00 93.38 335 LYS A O 1
ATOM 2807 N N . ALA A 1 336 ? -11.169 0.655 23.262 1.00 94.69 336 ALA A N 1
ATOM 2808 C CA . ALA A 1 336 ? -11.385 1.095 21.891 1.00 94.69 336 ALA A CA 1
ATOM 2809 C C . ALA A 1 336 ? -12.787 1.692 21.721 1.00 94.69 336 ALA A C 1
ATOM 2811 O O . ALA A 1 336 ? -12.910 2.798 21.207 1.00 94.69 336 ALA A O 1
ATOM 2812 N N . PHE A 1 337 ? -13.821 1.030 22.248 1.00 92.94 337 PHE A N 1
ATOM 2813 C CA . PHE A 1 337 ? -15.194 1.536 22.220 1.00 92.94 337 PHE A CA 1
ATOM 2814 C C . PHE A 1 337 ? -15.329 2.911 22.893 1.00 92.94 337 PHE A C 1
ATOM 2816 O O . PHE A 1 337 ? -16.011 3.796 22.388 1.00 92.94 337 PHE A O 1
ATOM 2823 N N . GLU A 1 338 ? -14.626 3.131 24.004 1.00 90.44 338 GLU A N 1
ATOM 2824 C CA . GLU A 1 338 ? -14.565 4.426 24.688 1.00 90.44 338 GLU A CA 1
ATOM 2825 C C . GLU A 1 338 ? -14.038 5.571 23.819 1.00 90.44 338 GLU A C 1
ATOM 2827 O O . GLU A 1 338 ? -14.393 6.726 24.065 1.00 90.44 338 GLU A O 1
ATOM 2832 N N . LYS A 1 339 ? -13.175 5.264 22.847 1.00 90.44 339 LYS A N 1
ATOM 2833 C CA . LYS A 1 339 ? -12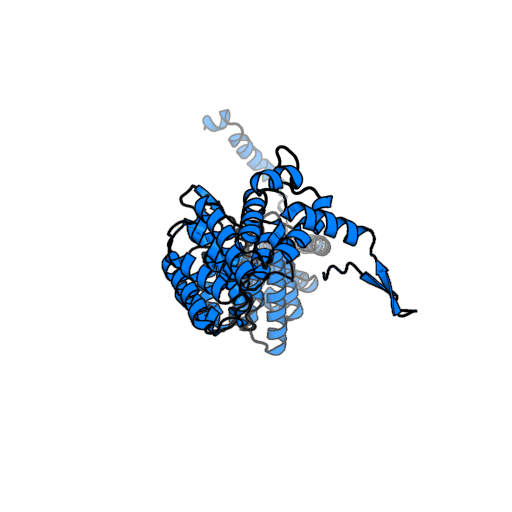.558 6.229 21.931 1.00 90.44 339 LYS A CA 1
ATOM 2834 C C . LYS A 1 339 ? -13.366 6.448 20.656 1.00 90.44 339 LYS A C 1
ATOM 2836 O O . LYS A 1 339 ? -12.998 7.327 19.884 1.00 90.44 339 LYS A O 1
ATOM 2841 N N . GLU A 1 340 ? -14.415 5.659 20.428 1.00 89.00 340 GLU A N 1
ATOM 2842 C CA . GLU A 1 340 ? -15.281 5.835 19.267 1.00 89.00 340 GLU A CA 1
ATOM 2843 C C . GLU A 1 340 ? -15.929 7.214 19.301 1.00 89.00 340 GLU A C 1
ATOM 2845 O O . GLU A 1 340 ? -16.364 7.704 20.340 1.00 89.00 340 GLU A O 1
ATOM 2850 N N . GLU A 1 341 ? -16.005 7.866 18.155 1.00 80.25 341 GLU A N 1
ATOM 2851 C CA . GLU A 1 341 ? -16.643 9.168 18.064 1.00 80.25 341 GLU A CA 1
ATOM 2852 C C . GLU A 1 341 ? -18.120 8.950 17.705 1.00 80.25 341 GLU A C 1
ATOM 2854 O O . GLU A 1 341 ? -18.472 8.874 16.532 1.00 80.25 341 GLU A O 1
ATOM 2859 N N . PHE A 1 342 ? -18.988 8.799 18.712 1.00 79.88 342 PHE A N 1
ATOM 2860 C CA . PHE A 1 342 ? -20.437 8.719 18.507 1.00 79.88 342 PHE A CA 1
ATOM 2861 C C . PHE A 1 342 ? -21.109 10.090 18.699 1.00 79.88 342 PHE A C 1
ATOM 2863 O O . PHE A 1 342 ? -20.942 10.765 19.716 1.00 79.88 342 PHE A O 1
ATOM 2870 N N . SER A 1 343 ? -21.916 10.500 17.726 1.00 71.81 343 SER A N 1
ATOM 2871 C CA . SER A 1 343 ? -22.773 11.681 17.745 1.00 71.81 343 SER A CA 1
ATOM 2872 C C . SER A 1 343 ? -23.866 11.527 18.801 1.00 71.81 343 SER A C 1
ATOM 2874 O O . SER A 1 343 ? -24.592 10.536 18.819 1.00 71.81 343 SER A O 1
ATOM 2876 N N . LEU A 1 344 ? -24.032 12.542 19.653 1.00 59.12 344 LEU A N 1
ATOM 2877 C CA . LEU A 1 344 ? -25.035 12.551 20.729 1.00 59.12 344 LEU A CA 1
ATOM 2878 C C . LEU A 1 344 ? -26.480 12.736 20.237 1.00 59.12 344 LEU A C 1
ATOM 2880 O O . LEU A 1 344 ? -27.418 12.482 20.987 1.00 59.12 344 LEU A O 1
ATOM 2884 N N . TYR A 1 345 ? -26.677 13.229 19.012 1.00 58.66 345 TYR A N 1
ATOM 2885 C CA . TYR A 1 345 ? -27.998 13.676 18.550 1.00 58.66 345 TYR A CA 1
ATOM 2886 C C . TYR A 1 345 ? -28.575 12.803 17.445 1.00 58.66 345 TYR A C 1
ATOM 2888 O O . TYR A 1 345 ? -29.744 12.423 17.490 1.00 58.66 345 TYR A O 1
ATOM 2896 N N . LYS A 1 346 ? -27.775 12.530 16.414 1.00 63.62 346 LYS A N 1
ATOM 2897 C CA . LYS A 1 346 ? -28.220 11.783 15.242 1.00 63.62 346 LYS A CA 1
ATOM 2898 C C . LYS A 1 346 ? -27.090 10.889 14.783 1.00 63.62 346 LYS A C 1
ATOM 2900 O O . LYS A 1 346 ? -26.083 11.405 14.299 1.00 63.62 346 LYS A O 1
ATOM 2905 N N . HIS A 1 347 ? -27.300 9.586 14.942 1.00 66.12 347 HIS A N 1
ATOM 2906 C CA . HIS A 1 347 ? -26.353 8.597 14.470 1.00 66.12 347 HIS A CA 1
ATOM 2907 C C . HIS A 1 347 ? -26.387 8.522 12.944 1.00 66.12 347 HIS A C 1
ATOM 2909 O O . HIS A 1 347 ? -27.464 8.383 12.349 1.00 66.12 347 HIS A O 1
ATOM 2915 N N . ASP A 1 348 ? -25.230 8.643 12.303 1.00 77.00 348 ASP A N 1
ATOM 2916 C CA . ASP A 1 348 ? -25.090 8.339 10.885 1.00 77.00 348 ASP A CA 1
ATOM 2917 C C . ASP A 1 348 ? -25.025 6.813 10.655 1.00 77.00 348 ASP A C 1
ATOM 2919 O O . ASP A 1 348 ? -24.954 6.004 11.585 1.00 77.00 348 ASP A O 1
ATOM 2923 N N . LYS A 1 349 ? -25.106 6.389 9.389 1.00 81.50 349 LYS A N 1
ATOM 2924 C CA . LYS A 1 349 ? -25.087 4.960 9.040 1.00 81.50 349 LYS A CA 1
ATOM 2925 C C . LYS A 1 349 ? -23.791 4.277 9.502 1.00 81.50 349 LYS A C 1
ATOM 2927 O O . LYS A 1 349 ? -23.846 3.146 9.974 1.00 81.50 349 LYS A O 1
ATOM 2932 N N . SER A 1 350 ? -22.652 4.964 9.390 1.00 81.44 350 SER A N 1
ATOM 2933 C CA . SER A 1 350 ? -21.343 4.430 9.783 1.00 81.44 350 SER A CA 1
ATOM 2934 C C . SER A 1 350 ? -21.227 4.192 11.287 1.00 81.44 350 SER A C 1
ATOM 2936 O O . SER A 1 350 ? -20.625 3.205 11.713 1.00 81.44 350 SER A O 1
ATOM 2938 N N . GLU A 1 351 ? -21.826 5.057 12.099 1.00 83.00 351 GLU A N 1
ATOM 2939 C CA . GLU A 1 351 ? -21.867 4.897 13.551 1.00 83.00 351 GLU A CA 1
ATOM 2940 C C . GLU A 1 351 ? -22.701 3.686 13.955 1.00 83.00 351 GLU A C 1
ATOM 2942 O O . GLU A 1 351 ? -22.252 2.879 14.766 1.00 83.00 351 GLU A O 1
ATOM 2947 N N . LEU A 1 352 ? -23.876 3.504 13.345 1.00 83.38 352 LEU A N 1
ATOM 2948 C CA . LEU A 1 352 ? -24.727 2.337 13.598 1.00 83.38 352 LEU A CA 1
ATOM 2949 C C . LEU A 1 352 ? -24.050 1.028 13.173 1.00 83.38 352 LEU A C 1
ATOM 2951 O O . LEU A 1 352 ? -24.113 0.032 13.898 1.00 83.38 352 LEU A O 1
ATOM 2955 N N . GLU A 1 353 ? -23.377 1.024 12.021 1.00 88.44 353 GLU A N 1
ATOM 2956 C CA . GLU A 1 353 ? -22.577 -0.116 11.564 1.00 88.44 353 GLU A CA 1
ATOM 2957 C C . GLU A 1 353 ? -21.451 -0.428 12.553 1.00 88.44 353 GLU A C 1
ATOM 2959 O O . GLU A 1 353 ? -21.307 -1.574 12.977 1.00 88.44 353 GLU A O 1
ATOM 2964 N N . THR A 1 354 ? -20.716 0.594 12.997 1.00 89.94 354 THR A N 1
ATOM 2965 C CA . THR A 1 354 ? -19.644 0.448 13.991 1.00 89.94 354 THR A CA 1
ATOM 2966 C C . THR A 1 354 ? -20.182 -0.119 15.305 1.00 89.94 354 THR A C 1
ATOM 2968 O O . THR A 1 354 ? -19.665 -1.125 15.791 1.00 89.94 354 THR A O 1
ATOM 2971 N N . ALA A 1 355 ? -21.260 0.448 15.855 1.00 89.00 355 ALA A N 1
ATOM 2972 C CA . ALA A 1 355 ? -21.877 -0.041 17.091 1.00 89.00 355 ALA A CA 1
ATOM 2973 C C . ALA A 1 355 ? -22.329 -1.506 16.956 1.00 89.00 355 ALA A C 1
ATOM 2975 O O . ALA A 1 355 ? -22.155 -2.308 17.875 1.00 89.00 355 ALA A O 1
ATOM 2976 N N . THR A 1 356 ? -22.854 -1.885 15.787 1.00 90.44 356 THR A N 1
ATOM 2977 C CA . THR A 1 356 ? -23.276 -3.262 15.499 1.00 90.44 356 THR A CA 1
ATOM 2978 C C . THR A 1 356 ? -22.104 -4.246 15.540 1.00 90.44 356 THR A C 1
ATOM 2980 O O . THR A 1 356 ? -22.271 -5.355 16.050 1.00 90.44 356 THR A O 1
ATOM 2983 N N . LEU A 1 357 ? -20.910 -3.851 15.084 1.00 94.88 357 LEU A N 1
ATOM 2984 C CA . LEU A 1 357 ? -19.710 -4.693 15.168 1.00 94.88 357 LEU A CA 1
ATOM 2985 C C . LEU A 1 357 ? -19.322 -4.984 16.626 1.00 94.88 357 LEU A C 1
ATOM 2987 O O . LEU A 1 357 ? -19.111 -6.143 16.988 1.00 94.88 357 LEU A O 1
ATOM 2991 N N . TYR A 1 358 ? -19.288 -3.957 17.482 1.00 94.62 358 TYR A N 1
ATOM 2992 C CA . TYR A 1 358 ? -19.003 -4.132 18.912 1.00 94.62 358 TYR A CA 1
ATOM 2993 C C . TYR A 1 358 ? -20.083 -4.959 19.616 1.00 94.62 358 TYR A C 1
ATOM 2995 O O . TYR A 1 358 ? -19.768 -5.849 20.408 1.00 94.62 358 TYR A O 1
ATOM 3003 N N . LYS A 1 359 ? -21.361 -4.723 19.290 1.00 92.62 359 LYS A N 1
ATOM 3004 C CA . LYS A 1 359 ? -22.477 -5.548 19.775 1.00 92.62 359 LYS A CA 1
ATOM 3005 C C . LYS A 1 359 ? -22.283 -7.021 19.422 1.00 92.62 359 LYS A C 1
ATOM 3007 O O . LYS A 1 359 ? -22.499 -7.873 20.283 1.00 92.62 359 LYS A O 1
ATOM 3012 N N . GLY A 1 360 ? -21.866 -7.309 18.187 1.00 94.38 360 GLY A N 1
ATOM 3013 C CA . GLY A 1 360 ? -21.528 -8.657 17.731 1.00 94.38 360 GLY A CA 1
ATOM 3014 C C . GLY A 1 360 ? -20.469 -9.303 18.621 1.00 94.38 360 GLY A C 1
ATOM 3015 O O . GLY A 1 360 ? -20.733 -10.344 19.215 1.00 94.38 360 GLY A O 1
ATOM 3016 N N . PHE A 1 361 ? -19.334 -8.625 18.819 1.00 96.44 361 PHE A N 1
ATOM 3017 C CA . PHE A 1 361 ? -18.252 -9.114 19.679 1.00 96.44 361 PHE A CA 1
ATOM 3018 C C . PHE A 1 361 ? -18.735 -9.467 21.099 1.00 96.44 361 PHE A C 1
ATOM 3020 O O . PHE A 1 361 ? -18.473 -10.562 21.598 1.00 96.44 361 PHE A O 1
ATOM 3027 N N . PHE A 1 362 ? -19.463 -8.571 21.774 1.00 94.38 362 PHE A N 1
ATOM 3028 C CA . PHE A 1 362 ? -19.898 -8.816 23.158 1.00 94.38 362 PHE A CA 1
ATOM 3029 C C . PHE A 1 362 ? -20.937 -9.932 23.281 1.00 94.38 362 PHE A C 1
ATOM 3031 O O . PHE A 1 362 ? -20.959 -10.647 24.289 1.00 94.38 362 PHE A O 1
ATOM 3038 N N . LYS A 1 363 ? -21.777 -10.092 22.255 1.00 92.38 363 LYS A N 1
ATOM 3039 C CA . LYS A 1 363 ? -22.770 -11.161 22.192 1.00 92.38 363 LYS A CA 1
ATOM 3040 C C . LYS A 1 363 ? -22.104 -12.524 22.006 1.00 92.38 363 LYS A C 1
ATOM 3042 O O . LYS A 1 363 ? -22.356 -13.422 22.802 1.00 92.38 363 LYS A O 1
ATOM 3047 N N . GLU A 1 364 ? -21.225 -12.667 21.016 1.00 93.56 364 GLU A N 1
ATOM 3048 C CA . GLU A 1 364 ? -20.570 -13.950 20.709 1.00 93.56 364 GLU A CA 1
ATOM 3049 C C . GLU A 1 364 ? -19.598 -14.394 21.814 1.00 93.56 364 GLU A C 1
ATOM 3051 O O . GLU A 1 364 ? -19.389 -15.584 22.045 1.00 93.56 364 GLU A O 1
ATOM 3056 N N . THR A 1 365 ? -19.053 -13.444 22.578 1.00 92.31 365 THR A N 1
ATOM 3057 C CA . THR A 1 365 ? -18.215 -13.738 23.751 1.00 92.31 365 THR A CA 1
ATOM 3058 C C . THR A 1 365 ? -19.006 -14.056 25.029 1.00 92.31 365 THR A C 1
ATOM 3060 O O . THR A 1 365 ? -18.389 -14.364 26.049 1.00 92.31 365 THR A O 1
ATOM 3063 N N . ASN A 1 366 ? -20.348 -14.030 24.997 1.00 90.44 366 ASN A N 1
ATOM 3064 C CA . ASN A 1 366 ? -21.237 -14.217 26.157 1.00 90.44 366 ASN A CA 1
ATOM 3065 C C . ASN A 1 366 ? -20.937 -13.262 27.331 1.00 90.44 366 ASN A C 1
ATOM 3067 O O . ASN A 1 366 ? -21.066 -13.628 28.500 1.00 90.44 366 ASN A O 1
ATOM 3071 N N . LEU A 1 367 ? -20.519 -12.029 27.032 1.00 88.06 367 LEU A N 1
ATOM 3072 C CA . LEU A 1 367 ? -20.159 -11.026 28.044 1.00 88.06 367 LEU A CA 1
ATOM 3073 C C . LEU A 1 367 ? -21.228 -9.953 28.253 1.00 88.06 367 LEU A C 1
ATOM 3075 O O . LEU A 1 367 ? -21.089 -9.144 29.168 1.00 88.06 367 LEU A O 1
ATOM 3079 N N . THR A 1 368 ? -22.286 -9.954 27.440 1.00 89.56 368 THR A N 1
ATOM 3080 C CA . THR A 1 368 ? -23.348 -8.939 27.439 1.00 89.56 368 THR A CA 1
ATOM 3081 C C . THR A 1 368 ? -23.892 -8.623 28.831 1.00 89.56 368 THR A C 1
ATOM 3083 O O . THR A 1 368 ? -23.837 -7.472 29.250 1.00 89.56 368 THR A O 1
ATOM 3086 N N . GLU A 1 369 ? -24.382 -9.624 29.564 1.00 88.25 369 GLU A N 1
ATOM 3087 C CA . GLU A 1 369 ? -25.009 -9.406 30.874 1.00 88.25 369 GLU A CA 1
ATOM 3088 C C . GLU A 1 369 ? -24.014 -8.851 31.899 1.00 88.25 369 GLU A C 1
ATOM 3090 O O . GLU A 1 369 ? -24.317 -7.910 32.629 1.00 88.25 369 GLU A O 1
ATOM 3095 N N . LYS A 1 370 ? -22.790 -9.389 31.908 1.00 89.12 370 LYS A N 1
ATOM 3096 C CA . LYS A 1 370 ? -21.733 -8.920 32.803 1.00 89.12 370 LYS A CA 1
ATOM 3097 C C . LYS A 1 370 ? -21.392 -7.452 32.535 1.00 89.12 370 LYS A C 1
ATOM 3099 O O . LYS A 1 370 ? -21.343 -6.668 33.475 1.00 89.12 370 LYS A O 1
ATOM 3104 N N . ILE A 1 371 ? -21.179 -7.090 31.270 1.00 89.56 371 ILE A N 1
ATOM 3105 C CA . ILE A 1 371 ? -20.841 -5.717 30.873 1.00 89.56 371 ILE A CA 1
ATOM 3106 C C . ILE A 1 371 ? -21.981 -4.765 31.232 1.00 89.56 371 ILE A C 1
ATOM 3108 O O . ILE A 1 371 ? -21.730 -3.715 31.809 1.00 89.56 371 ILE A O 1
ATOM 3112 N N . LEU A 1 372 ? -23.230 -5.143 30.952 1.00 89.50 372 LEU A N 1
ATOM 3113 C CA . LEU A 1 372 ? -24.393 -4.334 31.316 1.00 89.50 372 LEU A CA 1
ATOM 3114 C C . LEU A 1 372 ? -24.470 -4.096 32.825 1.00 89.50 372 LEU A C 1
ATOM 3116 O O . LEU A 1 372 ? -24.647 -2.957 33.247 1.00 89.50 372 LEU A O 1
ATOM 3120 N N . ASN A 1 373 ? -24.284 -5.136 33.638 1.00 87.38 373 ASN A N 1
ATOM 3121 C CA . ASN A 1 373 ? -24.271 -5.004 35.095 1.00 87.38 373 ASN A CA 1
ATOM 3122 C C . ASN A 1 373 ? -23.140 -4.090 35.584 1.00 87.38 373 ASN A C 1
ATOM 3124 O O . ASN A 1 373 ? -23.381 -3.240 36.442 1.00 87.38 373 ASN A O 1
ATOM 3128 N N . ASP A 1 374 ? -21.937 -4.222 35.019 1.00 87.38 374 ASP A N 1
ATOM 3129 C CA . ASP A 1 374 ? -20.800 -3.357 35.344 1.00 87.38 374 ASP A CA 1
ATOM 3130 C C . ASP A 1 374 ? -21.117 -1.883 35.000 1.00 87.38 374 ASP A C 1
ATOM 3132 O O . ASP A 1 374 ? -20.913 -0.996 35.833 1.00 87.38 374 ASP A O 1
ATOM 3136 N N . GLU A 1 375 ? -21.693 -1.609 33.823 1.00 87.12 375 GLU A N 1
ATOM 3137 C CA . GLU A 1 375 ? -22.062 -0.248 33.402 1.00 87.12 375 GLU A CA 1
ATOM 3138 C C . GLU A 1 375 ? -23.232 0.333 34.218 1.00 87.12 375 GLU A C 1
ATOM 3140 O O . GLU A 1 375 ? -23.181 1.497 34.625 1.00 87.12 375 GLU A O 1
ATOM 3145 N N . PHE A 1 376 ? -24.251 -0.466 34.553 1.00 85.75 376 PHE A N 1
ATOM 3146 C CA . PHE A 1 376 ? -25.325 -0.037 35.457 1.00 85.75 376 PHE A CA 1
ATOM 3147 C C . PHE A 1 376 ? -24.779 0.365 36.831 1.00 85.75 376 PHE A C 1
ATOM 3149 O O . PHE A 1 376 ? -25.141 1.420 37.354 1.00 85.75 376 PHE A O 1
ATOM 3156 N N . MET A 1 377 ? -23.870 -0.434 37.397 1.00 82.50 377 MET A N 1
ATOM 3157 C CA . MET A 1 377 ? -23.263 -0.155 38.701 1.00 82.50 377 MET A CA 1
ATOM 3158 C C . MET A 1 377 ? -22.432 1.130 38.696 1.00 82.50 377 MET A C 1
ATOM 3160 O O . MET A 1 377 ? -22.449 1.874 39.680 1.00 82.50 377 MET A O 1
ATOM 3164 N N . VAL A 1 378 ? -21.711 1.418 37.608 1.00 79.44 378 VAL A N 1
ATOM 3165 C CA . VAL A 1 378 ? -20.970 2.682 37.448 1.00 79.44 378 VAL A CA 1
ATOM 3166 C C . VAL A 1 378 ? -21.926 3.879 37.475 1.00 79.44 378 VAL A C 1
ATOM 3168 O O . VAL A 1 378 ? -21.637 4.882 38.130 1.00 79.44 378 VAL A O 1
ATOM 3171 N N . TRP A 1 379 ? -23.080 3.763 36.820 1.00 72.31 379 TRP A N 1
ATOM 3172 C CA . TRP A 1 379 ? -24.079 4.831 36.735 1.00 72.31 379 TRP A CA 1
ATOM 3173 C C . TRP A 1 379 ? -24.903 5.029 38.010 1.00 72.31 379 TRP A C 1
ATOM 3175 O O . TRP A 1 379 ? -25.261 6.156 38.357 1.00 72.31 379 TRP A O 1
ATOM 3185 N N . GLU A 1 380 ? -25.193 3.967 38.750 1.00 74.12 380 GLU A N 1
ATOM 3186 C CA . GLU A 1 380 ? -25.955 4.077 39.997 1.00 74.12 380 GLU A CA 1
ATOM 3187 C C . GLU A 1 380 ? -25.118 4.704 41.121 1.00 74.12 380 GLU A C 1
ATOM 3189 O O . GLU A 1 380 ? -25.628 5.532 41.885 1.00 74.12 380 GLU A O 1
ATOM 3194 N N . ASN A 1 381 ? -23.810 4.417 41.146 1.00 70.50 381 ASN A N 1
ATOM 3195 C CA . ASN A 1 381 ? -22.850 4.878 42.156 1.00 70.50 381 ASN A CA 1
ATOM 3196 C C . ASN A 1 381 ? -22.285 6.295 41.919 1.00 70.50 381 ASN A C 1
ATOM 3198 O O . ASN A 1 381 ? -21.217 6.623 42.432 1.00 70.50 381 ASN A O 1
ATOM 3202 N N . GLN A 1 382 ? -23.013 7.164 41.211 1.00 62.44 382 GLN A N 1
ATOM 3203 C CA . GLN A 1 382 ? -22.687 8.572 40.890 1.00 62.44 382 GLN A CA 1
ATOM 3204 C C . GLN A 1 382 ? -22.304 9.501 42.074 1.00 62.44 382 GLN A C 1
ATOM 3206 O O . GLN A 1 382 ? -22.089 10.694 41.875 1.00 62.44 382 GLN A O 1
ATOM 3211 N N . ALA A 1 383 ? -22.192 8.993 43.303 1.00 46.47 383 ALA A N 1
ATOM 3212 C CA . ALA A 1 383 ? -21.834 9.748 44.502 1.00 46.47 383 ALA A CA 1
ATOM 3213 C C . ALA A 1 383 ? -20.344 10.155 44.597 1.00 46.47 383 ALA A C 1
ATOM 3215 O O . ALA A 1 383 ? -19.975 10.867 45.529 1.00 46.47 383 ALA A O 1
ATOM 3216 N N . SER A 1 384 ? -19.471 9.746 43.669 1.00 43.03 384 SER A N 1
ATOM 3217 C CA . SER A 1 384 ? -18.028 10.019 43.751 1.00 43.03 384 SER A CA 1
ATOM 3218 C C . SER A 1 384 ? -17.432 10.487 42.421 1.00 43.03 384 SER A C 1
ATOM 3220 O O . SER A 1 384 ? -17.029 9.656 41.628 1.00 43.03 384 SER A O 1
ATOM 3222 N N . ASN A 1 385 ? -17.352 11.809 42.193 1.00 48.47 385 ASN A N 1
ATOM 3223 C CA . ASN A 1 385 ? -16.397 12.567 41.341 1.00 48.47 385 ASN A CA 1
ATOM 3224 C C . ASN A 1 385 ? -15.887 12.003 39.983 1.00 48.47 385 ASN A C 1
ATOM 3226 O O . ASN A 1 385 ? -14.978 12.587 39.390 1.00 48.47 385 ASN A O 1
ATOM 3230 N N . ASN A 1 386 ? -16.436 10.918 39.446 1.00 51.19 386 ASN A N 1
ATOM 3231 C CA . ASN A 1 386 ? -15.941 10.256 38.251 1.00 51.19 386 ASN A CA 1
ATOM 3232 C C . ASN A 1 386 ? -16.567 10.905 37.019 1.00 51.19 386 ASN A C 1
ATOM 3234 O O . ASN A 1 386 ? -17.785 10.966 36.865 1.00 51.19 386 ASN A O 1
ATOM 3238 N N . LYS A 1 387 ? -15.704 11.397 36.130 1.00 59.91 387 LYS A N 1
ATOM 3239 C CA . LYS A 1 387 ? -16.085 11.934 34.825 1.00 59.91 387 LYS A CA 1
ATOM 3240 C C . LYS A 1 387 ? -16.733 10.810 34.007 1.00 59.91 387 LYS A C 1
ATOM 3242 O O . LYS A 1 387 ? -16.069 9.828 33.687 1.00 59.91 387 LYS A O 1
ATOM 3247 N N . ILE A 1 388 ? -18.022 10.948 33.706 1.00 64.50 388 ILE A N 1
ATOM 3248 C CA . ILE A 1 388 ? -18.781 9.990 32.893 1.00 64.50 388 ILE A CA 1
ATOM 3249 C C . ILE A 1 388 ? -18.179 9.943 31.483 1.00 64.50 388 ILE A C 1
ATOM 3251 O O . ILE A 1 388 ? -17.960 10.987 30.864 1.00 64.50 388 ILE A O 1
ATOM 3255 N N . ASN A 1 389 ? -17.914 8.735 30.982 1.00 74.94 389 ASN A N 1
ATOM 3256 C CA . ASN A 1 389 ? -17.602 8.518 29.574 1.00 74.94 389 ASN A CA 1
ATOM 3257 C C . ASN A 1 389 ? -18.916 8.237 28.828 1.00 74.94 389 ASN A C 1
ATOM 3259 O O . ASN A 1 389 ? -19.473 7.148 28.944 1.00 74.94 389 ASN A O 1
ATOM 3263 N N . TYR A 1 390 ? -19.406 9.228 28.079 1.00 76.38 390 TYR A N 1
ATOM 3264 C CA . TYR A 1 390 ? -20.667 9.137 27.335 1.00 76.38 390 TYR A CA 1
ATOM 3265 C C . TYR A 1 390 ? -20.677 8.014 26.294 1.00 76.38 390 TYR A C 1
ATOM 3267 O O . TYR A 1 390 ? -21.728 7.438 26.037 1.00 76.38 390 TYR A O 1
ATOM 3275 N N . ASN A 1 391 ? -19.520 7.637 25.741 1.00 81.38 391 ASN A N 1
ATOM 3276 C CA . ASN A 1 391 ? -19.466 6.499 24.831 1.00 81.38 391 ASN A CA 1
ATOM 3277 C C . ASN A 1 391 ? -19.792 5.207 25.570 1.00 81.38 391 ASN A C 1
ATOM 3279 O O . ASN A 1 391 ? -20.605 4.437 25.083 1.00 81.38 391 ASN A O 1
ATOM 3283 N N . ARG A 1 392 ? -19.262 4.991 26.784 1.00 83.38 392 ARG A N 1
ATOM 3284 C CA . ARG A 1 392 ? -19.608 3.795 27.577 1.00 83.38 392 ARG A CA 1
ATOM 3285 C C . ARG A 1 392 ? -21.085 3.707 27.919 1.00 83.38 392 ARG A C 1
ATOM 3287 O O . ARG A 1 392 ? -21.619 2.605 27.945 1.00 83.38 392 ARG A O 1
ATOM 3294 N N . GLU A 1 393 ? -21.757 4.841 28.105 1.00 80.56 393 GLU A N 1
ATOM 3295 C CA . GLU A 1 393 ? -23.209 4.861 28.307 1.00 80.56 393 GLU A CA 1
ATOM 3296 C C . GLU A 1 393 ? -23.950 4.189 27.151 1.00 80.56 393 GLU A C 1
ATOM 3298 O O . GLU A 1 393 ? -24.895 3.445 27.399 1.00 80.56 393 GLU A O 1
ATOM 3303 N N . LEU A 1 394 ? -23.477 4.360 25.911 1.00 85.00 394 LEU A N 1
ATOM 3304 C CA . LEU A 1 394 ? -24.079 3.743 24.729 1.00 85.00 394 LEU A CA 1
ATOM 3305 C C . LEU A 1 394 ? -24.015 2.212 24.750 1.00 85.00 394 LEU A C 1
ATOM 3307 O O . LEU A 1 394 ? -24.823 1.589 24.063 1.00 85.00 394 LEU A O 1
ATOM 3311 N N . LEU A 1 395 ? -23.145 1.583 25.554 1.00 88.75 395 LEU A N 1
ATOM 3312 C CA . LEU A 1 395 ? -23.157 0.123 25.721 1.00 88.75 395 LEU A CA 1
ATOM 3313 C C . LEU A 1 395 ? -24.495 -0.366 26.273 1.00 88.75 395 LEU A C 1
ATOM 3315 O O . LEU A 1 395 ? -24.953 -1.433 25.868 1.00 88.75 395 LEU A O 1
ATOM 3319 N N . ILE A 1 396 ? -25.143 0.409 27.147 1.00 89.31 396 ILE A N 1
ATOM 3320 C CA . ILE A 1 396 ? -26.418 0.025 27.752 1.00 89.31 396 ILE A CA 1
ATOM 3321 C C . ILE A 1 396 ? -27.516 -0.120 26.687 1.00 89.31 396 ILE A C 1
ATOM 3323 O O . ILE A 1 396 ? -27.979 -1.243 26.485 1.00 89.31 396 ILE A O 1
ATOM 3327 N N . PRO A 1 397 ? -27.920 0.934 25.952 1.00 88.19 397 PRO A N 1
ATOM 3328 C CA . PRO A 1 397 ? -28.935 0.817 24.907 1.00 88.19 397 PRO A CA 1
ATOM 3329 C C . PRO A 1 397 ? -28.470 -0.034 23.709 1.00 88.19 397 PRO A C 1
ATOM 3331 O O . PRO A 1 397 ? -29.299 -0.570 22.971 1.00 88.19 397 PRO A O 1
ATOM 3334 N N . LEU A 1 398 ? -27.163 -0.210 23.494 1.00 89.06 398 LEU A N 1
ATOM 3335 C CA . LEU A 1 398 ? -26.646 -1.080 22.435 1.00 89.06 398 LEU A CA 1
ATOM 3336 C C . LEU A 1 398 ? -26.849 -2.570 22.750 1.00 89.06 398 LEU A C 1
ATOM 3338 O O . LEU A 1 398 ? -27.261 -3.347 21.875 1.00 89.06 398 LEU A O 1
ATOM 3342 N N . LEU A 1 399 ? -26.536 -2.968 23.985 1.00 90.88 399 LEU A N 1
ATOM 3343 C CA . LEU A 1 399 ? -26.485 -4.363 24.417 1.00 90.88 399 LEU A CA 1
ATOM 3344 C C . LEU A 1 399 ? -27.762 -4.840 25.114 1.00 90.88 399 LEU A C 1
ATOM 3346 O O . LEU A 1 399 ? -27.945 -6.053 25.228 1.00 90.88 399 LEU A O 1
ATOM 3350 N N . ASN A 1 400 ? -28.633 -3.930 25.565 1.00 89.00 400 ASN A N 1
ATOM 3351 C CA . ASN A 1 400 ? -29.828 -4.305 26.313 1.00 89.00 400 ASN A CA 1
ATOM 3352 C C . ASN A 1 400 ? -30.717 -5.282 25.535 1.00 89.00 400 ASN A C 1
ATOM 3354 O O . ASN A 1 400 ? -31.004 -5.099 24.347 1.00 89.00 400 ASN A O 1
ATOM 3358 N N . THR A 1 401 ? -31.201 -6.291 26.248 1.00 88.06 401 THR A N 1
ATOM 3359 C CA . THR A 1 401 ? -32.249 -7.202 25.787 1.00 88.06 401 THR A CA 1
ATOM 3360 C C . THR A 1 401 ? -33.553 -6.873 26.504 1.00 88.06 401 THR A C 1
ATOM 3362 O O . THR A 1 401 ? -33.563 -6.122 27.478 1.00 88.06 401 THR A O 1
ATOM 3365 N N . GLU A 1 402 ? -34.670 -7.427 26.030 1.00 90.69 402 GLU A N 1
ATOM 3366 C CA . GLU A 1 402 ? -35.959 -7.254 26.704 1.00 90.69 402 GLU A CA 1
ATOM 3367 C C . GLU A 1 402 ? -35.903 -7.709 28.167 1.00 90.69 402 GLU A C 1
ATOM 3369 O O . GLU A 1 402 ? -36.290 -6.953 29.054 1.00 90.69 402 GLU A O 1
ATOM 3374 N N . ASP A 1 403 ? -35.371 -8.907 28.417 1.00 90.75 403 ASP A N 1
ATOM 3375 C CA . ASP A 1 403 ? -35.338 -9.502 29.754 1.00 90.75 403 ASP A CA 1
ATOM 3376 C C . ASP A 1 403 ? -34.488 -8.667 30.722 1.00 90.75 403 ASP A C 1
ATOM 3378 O O . ASP A 1 403 ? -34.975 -8.263 31.778 1.00 90.75 403 ASP A O 1
ATOM 3382 N N . ILE A 1 404 ? -33.261 -8.306 30.320 1.00 89.81 404 ILE A N 1
ATOM 3383 C CA . ILE A 1 404 ? -32.348 -7.507 31.153 1.00 89.81 404 ILE A CA 1
ATOM 3384 C C . ILE A 1 404 ? -32.944 -6.121 31.428 1.00 89.81 404 ILE A C 1
ATOM 3386 O O . ILE A 1 404 ? -32.896 -5.636 32.561 1.00 89.81 404 ILE A O 1
ATOM 3390 N N . PHE A 1 405 ? -33.554 -5.492 30.419 1.00 92.44 405 PHE A N 1
ATOM 3391 C CA . PHE A 1 405 ? -34.193 -4.190 30.579 1.00 92.44 405 PHE A CA 1
ATOM 3392 C C . PHE A 1 405 ? -35.356 -4.252 31.573 1.00 92.44 405 PHE A C 1
ATOM 3394 O O . PHE A 1 405 ? -35.475 -3.386 32.441 1.00 92.44 405 PHE A O 1
ATOM 3401 N N . ILE A 1 406 ? -36.227 -5.259 31.458 1.00 92.38 406 ILE A N 1
ATOM 3402 C CA . ILE A 1 406 ? -37.393 -5.417 32.333 1.00 92.38 406 ILE A CA 1
ATOM 3403 C C . ILE A 1 406 ? -36.967 -5.748 33.765 1.00 92.38 406 ILE A C 1
ATOM 3405 O O . ILE A 1 406 ? -37.552 -5.205 34.707 1.00 92.38 406 ILE A O 1
ATOM 3409 N N . ASP A 1 407 ? -35.957 -6.594 33.947 1.00 92.00 407 ASP A N 1
ATOM 3410 C CA . ASP A 1 407 ? -35.430 -6.924 35.271 1.00 92.00 407 ASP A CA 1
ATOM 3411 C C . ASP A 1 407 ? -34.789 -5.700 35.932 1.00 92.00 407 ASP A C 1
ATOM 3413 O O . ASP A 1 407 ? -35.078 -5.409 37.097 1.00 92.00 407 ASP A O 1
ATOM 3417 N N . LYS A 1 408 ? -34.027 -4.903 35.172 1.00 91.69 408 LYS A N 1
ATOM 3418 C CA . LYS A 1 408 ? -33.475 -3.633 35.661 1.00 91.69 408 LYS A CA 1
ATOM 3419 C C . LYS A 1 408 ? -34.564 -2.606 35.969 1.00 91.69 408 LYS A C 1
ATOM 3421 O O . LYS A 1 408 ? -34.516 -1.947 37.001 1.00 91.69 408 LYS A O 1
ATOM 3426 N N . MET A 1 409 ? -35.599 -2.500 35.138 1.00 92.56 409 MET A N 1
ATOM 3427 C CA . MET A 1 409 ? -36.748 -1.629 35.408 1.00 92.56 409 MET A CA 1
ATOM 3428 C C . MET A 1 409 ? -37.419 -1.988 36.740 1.00 92.56 409 MET A C 1
ATOM 3430 O O . MET A 1 409 ? -37.739 -1.105 37.534 1.00 92.56 409 MET A O 1
ATOM 3434 N N . LYS A 1 410 ? -37.598 -3.287 37.007 1.00 92.88 410 LYS A N 1
ATOM 3435 C CA . LYS A 1 410 ? -38.214 -3.794 38.241 1.00 92.88 410 LYS A CA 1
ATOM 3436 C C . LYS A 1 410 ? -37.333 -3.640 39.482 1.00 92.88 410 LYS A C 1
ATOM 3438 O O . LYS A 1 410 ? -37.863 -3.764 40.584 1.00 92.88 410 LYS A O 1
ATOM 3443 N N . SER A 1 411 ? -36.032 -3.365 39.342 1.00 91.56 411 SER A N 1
ATOM 3444 C CA . SER A 1 411 ? -35.180 -3.063 40.500 1.00 91.56 411 SER A CA 1
ATOM 3445 C C . SER A 1 411 ? -35.428 -1.667 41.079 1.00 91.56 411 SER A C 1
ATOM 3447 O O . SER A 1 411 ? -35.034 -1.407 42.213 1.00 91.56 411 SER A O 1
ATOM 3449 N N . PHE A 1 412 ? -36.081 -0.775 40.326 1.00 90.12 412 PHE A N 1
ATOM 3450 C CA . PHE A 1 412 ? -36.495 0.543 40.805 1.00 90.12 412 PHE A CA 1
ATOM 3451 C C . PHE A 1 412 ? -37.897 0.506 41.424 1.00 90.12 412 PHE A C 1
ATOM 3453 O O . PHE A 1 412 ? -38.781 -0.233 40.977 1.00 90.12 412 PHE A O 1
ATOM 3460 N N . ASP A 1 413 ? -38.128 1.356 42.429 1.00 90.12 413 ASP A N 1
ATOM 3461 C CA . ASP A 1 413 ? -39.476 1.589 42.952 1.00 90.12 413 ASP A CA 1
ATOM 3462 C C . ASP A 1 413 ? -40.349 2.254 41.877 1.00 90.12 413 ASP A C 1
ATOM 3464 O O . ASP A 1 413 ? -39.891 3.111 41.119 1.00 90.12 413 ASP A O 1
ATOM 3468 N N . LYS A 1 414 ? -41.637 1.903 41.825 1.00 91.38 414 LYS A N 1
ATOM 3469 C CA . LYS A 1 414 ? -42.585 2.462 40.844 1.00 91.38 414 LYS A CA 1
ATOM 3470 C C . LYS A 1 414 ? -42.736 3.984 40.942 1.00 91.38 414 LYS A C 1
ATOM 3472 O O . LYS A 1 414 ? -43.215 4.612 39.996 1.00 91.38 414 LYS A O 1
ATOM 3477 N N . ASN A 1 415 ? -42.357 4.585 42.067 1.00 87.81 415 ASN A N 1
ATOM 3478 C CA . ASN A 1 415 ? -42.384 6.026 42.287 1.00 87.81 415 ASN A CA 1
ATOM 3479 C C . ASN A 1 415 ? -40.998 6.685 42.176 1.00 87.81 415 ASN A C 1
ATOM 3481 O O . ASN A 1 415 ? -40.880 7.883 42.438 1.00 87.81 415 ASN A O 1
ATOM 3485 N N . ASP A 1 416 ? -39.957 5.944 41.783 1.00 86.38 416 ASP A N 1
ATOM 3486 C CA . ASP A 1 416 ? -38.611 6.484 41.596 1.00 86.38 416 ASP A CA 1
ATOM 3487 C C . ASP A 1 416 ? -38.501 7.274 40.281 1.00 86.38 416 ASP A C 1
ATOM 3489 O O . ASP A 1 416 ? -38.359 6.726 39.184 1.00 86.38 416 ASP A O 1
ATOM 3493 N N . ILE A 1 417 ? -38.539 8.602 40.404 1.00 84.06 417 ILE A N 1
ATOM 3494 C CA . ILE A 1 417 ? -38.395 9.538 39.283 1.00 84.06 417 ILE A CA 1
ATOM 3495 C C . ILE A 1 417 ? -37.019 9.400 38.615 1.00 84.06 417 ILE A C 1
ATOM 3497 O O . ILE A 1 417 ? -36.924 9.495 37.389 1.00 84.06 417 ILE A O 1
ATOM 3501 N N . ARG A 1 418 ? -35.949 9.170 39.391 1.00 83.62 418 ARG A N 1
ATOM 3502 C CA . ARG A 1 418 ? -34.594 9.005 38.842 1.00 83.62 418 ARG A CA 1
ATOM 3503 C C . ARG A 1 418 ? -34.518 7.711 38.041 1.00 83.62 418 ARG A C 1
ATOM 3505 O O . ARG A 1 418 ? -34.047 7.744 36.906 1.00 83.62 418 ARG A O 1
ATOM 3512 N N . GLY A 1 419 ? -35.039 6.618 38.600 1.00 86.31 419 GLY A N 1
ATOM 3513 C CA . GLY A 1 419 ? -35.162 5.329 37.919 1.00 86.31 419 GLY A CA 1
ATOM 3514 C C . GLY A 1 419 ? -35.895 5.447 36.583 1.00 86.31 419 GLY A C 1
ATOM 3515 O O . GLY A 1 419 ? -35.404 4.963 35.568 1.00 86.31 419 GLY A O 1
ATOM 3516 N N . TYR A 1 420 ? -37.009 6.182 36.533 1.00 87.94 420 TYR A N 1
ATOM 3517 C CA . TYR A 1 420 ? -37.734 6.427 35.281 1.00 87.94 420 TYR A CA 1
ATOM 3518 C C . TYR A 1 420 ? -36.886 7.123 34.212 1.00 87.94 420 TYR A C 1
ATOM 3520 O O . TYR A 1 420 ? -36.855 6.666 33.069 1.00 87.94 420 TYR A O 1
ATOM 3528 N N . TYR A 1 421 ? -36.183 8.207 34.557 1.00 84.94 421 TYR A N 1
ATOM 3529 C CA . TYR A 1 421 ? -35.343 8.909 33.582 1.00 84.94 421 TYR A CA 1
ATOM 3530 C C . TYR A 1 421 ? -34.169 8.049 33.103 1.00 84.94 421 TYR A C 1
ATOM 3532 O O . TYR A 1 421 ? -33.895 8.044 31.904 1.00 84.94 421 TYR A O 1
ATOM 3540 N N . LEU A 1 422 ? -33.544 7.276 33.997 1.00 85.88 422 LEU A N 1
ATOM 3541 C CA . LEU A 1 422 ? -32.499 6.314 33.630 1.00 85.88 422 LEU A CA 1
ATOM 3542 C C . LEU A 1 422 ? -33.037 5.230 32.687 1.00 85.88 422 LEU A C 1
ATOM 3544 O O . LEU A 1 422 ? -32.445 4.954 31.652 1.00 85.88 422 LEU A O 1
ATOM 3548 N N . MET A 1 423 ? -34.215 4.664 32.958 1.00 89.62 423 MET A N 1
ATOM 3549 C CA . MET A 1 423 ? -34.784 3.654 32.059 1.00 89.62 423 MET A CA 1
ATOM 3550 C C . MET A 1 423 ? -35.085 4.206 30.660 1.00 89.62 423 MET A C 1
ATOM 3552 O O . MET A 1 423 ? -35.003 3.457 29.689 1.00 89.62 423 MET A O 1
ATOM 3556 N N . LYS A 1 424 ? -35.391 5.505 30.520 1.00 87.19 424 LYS A N 1
ATOM 3557 C CA . LYS A 1 424 ? -35.563 6.134 29.199 1.00 87.19 424 LYS A CA 1
ATOM 3558 C C . LYS A 1 424 ? -34.247 6.304 28.443 1.00 87.19 424 LYS A C 1
ATOM 3560 O O . LYS A 1 424 ? -34.277 6.227 27.216 1.00 87.19 424 LYS A O 1
ATOM 3565 N N . THR A 1 425 ? -33.122 6.511 29.128 1.00 82.50 425 THR A N 1
ATOM 3566 C CA . THR A 1 425 ? -31.799 6.546 28.478 1.00 82.50 425 THR A CA 1
ATOM 3567 C C . THR A 1 425 ? -31.296 5.142 28.135 1.00 82.50 425 THR A C 1
ATOM 3569 O O . THR A 1 425 ? -30.607 4.965 27.138 1.00 82.50 425 THR A O 1
ATOM 3572 N N . TYR A 1 426 ? -31.717 4.122 28.887 1.00 88.62 426 TYR A N 1
ATOM 3573 C CA . TYR A 1 426 ? -31.335 2.717 28.676 1.00 88.62 426 TYR A CA 1
ATOM 3574 C C . TYR A 1 426 ? -32.128 1.985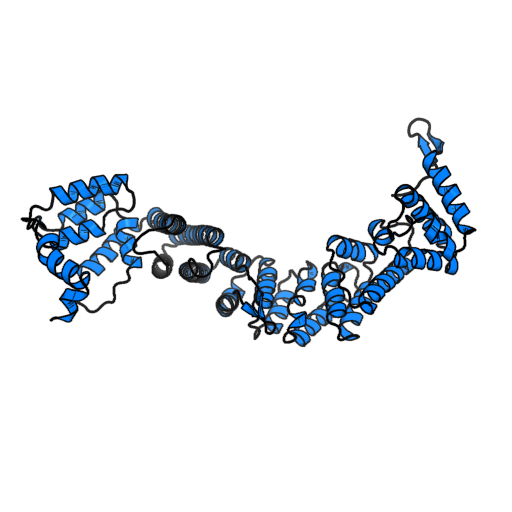 27.588 1.00 88.62 426 TYR A C 1
ATOM 3576 O O . TYR A 1 426 ? -31.915 0.787 27.366 1.00 88.62 426 TYR A O 1
ATOM 3584 N N . LEU A 1 427 ? -33.070 2.673 26.939 1.00 88.12 427 LEU A N 1
ATOM 3585 C CA . LEU A 1 427 ? -33.910 2.101 25.895 1.00 88.12 427 LEU A CA 1
ATOM 3586 C C . LEU A 1 427 ? -33.069 1.611 24.707 1.00 88.12 427 LEU A C 1
ATOM 3588 O O . LEU A 1 427 ? -32.238 2.375 24.219 1.00 88.12 427 LEU A O 1
ATOM 3592 N N . PRO A 1 428 ? -33.308 0.391 24.190 1.00 87.62 428 PRO A N 1
ATOM 3593 C CA . PRO A 1 428 ? -32.524 -0.148 23.089 1.00 87.62 428 PRO A CA 1
ATOM 3594 C C . PRO A 1 428 ? -32.509 0.735 21.844 1.00 87.62 428 PRO A C 1
ATOM 3596 O O . PRO A 1 428 ? -33.493 1.406 21.538 1.00 87.62 428 PRO A O 1
ATOM 3599 N N . LEU A 1 429 ? -31.418 0.661 21.080 1.00 82.06 429 LEU A N 1
ATOM 3600 C CA . LEU A 1 429 ? -31.318 1.317 19.767 1.00 82.06 429 LEU A CA 1
ATOM 3601 C C . LEU A 1 429 ? -32.182 0.639 18.683 1.00 82.06 429 LEU A C 1
ATOM 3603 O O . LEU A 1 429 ? -32.440 1.229 17.638 1.00 82.06 429 LEU A O 1
ATOM 3607 N N . ASP A 1 430 ? -32.626 -0.599 18.915 1.00 83.38 430 ASP A N 1
ATOM 3608 C CA . ASP A 1 430 ? -33.556 -1.312 18.034 1.00 83.38 430 ASP A CA 1
ATOM 3609 C C . ASP A 1 430 ? -34.966 -0.713 18.160 1.00 83.38 430 ASP A C 1
ATOM 3611 O O . ASP A 1 430 ? -35.610 -0.873 19.193 1.00 83.38 430 ASP A O 1
ATOM 3615 N N . GLU A 1 431 ? -35.445 -0.007 17.131 1.00 83.50 431 GLU A N 1
ATOM 3616 C CA . GLU A 1 431 ? -36.712 0.745 17.181 1.00 83.50 431 GLU A CA 1
ATOM 3617 C C . GLU A 1 431 ? -37.952 -0.105 17.539 1.00 83.50 431 GLU A C 1
ATOM 3619 O O . GLU A 1 431 ? -38.728 0.317 18.404 1.00 83.50 431 GLU A O 1
ATOM 3624 N N . PRO A 1 432 ? -38.167 -1.308 16.967 1.00 88.38 432 PRO A N 1
ATOM 3625 C CA . PRO A 1 432 ? -39.267 -2.175 17.393 1.00 88.38 432 PRO A CA 1
ATOM 3626 C C . PRO A 1 432 ? -39.227 -2.511 18.890 1.00 88.38 432 PRO A C 1
ATOM 3628 O O . PRO A 1 432 ? -40.244 -2.388 19.584 1.00 88.38 432 PRO A O 1
ATOM 3631 N N . LEU A 1 433 ? -38.059 -2.902 19.406 1.00 88.56 433 LEU A N 1
ATOM 3632 C CA . LEU A 1 433 ? -37.885 -3.221 20.821 1.00 88.56 433 LEU A CA 1
ATOM 3633 C C . LEU A 1 433 ? -38.001 -1.969 21.702 1.00 88.56 433 LEU A C 1
ATOM 3635 O O . LEU A 1 433 ? -38.628 -2.010 22.761 1.00 88.56 433 LEU A O 1
ATOM 3639 N N . ARG A 1 434 ? -37.465 -0.839 21.242 1.00 89.06 434 ARG A N 1
ATOM 3640 C CA . ARG A 1 434 ? -37.528 0.463 21.907 1.00 89.06 434 ARG A CA 1
ATOM 3641 C C . ARG A 1 434 ? -38.960 0.904 22.162 1.00 89.06 434 ARG A C 1
ATOM 3643 O O . ARG A 1 434 ? -39.286 1.271 23.287 1.00 89.06 434 ARG A O 1
ATOM 3650 N N . VAL A 1 435 ? -39.821 0.859 21.144 1.00 90.44 435 VAL A N 1
ATOM 3651 C CA . VAL A 1 435 ? -41.234 1.260 21.261 1.00 90.44 435 VAL A CA 1
ATOM 3652 C C . VAL A 1 435 ? -41.964 0.371 22.265 1.00 90.44 435 VAL A C 1
ATOM 3654 O O . VAL A 1 435 ? -42.694 0.871 23.125 1.00 90.44 435 VAL A O 1
ATOM 3657 N N . LYS A 1 436 ? -41.729 -0.944 22.195 1.00 93.25 436 LYS A N 1
ATOM 3658 C CA . LYS A 1 436 ? -42.306 -1.919 23.126 1.00 93.25 436 LYS A CA 1
ATOM 3659 C C . LYS A 1 436 ? -41.884 -1.639 24.572 1.00 93.25 436 LYS A C 1
ATOM 3661 O O . LYS A 1 436 ? -42.732 -1.589 25.462 1.00 93.25 436 LYS A O 1
ATOM 3666 N N . LEU A 1 437 ? -40.590 -1.433 24.807 1.00 93.50 437 LEU A N 1
ATOM 3667 C CA . LEU A 1 437 ? -40.046 -1.205 26.145 1.00 93.50 437 LEU A CA 1
ATOM 3668 C C . LEU A 1 437 ? -40.393 0.176 26.694 1.00 93.50 437 LEU A C 1
ATOM 3670 O O . LEU A 1 437 ? -40.665 0.295 27.885 1.00 93.50 437 LEU A O 1
ATOM 3674 N N . LEU A 1 438 ? -40.480 1.203 25.847 1.00 92.69 438 LEU A N 1
ATOM 3675 C CA . LEU A 1 438 ? -40.962 2.518 26.261 1.00 92.69 438 LEU A CA 1
ATOM 3676 C C . LEU A 1 438 ? -42.387 2.411 26.809 1.00 92.69 438 LEU A C 1
ATOM 3678 O O . LEU A 1 438 ? -42.661 2.935 27.883 1.00 92.69 438 LEU A O 1
ATOM 3682 N N . ALA A 1 439 ? -43.277 1.678 26.136 1.00 91.06 439 ALA A N 1
ATOM 3683 C CA . ALA A 1 439 ? -44.624 1.442 26.653 1.00 91.06 439 ALA A CA 1
ATOM 3684 C C . ALA A 1 439 ? -44.605 0.737 28.024 1.00 91.06 439 ALA A C 1
ATOM 3686 O O . ALA A 1 439 ? -45.383 1.101 28.905 1.00 91.06 439 ALA A O 1
ATOM 3687 N N . ALA A 1 440 ? -43.693 -0.219 28.232 1.00 92.62 440 ALA A N 1
ATOM 3688 C CA . ALA A 1 440 ? -43.527 -0.898 29.518 1.00 92.62 440 ALA A CA 1
ATOM 3689 C C . ALA A 1 440 ? -43.031 0.047 30.630 1.00 92.62 440 ALA A C 1
ATOM 3691 O O . ALA A 1 440 ? -43.586 0.027 31.729 1.00 92.62 440 ALA A O 1
ATOM 3692 N N . VAL A 1 441 ? -42.056 0.921 30.342 1.00 92.31 441 VAL A N 1
ATOM 3693 C CA . VAL A 1 441 ? -41.581 1.963 31.277 1.00 92.31 441 VAL A CA 1
ATOM 3694 C C . VAL A 1 441 ? -42.728 2.884 31.676 1.00 92.31 441 VAL A C 1
ATOM 3696 O O . VAL A 1 441 ? -42.960 3.131 32.858 1.00 92.31 441 VAL A O 1
ATOM 3699 N N . GLU A 1 442 ? -43.474 3.371 30.687 1.00 89.75 442 GLU A N 1
ATOM 3700 C CA . GLU A 1 442 ? -44.569 4.319 30.887 1.00 89.75 442 GLU A CA 1
ATOM 3701 C C . GLU A 1 442 ? -45.717 3.712 31.718 1.00 89.75 442 GLU A C 1
ATOM 3703 O O . GLU A 1 442 ? -46.401 4.448 32.428 1.00 89.75 442 GLU A O 1
ATOM 3708 N N . GLN A 1 443 ? -45.898 2.385 31.669 1.00 90.38 443 GLN A N 1
ATOM 3709 C CA . GLN A 1 443 ? -46.873 1.642 32.478 1.00 90.38 443 GLN A CA 1
ATOM 3710 C C . GLN A 1 443 ? -46.372 1.293 33.887 1.00 90.38 443 GLN A C 1
ATOM 3712 O O . GLN A 1 443 ? -47.174 1.249 34.821 1.00 90.38 443 GLN A O 1
ATOM 3717 N N . TYR A 1 444 ? -45.079 0.998 34.053 1.00 92.50 444 TYR A N 1
ATOM 3718 C CA . TYR A 1 444 ? -44.524 0.551 35.334 1.00 92.50 444 TYR A CA 1
ATOM 3719 C C . TYR A 1 444 ? -44.398 1.689 36.351 1.00 92.50 444 TYR A C 1
ATOM 3721 O O . TYR A 1 444 ? -44.748 1.506 37.520 1.00 92.50 444 TYR A O 1
ATOM 3729 N N . PHE A 1 445 ? -43.917 2.856 35.915 1.00 90.00 445 PHE A N 1
ATOM 3730 C CA . PHE A 1 445 ? -43.701 4.000 36.797 1.00 90.00 445 PHE A CA 1
ATOM 3731 C C . PHE A 1 445 ? -44.986 4.820 36.977 1.00 90.00 445 PHE A C 1
ATOM 3733 O O . PHE A 1 445 ? -45.515 5.402 36.029 1.00 90.00 445 PHE A O 1
ATOM 3740 N N . THR A 1 446 ? -45.479 4.886 38.216 1.00 83.56 446 THR A N 1
ATOM 3741 C CA . THR A 1 446 ? -46.811 5.412 38.568 1.00 83.56 446 THR A CA 1
ATOM 3742 C C . THR A 1 446 ? -46.791 6.753 39.298 1.00 83.56 446 THR A C 1
ATOM 3744 O O . THR A 1 446 ? -47.843 7.215 39.743 1.00 83.56 446 THR A O 1
ATOM 3747 N N . PHE A 1 447 ? -45.624 7.389 39.455 1.00 76.25 447 PHE A N 1
ATOM 3748 C CA . PHE A 1 447 ? -45.544 8.684 40.133 1.00 76.25 447 PHE A CA 1
ATOM 3749 C C . PHE A 1 447 ? -46.430 9.726 39.437 1.00 76.25 447 PHE A C 1
ATOM 3751 O O . PHE A 1 447 ? -46.594 9.719 38.213 1.00 76.25 447 PHE A O 1
ATOM 3758 N N . GLN A 1 448 ? -46.997 10.649 40.225 1.00 60.81 448 GLN A N 1
ATOM 3759 C CA . GLN A 1 448 ? -47.712 11.798 39.680 1.00 60.81 448 GLN A CA 1
ATOM 3760 C C . GLN A 1 448 ? -46.736 12.627 38.853 1.00 60.81 448 GLN A C 1
ATOM 3762 O O . GLN A 1 448 ? -45.995 13.467 39.371 1.00 60.81 448 GLN A O 1
ATOM 3767 N N . ARG A 1 449 ? -46.756 12.400 37.540 1.00 57.56 449 ARG A N 1
ATOM 3768 C CA . ARG A 1 449 ? -46.191 13.328 36.574 1.00 57.56 449 ARG A CA 1
ATOM 3769 C C . ARG A 1 449 ? -46.892 14.639 36.848 1.00 57.56 449 ARG A C 1
ATOM 3771 O O . ARG A 1 449 ? -48.083 14.772 36.562 1.00 57.56 449 ARG A O 1
ATOM 3778 N N . HIS A 1 450 ? -46.179 15.592 37.439 1.00 47.75 450 HIS A N 1
ATOM 3779 C CA . HIS A 1 450 ? -46.611 16.969 37.314 1.00 47.75 450 HIS A CA 1
ATOM 3780 C C . HIS A 1 450 ? -46.754 17.150 35.813 1.00 47.75 450 HIS A C 1
ATOM 3782 O O . HIS A 1 450 ? -45.789 16.918 35.080 1.00 47.75 450 HIS A O 1
ATOM 3788 N N . LYS A 1 451 ? -47.982 17.385 35.337 1.00 43.72 451 LYS A N 1
ATOM 3789 C CA . LYS A 1 451 ? -48.175 17.697 33.931 1.00 43.72 451 LYS A CA 1
ATOM 3790 C C . LYS A 1 451 ? -47.157 18.795 33.645 1.00 43.72 451 LYS A C 1
ATOM 3792 O O . LYS A 1 451 ? -47.230 19.861 34.253 1.00 43.72 451 LYS A O 1
ATOM 3797 N N . LEU A 1 452 ? -46.217 18.529 32.741 1.00 46.62 452 LEU A N 1
ATOM 3798 C CA . LEU A 1 452 ? -45.360 19.531 32.110 1.00 46.62 452 LEU A CA 1
ATOM 3799 C C . LEU A 1 452 ? -46.233 20.458 31.244 1.00 46.62 452 LEU A C 1
ATOM 3801 O O . LEU A 1 452 ? -45.909 20.761 30.111 1.00 46.62 452 LEU A O 1
ATOM 3805 N N . THR A 1 453 ? -47.398 20.873 31.736 1.00 44.97 453 THR A N 1
ATOM 3806 C CA . THR A 1 453 ? -48.263 21.829 31.063 1.00 44.97 453 THR A CA 1
ATOM 3807 C C . THR A 1 453 ? -47.778 23.253 31.249 1.00 44.97 453 THR A C 1
ATOM 3809 O O . THR A 1 453 ? -48.352 24.120 30.616 1.00 44.97 453 THR A O 1
ATOM 3812 N N . ASN A 1 454 ? -46.739 23.511 32.052 1.00 46.94 454 ASN A N 1
ATOM 3813 C CA . ASN A 1 454 ? -46.323 24.881 32.328 1.00 46.94 454 ASN A CA 1
ATOM 3814 C C . ASN A 1 454 ? -44.822 25.175 32.255 1.00 46.94 454 ASN A C 1
ATOM 3816 O O . ASN A 1 454 ? -44.489 26.321 32.483 1.00 46.94 454 ASN A O 1
ATOM 3820 N N . TRP A 1 455 ? -43.913 24.259 31.890 1.00 46.28 455 TRP A N 1
ATOM 3821 C CA . TRP A 1 455 ? -42.529 24.716 31.646 1.00 46.28 455 TRP A CA 1
ATOM 3822 C C . TRP A 1 455 ? -42.448 25.536 30.356 1.00 46.28 455 TRP A C 1
ATOM 3824 O O . TRP A 1 455 ? -41.922 26.647 30.378 1.00 46.28 455 TRP A O 1
ATOM 3834 N N . ASP A 1 456 ? -43.065 25.034 29.280 1.00 49.00 456 ASP A N 1
ATOM 3835 C CA . ASP A 1 456 ? -43.214 25.786 28.036 1.00 49.00 456 ASP A CA 1
ATOM 3836 C C . ASP A 1 456 ? -44.035 27.057 28.282 1.00 49.00 456 ASP A C 1
ATOM 3838 O O . ASP A 1 456 ? -43.595 28.120 27.900 1.00 49.00 456 ASP A O 1
ATOM 3842 N N . VAL A 1 457 ? -45.149 27.020 29.027 1.00 53.72 457 VAL A N 1
ATOM 3843 C CA . VAL A 1 457 ? -45.994 28.217 29.261 1.00 53.72 457 VAL A CA 1
ATOM 3844 C C . VAL A 1 457 ? -45.369 29.248 30.221 1.00 53.72 457 VAL A C 1
ATOM 3846 O O . VAL A 1 457 ? -45.547 30.448 30.005 1.00 53.72 457 VAL A O 1
ATOM 3849 N N . GLU A 1 458 ? -44.648 28.832 31.270 1.00 50.19 458 GLU A N 1
ATOM 3850 C CA . GLU A 1 458 ? -43.979 29.755 32.206 1.00 50.19 458 GLU A CA 1
ATOM 3851 C C . GLU A 1 458 ? -42.739 30.397 31.582 1.00 50.19 458 GLU A C 1
ATOM 3853 O O . GLU A 1 458 ? -42.524 31.589 31.789 1.00 50.19 458 GLU A O 1
ATOM 3858 N N . ASN A 1 459 ? -41.972 29.656 30.773 1.00 53.84 459 ASN A N 1
ATOM 3859 C CA . ASN A 1 459 ? -40.734 30.160 30.173 1.00 53.84 459 ASN A CA 1
ATOM 3860 C C . ASN A 1 459 ? -40.901 30.662 28.732 1.00 53.84 459 ASN A C 1
ATOM 3862 O O . ASN A 1 459 ? -39.997 31.341 28.252 1.00 53.84 459 ASN A O 1
ATOM 3866 N N . GLN A 1 460 ? -42.037 30.425 28.051 1.00 59.66 460 GLN A N 1
ATOM 3867 C CA . GLN A 1 460 ? -42.327 31.040 26.743 1.00 59.66 460 GLN A CA 1
ATOM 3868 C C . GLN A 1 460 ? -42.215 32.557 26.855 1.00 59.66 460 GLN A C 1
ATOM 3870 O O . GLN A 1 460 ? -41.632 33.188 25.991 1.00 59.66 460 GLN A O 1
ATOM 3875 N N . LYS A 1 461 ? -42.705 33.141 27.957 1.00 57.91 461 LYS A N 1
ATOM 3876 C CA . LYS A 1 461 ? -42.600 34.583 28.198 1.00 57.91 461 LYS A CA 1
ATOM 3877 C C . LYS A 1 461 ? -41.160 35.066 28.269 1.00 57.91 461 LYS A C 1
ATOM 3879 O O . LYS A 1 461 ? -40.884 36.118 27.713 1.00 57.91 461 LYS A O 1
ATOM 3884 N N . ASP A 1 462 ? -40.268 34.328 28.923 1.00 59.62 462 ASP A N 1
ATOM 3885 C CA . ASP A 1 462 ? -38.855 34.699 29.033 1.00 59.62 462 ASP A CA 1
ATOM 3886 C C . ASP A 1 462 ? -38.105 34.463 27.712 1.00 59.62 462 ASP A C 1
ATOM 3888 O O . ASP A 1 462 ? -37.269 35.276 27.321 1.00 59.62 462 ASP A O 1
ATOM 3892 N N . PHE A 1 463 ? -38.455 33.408 26.970 1.00 59.09 463 PHE A N 1
ATOM 3893 C CA . PHE A 1 463 ? -37.917 33.130 25.635 1.00 59.09 463 PHE A CA 1
ATOM 3894 C C . PHE A 1 463 ? -38.385 34.167 24.598 1.00 59.09 463 PHE A C 1
ATOM 3896 O O . PHE A 1 463 ? -37.576 34.689 23.830 1.00 59.09 463 PHE A O 1
ATOM 3903 N N . ASP A 1 464 ? -39.668 34.530 24.626 1.00 63.25 464 ASP A N 1
ATOM 3904 C CA . ASP A 1 464 ? -40.271 35.577 23.799 1.00 63.25 464 ASP A CA 1
ATOM 3905 C C . ASP A 1 464 ? -39.705 36.961 24.168 1.00 63.25 464 ASP A C 1
ATOM 3907 O O . ASP A 1 464 ? -39.503 37.788 23.281 1.00 63.25 464 ASP A O 1
ATOM 3911 N N . LEU A 1 465 ? -39.367 37.207 25.445 1.00 59.81 465 LEU A N 1
ATOM 3912 C CA . LEU A 1 465 ? -38.689 38.435 25.890 1.00 59.81 465 LEU A CA 1
ATOM 3913 C C . LEU A 1 465 ? -37.274 38.554 25.308 1.00 59.81 465 LEU A C 1
ATOM 3915 O O . LEU A 1 465 ? -36.864 39.640 24.908 1.00 59.81 465 LEU A O 1
ATOM 3919 N N . VAL A 1 466 ? -36.525 37.447 25.260 1.00 57.69 466 VAL A N 1
ATOM 3920 C CA . VAL A 1 466 ? -35.176 37.392 24.666 1.00 57.69 466 VAL A CA 1
ATOM 3921 C C . VAL A 1 466 ? -35.235 37.551 23.143 1.00 57.69 466 VAL A C 1
ATOM 3923 O O . VAL A 1 466 ? -34.335 38.145 22.548 1.00 57.69 466 VAL A O 1
ATOM 3926 N N . LEU A 1 467 ? -36.303 37.065 22.504 1.00 57.91 467 LEU A N 1
ATOM 3927 C CA . LEU A 1 467 ? -36.522 37.192 21.060 1.00 57.91 467 LEU A CA 1
ATOM 3928 C C . LEU A 1 467 ? -37.151 38.539 20.654 1.00 57.91 467 LEU A C 1
ATOM 3930 O O . LEU A 1 467 ? -37.029 38.941 19.495 1.00 57.91 467 LEU A O 1
ATOM 3934 N N . ASN A 1 468 ? -37.752 39.278 21.591 1.00 61.97 468 ASN A N 1
ATOM 3935 C CA . ASN A 1 468 ? -38.237 40.643 21.391 1.00 61.97 468 ASN A CA 1
ATOM 3936 C C . ASN A 1 468 ? -37.193 41.682 21.840 1.00 61.97 468 ASN A C 1
ATOM 3938 O O . ASN A 1 468 ? -37.249 42.261 22.928 1.00 61.97 468 ASN A O 1
ATOM 3942 N N . TYR A 1 469 ? -36.230 41.929 20.951 1.00 56.50 469 TYR A N 1
ATOM 3943 C CA . TYR A 1 469 ? -35.041 42.758 21.184 1.00 56.50 469 TYR A CA 1
ATOM 3944 C C . TYR A 1 469 ? -35.321 44.164 21.762 1.00 56.50 469 TYR A C 1
ATOM 3946 O O . TYR A 1 469 ? -34.547 44.671 22.576 1.00 56.50 469 TYR A O 1
ATOM 3954 N N . GLU A 1 470 ? -36.432 44.794 21.372 1.00 69.25 470 GLU A N 1
ATOM 3955 C CA . GLU A 1 470 ? -36.826 46.137 21.834 1.00 69.25 470 GLU A CA 1
ATOM 3956 C C . GLU A 1 470 ? -37.292 46.164 23.302 1.00 69.25 470 GLU A C 1
ATOM 3958 O O . GLU A 1 470 ? -37.161 47.184 23.985 1.00 69.25 470 GLU A O 1
ATOM 3963 N N . GLU A 1 471 ? -37.831 45.052 23.804 1.00 61.72 471 GLU A N 1
ATOM 3964 C CA . GLU A 1 471 ? -38.331 44.918 25.176 1.00 61.72 471 GLU A CA 1
ATOM 3965 C C . GLU A 1 471 ? -37.219 44.496 26.144 1.00 61.72 471 GLU A C 1
ATOM 3967 O O . GLU A 1 471 ? -37.123 45.043 27.246 1.00 61.72 471 GLU A O 1
ATOM 3972 N N . PHE A 1 472 ? -36.318 43.610 25.702 1.00 60.31 472 PHE A N 1
ATOM 3973 C CA . PHE A 1 472 ? -35.140 43.183 26.465 1.00 60.31 472 PHE A CA 1
ATOM 3974 C C . PHE A 1 472 ? -34.232 44.357 26.854 1.00 60.31 472 PHE A C 1
ATOM 3976 O O . PHE A 1 472 ? -33.733 44.409 27.969 1.00 60.31 472 PHE A O 1
ATOM 3983 N N . LYS A 1 473 ? -34.062 45.346 25.967 1.00 59.56 473 LYS A N 1
ATOM 3984 C CA . LYS A 1 473 ? -33.161 46.492 26.182 1.00 59.56 473 LYS A CA 1
ATOM 3985 C C . LYS A 1 473 ? -33.653 47.501 27.237 1.00 59.56 473 LYS A C 1
ATOM 3987 O O . LYS A 1 473 ? -32.909 48.412 27.597 1.00 59.56 473 LYS A O 1
ATOM 3992 N N . LYS A 1 474 ? -34.915 47.407 27.673 1.00 66.94 474 LYS A N 1
ATOM 3993 C CA . LYS A 1 474 ? -35.534 48.329 28.647 1.00 66.94 474 LYS A CA 1
ATOM 3994 C C . LYS A 1 474 ? -35.489 47.819 30.093 1.00 66.94 474 LYS A C 1
ATOM 3996 O O . LYS A 1 474 ? -35.828 48.589 30.992 1.00 66.94 474 LYS A O 1
ATOM 4001 N N . LYS A 1 475 ? -35.102 46.561 30.309 1.00 53.31 475 LYS A N 1
ATOM 4002 C CA . LYS A 1 475 ? -34.725 46.003 31.616 1.00 53.31 475 LYS A CA 1
ATOM 4003 C C . LYS A 1 475 ? -33.207 45.947 31.714 1.00 53.31 475 LYS A C 1
ATOM 4005 O O . LYS A 1 475 ? -32.720 46.086 32.856 1.00 53.31 475 LYS A O 1
#

pLDDT: mean 86.22, std 12.21, range [35.81, 98.31]